Protein AF-A0A4U0V9D1-F1 (afdb_monomer)

Sequence (399 aa):
MPGAVNLKQVTIVQDDYFPTKARSSFVDVIWIPRSADSPKDPFAVSPDAIFQRHSRIAVNGVSLETALYCPGNVAFTAQYFSDMKYIWPPAMLQRVRDYHIATKEVKPHDVRKAIWDDISRLCDIANETEYAKSSRLGKKVTRRQVDFYRQRLMTGVSASFRDEVRETTALDILGTTLAAPAANWKPEGLDRFLEVVRQIEEEFKYTGIVMACSSIDDCPWPFHCAGMPTDWSWWTAWQLFGIRLSRIWVACHGRWIQSDSIETLFLEAIWQCLEGRHRWLRLPLMAGVRDPFRFVIAPAHHGGQLRSRWTKWEPESIEDRDDSLLNMVFETAVENYAKRNYNEQWYDEMRADFEGLHMGVHLWNPAGAGAQPVAAPFDLNADKSDERACNEQLLALGE

Organism: NCBI:txid329885

Nearest PDB structures (foldseek):
  6rsq-assembly1_A  TM=2.332E-01  e=1.328E+00  Mus musculus
  6umr-assembly1_A  TM=1.770E-01  e=4.140E+00  Homo sapiens

Mean predicted aligned error: 12.24 Å

Solvent-accessible surface area (backbone atoms only — not comparable to full-atom values): 23856 Å² total; per-residue (Å²): 135,85,79,82,79,82,77,72,80,78,82,73,84,88,77,78,71,66,53,88,66,56,46,87,72,84,67,72,92,61,89,73,76,88,62,96,77,67,84,61,61,54,39,40,67,32,80,39,46,56,60,62,50,47,51,80,57,76,59,92,87,47,84,56,33,32,69,45,79,42,95,94,29,54,48,69,32,27,38,29,56,58,40,37,35,69,86,44,46,54,67,53,56,50,41,52,39,51,40,38,49,35,45,72,68,64,51,59,66,70,60,47,47,58,40,48,55,52,46,52,50,50,40,53,51,47,62,77,37,60,84,68,100,64,48,86,82,87,80,90,78,55,70,68,61,52,52,52,51,48,47,30,63,28,50,51,58,44,97,79,65,58,99,60,88,75,80,51,39,55,44,49,41,65,71,47,87,73,79,81,73,63,88,88,61,70,66,87,63,47,72,45,49,50,51,29,49,52,52,52,50,61,72,40,55,86,63,61,53,53,77,47,56,25,94,76,66,61,27,76,39,59,48,40,60,94,54,62,31,84,64,40,28,54,61,51,50,52,52,50,38,41,55,49,50,53,48,43,46,71,75,66,32,79,88,49,82,87,65,74,37,51,61,39,52,50,53,47,40,40,49,51,49,68,63,52,74,75,44,96,65,66,63,62,36,30,58,39,57,86,39,60,35,12,53,40,82,42,52,70,49,88,92,55,66,69,26,56,34,51,78,43,64,76,56,76,43,74,81,42,49,38,77,90,51,52,19,53,33,74,34,25,41,33,57,54,34,38,47,63,85,51,64,75,91,46,50,66,59,52,47,56,39,50,70,61,54,66,77,46,64,91,78,43,29,75,70,50,47,47,80,69,82,87,85,78,84,75,66,90,78,64,67,69,65,61,62,47,32,47,48,33,46,53,47,58,61,51,110

Structure (mmCIF, N/CA/C/O backbone):
data_AF-A0A4U0V9D1-F1
#
_entry.id   AF-A0A4U0V9D1-F1
#
loop_
_atom_site.group_PDB
_atom_site.id
_atom_site.type_symbol
_atom_site.label_atom_id
_atom_site.label_alt_id
_atom_site.label_comp_id
_atom_site.label_asym_id
_atom_site.label_entity_id
_atom_site.label_seq_id
_atom_site.pdbx_PDB_ins_code
_atom_site.Cartn_x
_atom_site.Cartn_y
_atom_site.Cartn_z
_atom_site.occupancy
_atom_site.B_iso_or_equiv
_atom_site.auth_seq_id
_atom_site.auth_comp_id
_atom_site.auth_asym_id
_atom_site.auth_atom_id
_atom_site.pdbx_PDB_model_num
ATOM 1 N N . MET A 1 1 ? -7.446 11.237 -55.426 1.00 26.56 1 MET A N 1
ATOM 2 C CA . MET A 1 1 ? -6.673 10.070 -54.955 1.00 26.56 1 MET A CA 1
ATOM 3 C C . MET A 1 1 ? -5.734 10.537 -53.851 1.00 26.56 1 MET A C 1
ATOM 5 O O . MET A 1 1 ? -4.861 11.340 -54.156 1.00 26.56 1 MET A O 1
ATOM 9 N N . PRO A 1 2 ? -5.934 10.146 -52.583 1.00 29.61 2 PRO A N 1
ATOM 10 C CA . PRO A 1 2 ? -4.982 10.439 -51.518 1.00 29.61 2 PRO A CA 1
ATOM 11 C C . PRO A 1 2 ? -3.833 9.425 -51.578 1.00 29.61 2 PRO A C 1
ATOM 13 O O . PRO A 1 2 ? -4.071 8.223 -51.679 1.00 29.61 2 PRO A O 1
ATOM 16 N N . GLY A 1 3 ? -2.598 9.927 -51.577 1.00 28.12 3 GLY A N 1
ATOM 17 C CA . GLY A 1 3 ? -1.381 9.128 -51.691 1.00 28.12 3 GLY A CA 1
ATOM 18 C C . GLY A 1 3 ? -1.179 8.181 -50.509 1.00 28.12 3 GLY A C 1
ATOM 19 O O . GLY A 1 3 ? -1.404 8.545 -49.356 1.00 28.12 3 GLY A O 1
ATOM 20 N N . ALA A 1 4 ? -0.740 6.964 -50.823 1.00 31.56 4 ALA A N 1
ATOM 21 C CA . ALA A 1 4 ? -0.388 5.936 -49.858 1.00 31.56 4 ALA A CA 1
ATOM 22 C C . ALA A 1 4 ? 0.753 6.414 -48.946 1.00 31.56 4 ALA A C 1
ATOM 24 O O . ALA A 1 4 ? 1.849 6.740 -49.408 1.00 31.56 4 ALA A O 1
ATOM 25 N N . VAL A 1 5 ? 0.495 6.436 -47.638 1.00 26.23 5 VAL A N 1
ATOM 26 C CA . VAL A 1 5 ? 1.535 6.603 -46.622 1.00 26.23 5 VAL A CA 1
ATOM 27 C C . VAL A 1 5 ? 2.294 5.285 -46.534 1.00 26.23 5 VAL A C 1
ATOM 29 O O . VAL A 1 5 ? 1.765 4.265 -46.102 1.00 26.23 5 VAL A O 1
ATOM 32 N N . ASN A 1 6 ? 3.540 5.317 -46.990 1.00 27.66 6 ASN A N 1
ATOM 33 C CA . ASN A 1 6 ? 4.460 4.193 -46.969 1.00 27.66 6 ASN A CA 1
ATOM 34 C C . ASN A 1 6 ? 4.939 3.981 -45.518 1.00 27.66 6 ASN A C 1
ATOM 36 O O . ASN A 1 6 ? 5.884 4.630 -45.062 1.00 27.66 6 ASN A O 1
ATOM 40 N N . LEU A 1 7 ? 4.239 3.130 -44.762 1.00 27.00 7 LEU A N 1
ATOM 41 C CA . LEU A 1 7 ? 4.680 2.667 -43.447 1.00 27.00 7 LEU A CA 1
ATOM 42 C C . LEU A 1 7 ? 5.887 1.749 -43.656 1.00 27.00 7 LEU A C 1
ATOM 44 O O . LEU A 1 7 ? 5.744 0.553 -43.896 1.00 27.00 7 LEU A O 1
ATOM 48 N N . LYS A 1 8 ? 7.095 2.321 -43.587 1.00 26.73 8 LYS A N 1
ATOM 49 C CA . LYS A 1 8 ? 8.318 1.530 -43.442 1.00 26.73 8 LYS A CA 1
ATOM 50 C C . LYS A 1 8 ? 8.141 0.618 -42.230 1.00 26.73 8 LYS A C 1
ATOM 52 O O . LYS A 1 8 ? 7.944 1.117 -41.122 1.00 26.73 8 LYS A O 1
ATOM 57 N N . GLN A 1 9 ? 8.208 -0.693 -42.466 1.00 29.83 9 GLN A N 1
ATOM 58 C CA . GLN A 1 9 ? 8.360 -1.714 -41.435 1.00 29.83 9 GLN A CA 1
ATOM 59 C C . GLN A 1 9 ? 9.403 -1.235 -40.425 1.00 29.83 9 GLN A C 1
ATOM 61 O O . GLN A 1 9 ? 10.575 -1.049 -40.754 1.00 29.83 9 GLN A O 1
ATOM 66 N N . VAL A 1 10 ? 8.949 -0.978 -39.202 1.00 26.00 10 VAL A N 1
ATOM 67 C CA . VAL A 1 10 ? 9.840 -0.771 -38.070 1.00 26.00 10 VAL A CA 1
ATOM 68 C C . VAL A 1 10 ? 10.392 -2.153 -37.748 1.00 26.00 10 VAL A C 1
ATOM 70 O O . VAL A 1 10 ? 9.701 -2.973 -37.153 1.00 26.00 10 VAL A O 1
ATOM 73 N N . THR A 1 11 ? 11.613 -2.436 -38.194 1.00 25.45 11 THR A N 1
ATOM 74 C CA . THR A 1 11 ? 12.372 -3.588 -37.709 1.00 25.45 11 THR A CA 1
ATOM 75 C C . THR A 1 11 ? 12.695 -3.317 -36.243 1.00 25.45 11 THR A C 1
ATOM 77 O O . THR A 1 11 ? 13.574 -2.516 -35.927 1.00 25.45 11 THR A O 1
ATOM 80 N N . ILE A 1 12 ? 11.906 -3.903 -35.345 1.00 32.47 12 ILE A N 1
ATOM 81 C CA . ILE A 1 12 ? 12.120 -3.821 -33.902 1.00 32.47 12 ILE A CA 1
ATOM 82 C C . ILE A 1 12 ? 13.151 -4.892 -33.565 1.00 32.47 12 ILE A C 1
ATOM 84 O O . ILE A 1 12 ? 12.900 -6.079 -33.750 1.00 32.47 12 ILE A O 1
ATOM 88 N N . VAL A 1 13 ? 14.328 -4.444 -33.134 1.00 31.03 13 VAL A N 1
ATOM 89 C CA . VAL A 1 13 ? 15.392 -5.305 -32.616 1.00 31.03 13 VAL A CA 1
ATOM 90 C C . VAL A 1 13 ? 14.863 -5.960 -31.343 1.00 31.03 13 VAL A C 1
ATOM 92 O O . VAL A 1 13 ? 14.561 -5.280 -30.362 1.00 31.03 13 VAL A O 1
ATOM 95 N N . GLN A 1 14 ? 14.663 -7.269 -31.421 1.00 36.88 14 GLN A N 1
ATOM 96 C CA . GLN A 1 14 ? 14.221 -8.134 -30.342 1.00 36.88 14 GLN A CA 1
ATOM 97 C C . GLN A 1 14 ? 15.472 -8.625 -29.616 1.00 36.88 14 GLN A C 1
ATOM 99 O O . GLN A 1 14 ? 16.000 -9.658 -29.994 1.00 36.88 14 GLN A O 1
ATOM 104 N N . ASP A 1 15 ? 15.946 -7.882 -28.616 1.00 33.81 15 ASP A N 1
ATOM 105 C CA . ASP A 1 15 ? 17.032 -8.343 -27.745 1.00 33.81 15 ASP A CA 1
ATOM 106 C C . ASP A 1 15 ? 16.603 -8.215 -26.268 1.00 33.81 15 ASP A C 1
ATOM 108 O O . ASP A 1 15 ? 16.467 -7.121 -25.717 1.00 33.81 15 ASP A O 1
ATOM 112 N N . ASP A 1 16 ? 16.336 -9.382 -25.673 1.00 39.19 16 ASP A N 1
ATOM 113 C CA . ASP A 1 16 ? 16.422 -9.757 -24.250 1.00 39.19 16 ASP A CA 1
ATOM 114 C C . ASP A 1 16 ? 15.652 -8.974 -23.179 1.00 39.19 16 ASP A C 1
ATOM 116 O O . ASP A 1 16 ? 16.063 -8.897 -22.018 1.00 39.19 16 ASP A O 1
ATOM 120 N N . TYR A 1 17 ? 14.476 -8.459 -23.507 1.00 46.47 17 TYR A N 1
ATOM 121 C CA . TYR A 1 17 ? 13.556 -7.944 -22.497 1.00 46.47 17 TYR A CA 1
ATOM 122 C C . TYR A 1 17 ? 12.189 -8.572 -22.741 1.00 46.47 17 TYR A C 1
ATOM 124 O O . TYR A 1 17 ? 11.727 -8.413 -23.861 1.00 46.47 17 TYR A O 1
ATOM 132 N N . PHE A 1 18 ? 11.615 -9.332 -21.782 1.00 54.41 18 PHE A N 1
ATOM 133 C CA . PHE A 1 18 ? 10.175 -9.408 -21.418 1.00 54.41 18 PHE A CA 1
ATOM 134 C C . PHE A 1 18 ? 9.736 -10.650 -20.617 1.00 54.41 18 PHE A C 1
ATOM 136 O O . PHE A 1 18 ? 10.445 -11.656 -20.623 1.00 54.41 18 PHE A O 1
ATOM 143 N N . PRO A 1 19 ? 8.571 -10.582 -19.921 1.00 50.72 19 PRO A N 1
ATOM 144 C CA . PRO A 1 19 ? 7.961 -11.730 -19.267 1.00 50.72 19 PRO A CA 1
ATOM 145 C C . PRO A 1 19 ? 7.760 -12.896 -20.230 1.00 50.72 19 PRO A C 1
ATOM 147 O O . PRO A 1 19 ? 7.441 -12.722 -21.409 1.00 50.72 19 PRO A O 1
ATOM 150 N N . THR A 1 20 ? 7.917 -14.101 -19.694 1.00 52.50 20 THR A N 1
ATOM 151 C CA . THR A 1 20 ? 7.982 -15.355 -20.455 1.00 52.50 20 THR A CA 1
ATOM 152 C C . THR A 1 20 ? 6.719 -15.679 -21.260 1.00 52.50 20 THR A C 1
ATOM 154 O O . THR A 1 20 ? 6.776 -16.520 -22.157 1.00 52.50 20 THR A O 1
ATOM 157 N N . LYS A 1 21 ? 5.584 -15.026 -20.965 1.00 54.31 21 LYS A N 1
ATOM 158 C CA . LYS A 1 21 ? 4.262 -15.380 -21.504 1.00 54.31 21 LYS A CA 1
ATOM 159 C C . LYS A 1 21 ? 3.585 -14.342 -22.399 1.00 54.31 21 LYS A C 1
ATOM 161 O O . LYS A 1 21 ? 2.413 -14.531 -22.721 1.00 54.31 21 LYS A O 1
ATOM 166 N N . ALA A 1 22 ? 4.261 -13.276 -22.833 1.00 55.28 22 ALA A N 1
ATOM 167 C CA . ALA A 1 22 ? 3.647 -12.300 -23.742 1.00 55.28 22 ALA A CA 1
ATOM 168 C C . ALA A 1 22 ? 3.086 -12.994 -25.007 1.00 55.28 22 ALA A C 1
ATOM 170 O O . ALA A 1 22 ? 3.837 -13.539 -25.817 1.00 55.28 22 ALA A O 1
ATOM 171 N N . ARG A 1 23 ? 1.754 -13.008 -25.177 1.00 46.59 23 ARG A N 1
ATOM 172 C CA . ARG A 1 23 ? 1.101 -13.684 -26.309 1.00 46.59 23 ARG A CA 1
ATOM 173 C C . ARG A 1 23 ? 0.972 -12.711 -27.470 1.00 46.59 23 ARG A C 1
ATOM 175 O O . ARG A 1 23 ? 0.202 -11.755 -27.413 1.00 46.59 23 ARG A O 1
ATOM 182 N N . SER A 1 24 ? 1.698 -12.962 -28.557 1.00 39.56 24 SER A N 1
ATOM 183 C CA . SER A 1 24 ? 1.565 -12.177 -29.783 1.00 39.56 24 SER A CA 1
ATOM 184 C C . SER A 1 24 ? 0.276 -12.544 -30.523 1.00 39.56 24 SER A C 1
ATOM 186 O O . SER A 1 24 ? 0.289 -13.302 -31.491 1.00 39.56 24 SER A O 1
ATOM 188 N N . SER A 1 25 ? -0.860 -12.000 -30.104 1.00 39.00 25 SER A N 1
ATOM 189 C CA . SER A 1 25 ? -1.981 -11.827 -31.022 1.00 39.00 25 SER A CA 1
ATOM 190 C C . SER A 1 25 ? -1.765 -10.497 -31.739 1.00 39.00 25 SER A C 1
ATOM 192 O O . SER A 1 25 ? -2.065 -9.439 -31.185 1.00 39.00 25 SER A O 1
ATOM 194 N N . PHE A 1 26 ? -1.207 -10.528 -32.954 1.00 34.25 26 PHE A N 1
ATOM 195 C CA . PHE A 1 26 ? -1.322 -9.396 -33.875 1.00 34.25 26 PHE A CA 1
ATOM 196 C C . PHE A 1 26 ? -2.800 -9.268 -34.236 1.00 34.25 26 PHE A C 1
ATOM 198 O O . PHE A 1 26 ? -3.287 -9.879 -35.182 1.00 34.25 26 PHE A O 1
ATOM 205 N N . VAL A 1 27 ? -3.539 -8.532 -33.416 1.00 35.06 27 VAL A N 1
ATOM 206 C CA . VAL A 1 27 ? -4.865 -8.067 -33.784 1.00 35.06 27 VAL A CA 1
ATOM 207 C C . VAL A 1 27 ? -4.600 -6.896 -34.714 1.00 35.06 27 VAL A C 1
ATOM 209 O O . VAL A 1 27 ? -4.011 -5.897 -34.288 1.00 35.06 27 VAL A O 1
ATOM 212 N N . ASP A 1 28 ? -4.963 -7.039 -35.992 1.00 30.19 28 ASP A N 1
ATOM 213 C CA . ASP A 1 28 ? -5.104 -5.894 -36.890 1.00 30.19 28 ASP A CA 1
ATOM 214 C C . ASP A 1 28 ? -5.770 -4.776 -36.093 1.00 30.19 28 ASP A C 1
ATOM 216 O O . ASP A 1 28 ? -6.764 -5.032 -35.411 1.00 30.19 28 ASP A O 1
ATOM 220 N N . VAL A 1 29 ? -5.195 -3.570 -36.108 1.00 32.12 29 VAL A N 1
ATOM 221 C CA . VAL A 1 29 ? -5.698 -2.403 -35.366 1.00 32.12 29 VAL A CA 1
ATOM 222 C C . VAL A 1 29 ? -7.022 -1.957 -35.996 1.00 32.12 29 VAL A C 1
ATOM 224 O O . VAL A 1 29 ? -7.139 -0.916 -36.634 1.00 32.12 29 VAL A O 1
ATOM 227 N N . ILE A 1 30 ? -8.037 -2.793 -35.850 1.00 30.20 30 ILE A N 1
ATOM 228 C CA . ILE A 1 30 ? -9.434 -2.508 -36.050 1.00 30.20 30 ILE A CA 1
ATOM 229 C C . ILE A 1 30 ? -9.857 -1.899 -34.726 1.00 30.20 30 ILE A C 1
ATOM 231 O O . ILE A 1 30 ? -9.574 -2.426 -33.652 1.00 30.20 30 ILE A O 1
ATOM 235 N N . TRP A 1 31 ? -10.478 -0.733 -34.802 1.00 32.25 31 TRP A N 1
ATOM 236 C CA . TRP A 1 31 ? -11.056 -0.043 -33.662 1.00 32.25 31 TRP A CA 1
ATOM 237 C C . TRP A 1 31 ? -12.077 -0.981 -32.998 1.00 32.25 31 TRP A C 1
ATOM 239 O O . TRP A 1 31 ? -13.219 -1.061 -33.443 1.00 32.25 31 TRP A O 1
ATOM 249 N N . ILE A 1 32 ? -11.660 -1.754 -31.990 1.00 34.41 32 ILE A N 1
ATOM 250 C CA . ILE A 1 32 ? -12.563 -2.648 -31.262 1.00 34.41 32 ILE A CA 1
ATOM 251 C C . ILE A 1 32 ? -13.483 -1.738 -30.441 1.00 34.41 32 ILE A C 1
ATOM 253 O O . ILE A 1 32 ? -12.991 -1.003 -29.573 1.00 34.41 32 ILE A O 1
ATOM 257 N N . PRO A 1 33 ? -14.800 -1.724 -30.708 1.00 30.19 33 PRO A N 1
ATOM 258 C CA . PRO A 1 33 ? -15.723 -0.978 -29.875 1.00 30.19 33 PRO A CA 1
ATOM 259 C C . PRO A 1 33 ? -15.626 -1.524 -28.449 1.00 30.19 33 PRO A C 1
ATOM 261 O O . PRO A 1 33 ? -15.612 -2.734 -28.240 1.00 30.19 33 PRO A O 1
ATOM 264 N N . ARG A 1 34 ? -15.525 -0.624 -27.465 1.00 36.53 34 ARG A N 1
ATOM 265 C CA . ARG A 1 34 ? -15.504 -0.964 -26.036 1.00 36.53 34 ARG A CA 1
ATOM 266 C C . ARG A 1 34 ? -16.853 -1.570 -25.628 1.00 36.53 34 ARG A C 1
ATOM 268 O O . ARG A 1 34 ? -17.689 -0.864 -25.074 1.00 36.53 34 ARG A O 1
ATOM 275 N N . SER A 1 35 ? -17.083 -2.849 -25.901 1.00 38.59 35 SER A N 1
ATOM 276 C CA . SER A 1 35 ? -18.061 -3.618 -25.136 1.00 38.59 35 SER A CA 1
ATOM 277 C C . SER A 1 35 ? -17.455 -3.885 -23.755 1.00 38.59 35 SER A C 1
ATOM 279 O O . SER A 1 35 ? -16.270 -4.195 -23.633 1.00 38.59 35 SER A O 1
ATOM 281 N N . ALA A 1 36 ? -18.242 -3.682 -22.699 1.00 47.28 36 ALA A N 1
ATOM 282 C CA . ALA A 1 36 ? -17.795 -3.831 -21.313 1.00 47.28 36 ALA A CA 1
ATOM 283 C C . ALA A 1 36 ? -17.466 -5.292 -20.933 1.00 47.28 36 ALA A C 1
ATOM 285 O O . ALA A 1 36 ? -16.900 -5.520 -19.868 1.00 47.28 36 ALA A O 1
ATOM 286 N N . ASP A 1 37 ? -17.761 -6.245 -21.825 1.00 42.66 37 ASP A N 1
ATOM 287 C CA . ASP A 1 37 ? -17.904 -7.666 -21.495 1.00 42.66 37 ASP A CA 1
ATOM 288 C C . ASP A 1 37 ? -16.883 -8.593 -22.176 1.00 42.66 37 ASP A C 1
ATOM 290 O O . ASP A 1 37 ? -16.934 -9.804 -21.971 1.00 42.66 37 ASP A O 1
ATOM 294 N N . SER A 1 38 ? -15.936 -8.080 -22.976 1.00 48.19 38 SER A N 1
ATOM 295 C CA . SER A 1 38 ? -14.817 -8.927 -23.418 1.00 48.19 38 SER A CA 1
ATOM 296 C C . SER A 1 38 ? -13.832 -9.085 -22.256 1.00 48.19 38 SER A C 1
ATOM 298 O O . SER A 1 38 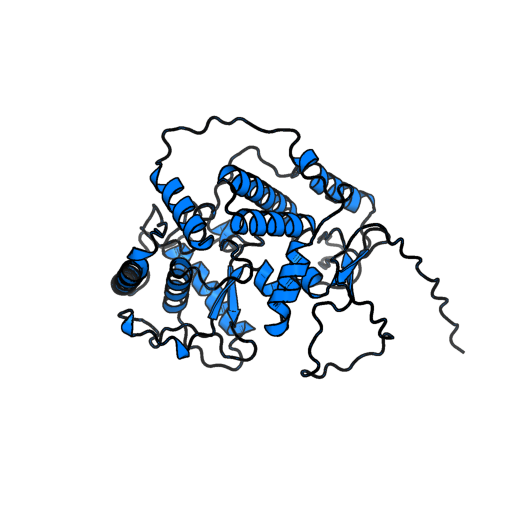? -13.277 -8.068 -21.821 1.00 48.19 38 SER A O 1
ATOM 300 N N . PRO A 1 39 ? -13.558 -10.310 -21.765 1.00 57.75 39 PRO A N 1
ATOM 301 C CA . PRO A 1 39 ? -12.532 -10.514 -20.754 1.00 57.75 39 PRO A CA 1
ATOM 302 C C . PRO A 1 39 ? -11.205 -9.990 -21.305 1.00 57.75 39 PRO A C 1
ATOM 304 O O . PRO A 1 39 ? -10.751 -10.402 -22.373 1.00 57.75 39 PRO A O 1
ATOM 307 N N . LYS A 1 40 ? -10.621 -9.012 -20.610 1.00 76.88 40 LYS A N 1
ATOM 308 C CA . LYS A 1 40 ? -9.306 -8.484 -20.968 1.00 76.88 40 LYS A CA 1
ATOM 309 C C . LYS A 1 40 ? -8.268 -9.549 -20.642 1.00 76.88 40 LYS A C 1
ATOM 311 O O . LYS A 1 40 ? -8.203 -9.999 -19.501 1.00 76.88 40 LYS A O 1
ATOM 316 N N . ASP A 1 41 ? -7.475 -9.936 -21.634 1.00 85.62 41 ASP A N 1
ATOM 317 C CA . ASP A 1 41 ? -6.302 -10.782 -21.424 1.00 85.62 41 ASP A CA 1
ATOM 318 C C . ASP A 1 41 ? -5.182 -9.924 -20.798 1.00 85.62 41 ASP A C 1
ATOM 320 O O . ASP A 1 41 ? -4.728 -8.975 -21.449 1.00 85.62 41 ASP A O 1
ATOM 324 N N . PRO A 1 42 ? -4.737 -10.199 -19.555 1.00 85.62 42 PRO A N 1
ATOM 325 C CA . PRO A 1 42 ? -3.645 -9.448 -18.931 1.00 85.62 42 PRO A CA 1
ATOM 326 C C . PRO A 1 42 ? -2.313 -9.592 -19.681 1.00 85.62 42 PRO A C 1
ATOM 328 O O . PRO A 1 42 ? -1.459 -8.709 -19.573 1.00 85.62 42 PRO A O 1
ATOM 331 N N . PHE A 1 43 ? -2.144 -10.659 -20.470 1.00 88.00 43 PHE A N 1
ATOM 332 C CA . PHE A 1 43 ? -0.952 -10.946 -21.271 1.00 88.00 43 PHE A CA 1
ATOM 333 C C . PHE A 1 43 ? -1.027 -10.388 -22.694 1.00 88.00 43 PHE A C 1
ATOM 335 O O . PHE A 1 43 ? -0.111 -10.620 -23.491 1.00 88.00 43 PHE A O 1
ATOM 342 N N . ALA A 1 44 ? -2.084 -9.630 -23.011 1.00 85.69 44 ALA A N 1
ATOM 343 C CA . ALA A 1 44 ? -2.160 -8.878 -24.251 1.00 85.69 44 ALA A CA 1
ATOM 344 C C . ALA A 1 44 ? -0.933 -7.968 -24.387 1.00 85.69 44 ALA A C 1
ATOM 346 O O . ALA A 1 44 ? -0.533 -7.275 -23.447 1.00 85.69 44 ALA A O 1
ATOM 347 N N . VAL A 1 45 ? -0.338 -7.980 -25.577 1.00 79.88 45 VAL A N 1
ATOM 348 C CA . VAL A 1 45 ? 0.878 -7.222 -25.861 1.00 79.88 45 VAL A CA 1
ATOM 349 C C . VAL A 1 45 ? 0.574 -5.726 -25.916 1.00 79.88 45 VAL A C 1
ATOM 351 O O . VAL A 1 45 ? -0.274 -5.269 -26.682 1.00 79.88 45 VAL A O 1
ATOM 354 N N . SER A 1 46 ? 1.329 -4.957 -25.137 1.00 72.69 46 SER A N 1
ATOM 355 C CA . SER A 1 46 ? 1.267 -3.503 -25.067 1.00 72.69 46 SER A CA 1
ATOM 356 C C . SER A 1 46 ? 2.653 -2.911 -25.331 1.00 72.69 46 SER A C 1
ATOM 358 O O . SER A 1 46 ? 3.606 -3.246 -24.622 1.00 72.69 46 SER A O 1
ATOM 360 N N . PRO A 1 47 ? 2.828 -2.053 -26.354 1.00 74.44 47 PRO A N 1
ATOM 361 C CA . PRO A 1 47 ? 4.069 -1.311 -26.505 1.00 74.44 47 PRO A CA 1
ATOM 362 C C . PRO A 1 47 ? 4.188 -0.317 -25.351 1.00 74.44 47 PRO A C 1
ATOM 364 O O . PRO A 1 47 ? 3.285 0.488 -25.114 1.00 74.44 47 PRO A O 1
ATOM 367 N N . ASP A 1 48 ? 5.324 -0.329 -24.663 1.00 70.56 48 ASP A N 1
ATOM 368 C CA . ASP A 1 48 ? 5.550 0.540 -23.517 1.00 70.56 48 ASP A CA 1
ATOM 369 C C . ASP A 1 48 ? 6.971 1.105 -23.484 1.00 70.56 48 ASP A C 1
ATOM 371 O O . ASP A 1 48 ? 7.913 0.512 -24.009 1.00 70.56 48 ASP A O 1
ATOM 375 N N . ALA A 1 49 ? 7.120 2.282 -22.880 1.00 69.00 49 ALA A N 1
ATOM 376 C CA . ALA A 1 49 ? 8.411 2.907 -22.682 1.00 69.00 49 ALA A CA 1
ATOM 377 C C . ALA A 1 49 ? 9.209 2.152 -21.607 1.00 69.00 49 ALA A C 1
ATOM 379 O O . ALA A 1 49 ? 8.712 1.957 -20.491 1.00 69.00 49 ALA A O 1
ATOM 380 N N . ILE A 1 50 ? 10.454 1.776 -21.922 1.00 67.12 50 ILE A N 1
ATOM 381 C CA . ILE A 1 50 ? 11.379 1.163 -20.956 1.00 67.12 50 ILE A CA 1
ATOM 382 C C . ILE A 1 50 ? 11.702 2.197 -19.877 1.00 67.12 50 ILE A C 1
ATOM 384 O O . ILE A 1 50 ? 11.483 1.957 -18.704 1.00 67.12 50 ILE A O 1
ATOM 388 N N . PHE A 1 51 ? 12.135 3.399 -20.242 1.00 63.75 51 PHE A N 1
ATOM 389 C CA . PHE A 1 51 ? 12.384 4.468 -19.279 1.00 63.75 51 PHE A CA 1
ATOM 390 C C . PHE A 1 51 ? 11.258 5.500 -19.335 1.00 63.75 51 PHE A C 1
ATOM 392 O O . PHE A 1 51 ? 11.097 6.213 -20.332 1.00 63.75 51 PHE A O 1
ATOM 399 N N . GLN A 1 52 ? 10.473 5.580 -18.258 1.00 57.44 52 GLN A N 1
ATOM 400 C CA . GLN A 1 52 ? 9.470 6.623 -18.086 1.00 57.44 52 GLN A CA 1
ATOM 401 C C . GLN A 1 52 ? 10.155 7.892 -17.575 1.00 57.44 52 GLN A C 1
ATOM 403 O O . GLN A 1 52 ? 10.722 7.910 -16.489 1.00 57.44 52 GLN A O 1
ATOM 408 N N . ARG A 1 53 ? 10.097 8.975 -18.351 1.00 47.47 53 ARG A N 1
ATOM 409 C CA . ARG A 1 53 ? 10.365 10.317 -17.834 1.00 47.47 53 ARG A CA 1
ATOM 410 C C . ARG A 1 53 ? 9.130 11.166 -18.068 1.00 47.47 53 ARG A C 1
ATOM 412 O O . ARG A 1 53 ? 8.808 11.454 -19.216 1.00 47.47 53 ARG A O 1
ATOM 419 N N . HIS A 1 54 ? 8.492 11.603 -16.991 1.00 48.88 54 HIS A N 1
ATOM 420 C CA . HIS A 1 54 ? 7.559 12.722 -17.0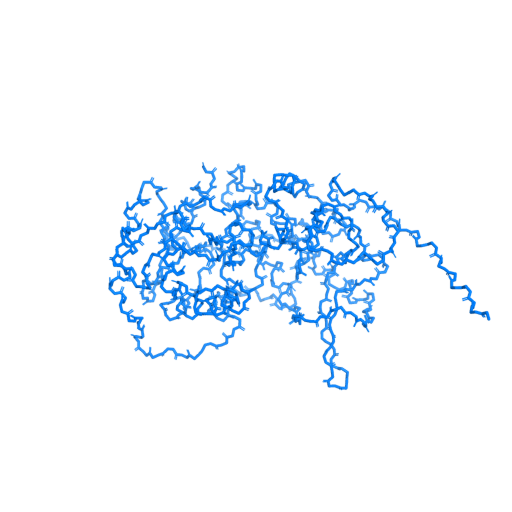28 1.00 48.88 54 HIS A CA 1
ATOM 421 C C . HIS A 1 54 ? 8.401 14.004 -16.993 1.00 48.88 54 HIS A C 1
ATOM 423 O O . HIS A 1 54 ? 9.232 14.199 -16.114 1.00 48.88 54 HIS A O 1
ATOM 429 N N . SER A 1 55 ? 8.322 14.848 -18.016 1.00 37.84 55 SER A N 1
ATOM 430 C CA . SER A 1 55 ? 9.035 16.129 -17.995 1.00 37.84 55 SER A CA 1
ATOM 431 C C . SER A 1 55 ? 8.060 17.261 -18.220 1.00 37.84 55 SER A C 1
ATOM 433 O O . SER A 1 55 ? 7.503 17.374 -19.315 1.00 37.84 55 SER A O 1
ATOM 435 N N . ARG A 1 56 ? 7.932 18.133 -17.221 1.00 38.50 56 ARG A N 1
ATOM 436 C CA . ARG A 1 56 ? 7.287 19.430 -17.359 1.00 38.50 56 ARG A CA 1
ATOM 437 C C . ARG A 1 56 ? 8.257 20.395 -18.028 1.00 38.50 56 ARG A C 1
ATOM 439 O O . ARG A 1 56 ? 9.321 20.699 -17.502 1.00 38.50 56 ARG A O 1
ATOM 446 N N . ILE A 1 57 ? 7.902 20.878 -19.213 1.00 40.19 57 ILE A N 1
ATOM 447 C CA . ILE A 1 57 ? 8.501 22.098 -19.764 1.00 40.19 57 ILE A CA 1
ATOM 448 C C . ILE A 1 57 ? 7.340 23.017 -20.107 1.00 40.19 57 ILE A C 1
ATOM 450 O O . ILE A 1 57 ? 6.611 22.756 -21.073 1.00 40.19 57 ILE A O 1
ATOM 454 N N . ALA A 1 58 ? 7.177 24.074 -19.312 1.00 37.66 58 ALA A N 1
ATOM 455 C CA . ALA A 1 58 ? 6.273 25.166 -19.627 1.00 37.66 58 ALA A CA 1
ATOM 456 C C . ALA A 1 58 ? 6.775 25.849 -20.905 1.00 37.66 58 ALA A C 1
ATOM 458 O O . ALA A 1 58 ? 7.846 26.448 -20.931 1.00 37.66 58 ALA A O 1
ATOM 459 N N . VAL A 1 59 ? 6.009 25.728 -21.985 1.00 41.41 59 VAL A N 1
ATOM 460 C CA . VAL A 1 59 ? 6.177 26.557 -23.181 1.00 41.41 59 VAL A CA 1
ATOM 461 C C . VAL A 1 59 ? 4.848 27.274 -23.346 1.00 41.41 59 VAL A C 1
ATOM 463 O O . VAL A 1 59 ? 3.822 26.617 -23.498 1.00 41.41 59 VAL A O 1
ATOM 466 N N . ASN A 1 60 ? 4.860 28.603 -23.248 1.00 43.34 60 ASN A N 1
ATOM 467 C CA . ASN A 1 60 ? 3.678 29.463 -23.387 1.00 43.34 60 ASN A CA 1
ATOM 468 C C . ASN A 1 60 ? 2.538 29.167 -22.389 1.00 43.34 60 ASN A C 1
ATOM 470 O O . ASN A 1 60 ? 1.368 29.215 -22.752 1.00 43.34 60 ASN A O 1
ATOM 474 N N . GLY A 1 61 ? 2.861 28.840 -21.132 1.00 43.91 61 GLY A N 1
ATOM 475 C CA . GLY A 1 61 ? 1.857 28.691 -20.066 1.00 43.91 61 GLY A CA 1
ATOM 476 C C . GLY A 1 61 ? 1.019 27.406 -20.108 1.00 43.91 61 GLY A C 1
ATOM 477 O O . GLY A 1 61 ? 0.164 27.222 -19.247 1.00 43.91 61 GLY A O 1
ATOM 478 N N . VAL A 1 62 ? 1.278 26.489 -21.049 1.00 39.25 62 VAL A N 1
ATOM 479 C CA . VAL A 1 62 ? 0.577 25.197 -21.135 1.00 39.25 62 VAL A CA 1
ATOM 480 C C . VAL A 1 62 ? 1.501 24.061 -20.682 1.00 39.25 62 VAL A C 1
ATOM 482 O O . VAL A 1 62 ? 2.584 23.852 -21.236 1.00 39.25 62 VAL A O 1
ATOM 485 N N . SER A 1 63 ? 1.068 23.329 -19.652 1.00 39.53 63 SER A N 1
ATOM 486 C CA . SER A 1 63 ? 1.764 22.162 -19.093 1.00 39.53 63 SER A CA 1
ATOM 487 C C . SER A 1 63 ? 1.377 20.899 -19.866 1.00 39.53 63 SER A C 1
ATOM 489 O O . SER A 1 63 ? 0.198 20.564 -19.922 1.00 39.53 63 SER A O 1
ATOM 491 N N . LEU A 1 64 ? 2.347 20.196 -20.462 1.00 42.97 64 LEU A N 1
ATOM 492 C CA . LEU A 1 64 ? 2.137 18.937 -21.197 1.00 42.97 64 LEU A CA 1
ATOM 493 C C . LEU A 1 64 ? 3.272 17.952 -20.856 1.00 42.97 64 LEU A C 1
ATOM 495 O O . LEU A 1 64 ? 4.438 18.323 -21.003 1.00 42.97 64 LEU A O 1
ATOM 499 N N . GLU A 1 65 ? 2.949 16.724 -20.423 1.00 45.34 65 GLU A N 1
ATOM 500 C CA . GLU A 1 65 ? 3.921 15.722 -19.929 1.00 45.34 65 GLU A CA 1
ATOM 501 C C . GLU A 1 65 ? 3.601 14.293 -20.397 1.00 45.34 65 GLU A C 1
ATOM 503 O O . GLU A 1 65 ? 2.512 13.801 -20.141 1.00 45.34 65 GLU A O 1
ATOM 508 N N . THR A 1 66 ? 4.532 13.565 -21.018 1.00 44.25 66 THR A N 1
ATOM 509 C CA . THR A 1 66 ? 4.282 12.217 -21.587 1.00 44.25 66 THR A CA 1
ATOM 510 C C . THR A 1 66 ? 5.312 11.176 -21.171 1.00 44.25 66 THR A C 1
ATOM 512 O O . THR A 1 66 ? 6.493 11.502 -21.124 1.00 44.25 66 THR A O 1
ATOM 515 N N . ALA A 1 67 ? 4.896 9.907 -21.055 1.00 50.12 67 ALA A N 1
ATOM 516 C CA . ALA A 1 67 ? 5.781 8.749 -21.216 1.00 50.12 67 ALA A CA 1
ATOM 517 C C . ALA A 1 67 ? 6.370 8.737 -22.645 1.00 50.12 67 ALA A C 1
ATOM 519 O O . ALA A 1 67 ? 5.651 8.947 -23.626 1.00 50.12 67 ALA A O 1
ATOM 520 N N . LEU A 1 68 ? 7.685 8.564 -22.779 1.00 52.00 68 LEU A N 1
ATOM 521 C CA . LEU A 1 68 ? 8.399 8.835 -24.030 1.00 52.00 68 LEU A CA 1
ATOM 522 C C . LEU A 1 68 ? 8.604 7.571 -24.851 1.00 52.00 68 LEU A C 1
ATOM 524 O O . LEU A 1 68 ? 9.551 6.814 -24.639 1.00 52.00 68 LEU A O 1
ATOM 528 N N . TYR A 1 69 ? 7.754 7.404 -25.854 1.00 56.44 69 TYR A N 1
ATOM 529 C CA . TYR A 1 69 ? 7.936 6.403 -26.892 1.00 56.44 69 TYR A CA 1
ATOM 530 C C . TYR A 1 69 ? 8.950 6.917 -27.925 1.00 56.44 69 TYR A C 1
ATOM 532 O O . TYR A 1 69 ? 8.605 7.710 -28.801 1.00 56.44 69 TYR A O 1
ATOM 540 N N . CYS A 1 70 ? 10.216 6.508 -27.816 1.00 51.34 70 CYS A N 1
ATOM 541 C CA . CYS A 1 70 ? 11.247 6.792 -28.820 1.00 51.34 70 CYS A CA 1
ATOM 542 C C . CYS A 1 70 ? 11.999 5.513 -29.236 1.00 51.34 70 CYS A C 1
ATOM 544 O O . CYS A 1 70 ? 12.034 4.555 -28.460 1.00 51.34 70 CYS A O 1
ATOM 546 N N . PRO A 1 71 ? 12.586 5.459 -30.451 1.00 58.84 71 PRO A N 1
ATOM 547 C CA . PRO A 1 71 ? 13.349 4.292 -30.896 1.00 58.84 71 PRO A CA 1
ATOM 548 C C . PRO A 1 71 ? 14.435 3.896 -29.883 1.00 58.84 71 PRO A C 1
ATOM 550 O O . PRO A 1 71 ? 15.203 4.745 -29.427 1.00 58.84 71 PRO A O 1
ATOM 553 N N . GLY A 1 72 ? 14.478 2.612 -29.517 1.00 64.06 72 GLY A N 1
ATOM 554 C CA . GLY A 1 72 ? 15.387 2.084 -28.492 1.00 64.06 72 GLY A CA 1
ATOM 555 C C . GLY A 1 72 ? 14.971 2.356 -27.037 1.00 64.06 72 GLY A C 1
ATOM 556 O O . GLY A 1 72 ? 15.741 2.051 -26.134 1.00 64.06 72 GLY A O 1
ATOM 557 N N . ASN A 1 73 ? 13.787 2.931 -26.800 1.00 65.50 73 ASN A N 1
ATOM 558 C CA . ASN A 1 73 ? 13.174 3.095 -25.475 1.00 65.50 73 ASN A CA 1
ATOM 559 C C . ASN A 1 73 ? 11.748 2.525 -25.428 1.00 65.50 73 ASN A C 1
ATOM 561 O O . ASN A 1 73 ? 10.984 2.883 -24.541 1.00 65.50 73 ASN A O 1
ATOM 565 N N . VAL A 1 74 ? 11.352 1.702 -26.399 1.00 70.69 74 VAL A N 1
ATOM 566 C CA . VAL A 1 74 ? 10.026 1.074 -26.456 1.00 70.69 74 VAL A CA 1
ATOM 567 C C . VAL A 1 74 ? 10.210 -0.415 -26.586 1.00 70.69 74 VAL A C 1
ATOM 569 O O . VAL A 1 74 ? 11.061 -0.861 -27.352 1.00 70.69 74 VAL A O 1
ATOM 572 N N . ALA A 1 75 ? 9.402 -1.158 -25.851 1.00 72.06 75 ALA A N 1
ATOM 573 C CA . ALA A 1 75 ? 9.464 -2.596 -25.831 1.00 72.06 75 ALA A CA 1
ATOM 574 C C . ALA A 1 75 ? 8.030 -3.140 -25.562 1.00 72.06 75 ALA A C 1
ATOM 576 O O . ALA A 1 75 ? 7.220 -2.481 -24.908 1.00 72.06 75 ALA A O 1
ATOM 577 N N . PHE A 1 76 ? 7.684 -4.299 -26.126 1.00 76.62 76 PHE A N 1
ATOM 578 C CA . PHE A 1 76 ? 6.382 -4.969 -25.988 1.00 76.62 76 PHE A CA 1
ATOM 579 C C . PHE A 1 76 ? 6.204 -5.776 -24.698 1.00 76.62 76 PHE A C 1
ATOM 581 O O . PHE A 1 76 ? 6.660 -6.906 -24.612 1.00 76.62 76 PHE A O 1
ATOM 588 N N . THR A 1 77 ? 5.450 -5.260 -23.735 1.00 76.19 77 THR A N 1
ATOM 589 C CA . THR A 1 77 ? 5.195 -5.961 -22.470 1.00 76.19 77 THR A CA 1
ATOM 590 C C . THR A 1 77 ? 3.782 -6.529 -22.380 1.00 76.19 77 THR A C 1
ATOM 592 O O . THR A 1 77 ? 2.903 -6.145 -23.151 1.00 76.19 77 THR A O 1
ATOM 595 N N . ALA A 1 78 ? 3.543 -7.415 -21.415 1.00 84.69 78 ALA A N 1
ATOM 596 C CA . ALA A 1 78 ? 2.191 -7.770 -21.005 1.00 84.69 78 ALA A CA 1
ATOM 597 C C . ALA A 1 78 ? 1.474 -6.531 -20.438 1.00 84.69 78 ALA A C 1
ATOM 599 O O . ALA A 1 78 ? 2.063 -5.749 -19.685 1.00 84.69 78 ALA A O 1
ATOM 600 N N . GLN A 1 79 ? 0.201 -6.335 -20.782 1.00 84.62 79 GLN A N 1
ATOM 601 C CA . GLN A 1 79 ? -0.561 -5.158 -20.360 1.00 84.62 79 GLN A CA 1
ATOM 602 C C . GLN A 1 79 ? -0.573 -4.985 -18.832 1.00 84.62 79 GLN A C 1
ATOM 604 O O . GLN A 1 79 ? -0.365 -3.866 -18.362 1.00 84.62 79 GLN A O 1
ATOM 609 N N . TYR A 1 80 ? -0.717 -6.066 -18.056 1.00 87.31 80 TYR A N 1
ATOM 610 C CA . TYR A 1 80 ? -0.691 -5.976 -16.589 1.00 87.31 80 TYR A CA 1
ATOM 611 C C . TYR A 1 80 ? 0.635 -5.398 -16.061 1.00 87.31 80 TYR A C 1
ATOM 613 O O . TYR A 1 80 ? 0.648 -4.630 -15.102 1.00 87.31 80 TYR A O 1
ATOM 621 N N . PHE A 1 81 ? 1.757 -5.715 -16.711 1.00 85.69 81 PHE A N 1
ATOM 622 C CA . PHE A 1 81 ? 3.075 -5.214 -16.331 1.00 85.69 81 PHE A CA 1
ATOM 623 C C . PHE A 1 81 ? 3.226 -3.725 -16.658 1.00 85.69 81 PHE A C 1
ATOM 625 O O . PHE A 1 81 ? 3.784 -2.963 -15.867 1.00 85.69 81 PHE A O 1
ATOM 632 N N . SER A 1 82 ? 2.700 -3.302 -17.815 1.00 81.81 82 SER A N 1
ATOM 633 C CA . SER A 1 82 ? 2.590 -1.883 -18.179 1.00 81.81 82 SER A CA 1
ATOM 634 C C . SER A 1 82 ? 1.815 -1.104 -17.113 1.00 81.81 82 SER A C 1
ATOM 636 O O . SER A 1 82 ? 2.250 -0.034 -16.680 1.00 81.81 82 SER A O 1
ATOM 638 N N . ASP A 1 83 ? 0.718 -1.689 -16.627 1.00 84.38 83 ASP A N 1
ATOM 639 C CA . ASP A 1 83 ? -0.093 -1.109 -15.563 1.00 84.38 83 ASP A CA 1
ATOM 640 C C . ASP A 1 83 ? 0.677 -1.072 -14.226 1.00 84.38 83 ASP A C 1
ATOM 642 O O . ASP A 1 83 ? 0.700 -0.028 -13.576 1.00 84.38 83 ASP A O 1
ATOM 646 N N . MET A 1 84 ? 1.388 -2.143 -13.841 1.00 86.00 84 MET A N 1
ATOM 647 C CA . MET A 1 84 ? 2.199 -2.202 -12.610 1.00 86.00 84 MET A CA 1
ATOM 648 C C . MET A 1 84 ? 3.245 -1.097 -12.529 1.00 86.00 84 MET A C 1
ATOM 650 O O . MET A 1 84 ? 3.374 -0.447 -11.494 1.00 86.00 84 MET A O 1
ATOM 654 N N . LYS A 1 85 ? 3.990 -0.851 -13.613 1.00 79.19 85 LYS A N 1
ATOM 655 C CA . LYS A 1 85 ? 5.046 0.173 -13.626 1.00 79.19 85 LYS A CA 1
ATOM 656 C C . LYS A 1 85 ? 4.515 1.592 -13.794 1.00 79.19 85 LYS A C 1
ATOM 658 O O . LYS A 1 85 ? 5.319 2.479 -14.054 1.00 79.19 85 LYS A O 1
ATOM 663 N N . TYR A 1 86 ? 3.201 1.804 -13.697 1.00 74.62 86 TYR A N 1
ATOM 664 C CA . TYR A 1 86 ? 2.454 3.039 -13.959 1.00 74.62 86 TYR A CA 1
ATOM 665 C C . TYR A 1 86 ? 3.292 4.327 -14.057 1.00 74.62 86 TYR A C 1
ATOM 667 O O . TYR A 1 86 ? 3.339 4.922 -15.131 1.00 74.62 86 TYR A O 1
ATOM 675 N N . ILE A 1 87 ? 3.953 4.717 -12.957 1.00 70.12 87 ILE A N 1
ATOM 676 C CA . ILE A 1 87 ? 4.806 5.919 -12.828 1.00 70.12 87 ILE A CA 1
ATOM 677 C C . ILE A 1 87 ? 6.259 5.606 -12.438 1.00 70.12 87 ILE A C 1
ATOM 679 O O . ILE A 1 87 ? 7.038 6.519 -12.163 1.00 70.12 87 ILE A O 1
ATOM 683 N N . TRP A 1 88 ? 6.612 4.326 -12.335 1.00 78.69 88 TRP A N 1
ATOM 684 C CA . TRP A 1 88 ? 7.912 3.873 -11.856 1.00 78.69 88 TRP A CA 1
ATOM 685 C C . TRP A 1 88 ? 8.798 3.408 -13.015 1.00 78.69 88 TRP A C 1
ATOM 687 O O . TRP A 1 88 ? 8.302 2.883 -14.019 1.00 78.69 88 TRP A O 1
ATOM 697 N N . PRO A 1 89 ? 10.130 3.541 -12.890 1.00 75.75 89 PRO A N 1
ATOM 698 C CA . PRO A 1 89 ? 11.034 2.861 -13.806 1.00 75.75 89 PRO A CA 1
ATOM 699 C C . PRO A 1 89 ? 10.854 1.338 -13.675 1.00 75.75 89 PRO A C 1
ATOM 701 O O . PRO A 1 89 ? 10.624 0.854 -12.569 1.00 75.75 89 PRO A O 1
ATOM 704 N N . PRO A 1 90 ? 11.030 0.540 -14.742 1.00 77.88 90 PRO A N 1
ATOM 705 C CA . PRO A 1 90 ? 10.925 -0.916 -14.658 1.00 77.88 90 PRO A CA 1
ATOM 706 C C . PRO A 1 90 ? 11.890 -1.560 -13.658 1.00 77.88 90 PRO A C 1
ATOM 708 O O . PRO A 1 90 ? 11.567 -2.602 -13.098 1.00 77.88 90 PRO A O 1
ATOM 711 N N . ALA A 1 91 ? 13.026 -0.909 -13.372 1.00 80.94 91 ALA A N 1
ATOM 712 C CA . ALA A 1 91 ? 13.937 -1.304 -12.294 1.00 80.94 91 ALA A CA 1
ATOM 713 C C . ALA A 1 91 ? 13.229 -1.437 -10.941 1.00 80.94 91 ALA A C 1
ATOM 715 O O . ALA A 1 91 ? 13.550 -2.337 -10.170 1.00 80.94 91 ALA A O 1
ATOM 716 N N . MET A 1 92 ? 12.215 -0.602 -10.693 1.00 86.56 92 MET A N 1
ATOM 717 C CA . MET A 1 92 ? 11.372 -0.707 -9.509 1.00 86.56 92 MET A CA 1
ATOM 718 C C . MET A 1 92 ? 10.679 -2.066 -9.437 1.00 86.56 92 MET A C 1
ATOM 720 O O . MET A 1 92 ? 10.698 -2.709 -8.395 1.00 86.56 92 MET A O 1
ATOM 724 N N . LEU A 1 93 ? 10.108 -2.542 -10.548 1.00 88.38 93 LEU A N 1
ATOM 725 C CA . LEU A 1 93 ? 9.402 -3.823 -10.566 1.00 88.38 93 LEU A CA 1
ATOM 726 C C . LEU A 1 93 ? 10.344 -5.006 -10.346 1.00 88.38 93 LEU A C 1
ATOM 728 O O . LEU A 1 93 ? 9.953 -5.953 -9.669 1.00 88.38 93 LEU A O 1
ATOM 732 N N . GLN A 1 94 ? 11.587 -4.941 -10.837 1.00 88.44 94 GLN A N 1
ATOM 733 C CA . GLN A 1 94 ? 12.578 -5.971 -10.521 1.00 88.44 94 GLN A CA 1
ATOM 734 C C . GLN A 1 94 ? 12.914 -6.000 -9.026 1.00 88.44 94 GLN A C 1
ATOM 736 O O . GLN A 1 94 ? 12.940 -7.080 -8.443 1.00 88.44 94 GLN A O 1
ATOM 741 N N . ARG A 1 95 ? 13.097 -4.845 -8.373 1.00 90.31 95 ARG A N 1
ATOM 742 C CA . ARG A 1 95 ? 13.340 -4.813 -6.920 1.00 90.31 95 ARG A CA 1
ATOM 743 C C . ARG A 1 95 ? 12.136 -5.245 -6.098 1.00 90.31 95 ARG A C 1
ATOM 745 O O . ARG A 1 95 ? 12.305 -5.982 -5.133 1.00 90.31 95 ARG A O 1
ATOM 752 N N . VAL A 1 96 ? 10.926 -4.857 -6.497 1.00 92.44 96 VAL A N 1
ATOM 753 C CA . VAL A 1 96 ? 9.683 -5.340 -5.875 1.00 92.44 96 VAL A CA 1
ATOM 754 C C . VAL A 1 96 ? 9.581 -6.864 -5.992 1.00 92.44 96 VAL A C 1
ATOM 756 O O . VAL A 1 96 ? 9.245 -7.529 -5.015 1.00 92.44 96 VAL A O 1
ATOM 759 N N . ARG A 1 97 ? 9.928 -7.431 -7.155 1.00 92.56 97 ARG A N 1
ATOM 760 C CA . ARG A 1 97 ? 10.007 -8.883 -7.371 1.00 92.56 97 ARG A CA 1
ATOM 761 C C . ARG A 1 97 ? 11.054 -9.537 -6.474 1.00 92.56 97 ARG A C 1
ATOM 763 O O . ARG A 1 97 ? 10.768 -10.556 -5.851 1.00 92.56 97 ARG A O 1
ATOM 770 N N . ASP A 1 98 ? 12.248 -8.957 -6.382 1.00 91.56 98 ASP A N 1
ATOM 771 C CA . ASP A 1 98 ? 13.315 -9.481 -5.527 1.00 91.56 98 ASP A CA 1
ATOM 772 C C . ASP A 1 98 ? 12.902 -9.458 -4.051 1.00 91.56 98 ASP A C 1
ATOM 774 O O . ASP A 1 98 ? 13.154 -10.424 -3.335 1.00 91.56 98 ASP A O 1
ATOM 778 N N . TYR A 1 99 ? 12.217 -8.398 -3.609 1.00 91.12 99 TYR A N 1
ATOM 779 C CA . TYR A 1 99 ? 11.681 -8.294 -2.253 1.00 91.12 99 TYR A CA 1
ATOM 780 C C . TYR A 1 99 ? 10.614 -9.362 -2.005 1.00 91.12 99 TYR A C 1
ATOM 782 O O . TYR A 1 99 ? 10.686 -10.083 -1.014 1.00 91.12 99 TYR A O 1
ATOM 790 N N . HIS A 1 100 ? 9.659 -9.509 -2.929 1.00 91.62 100 HIS A N 1
ATOM 791 C CA . HIS A 1 100 ? 8.622 -10.540 -2.866 1.00 91.62 100 HIS A CA 1
ATOM 792 C C . HIS A 1 100 ? 9.224 -11.941 -2.686 1.00 91.62 100 HIS A C 1
ATOM 794 O O . HIS A 1 100 ? 8.824 -12.680 -1.786 1.00 91.62 100 HIS A O 1
ATOM 800 N N . ILE A 1 101 ? 10.231 -12.289 -3.490 1.00 91.19 101 ILE A N 1
ATOM 801 C CA . ILE A 1 101 ? 10.907 -13.588 -3.404 1.00 91.19 101 ILE A CA 1
ATOM 802 C C . ILE A 1 101 ? 11.721 -13.711 -2.122 1.00 91.19 101 ILE A C 1
ATOM 804 O O . ILE A 1 101 ? 11.680 -14.755 -1.482 1.00 91.19 101 ILE A O 1
ATOM 808 N N . ALA A 1 102 ? 12.420 -12.657 -1.699 1.00 89.19 102 ALA A N 1
ATOM 809 C CA . ALA A 1 102 ? 13.172 -12.675 -0.451 1.00 89.19 102 ALA A CA 1
ATOM 810 C C . ALA A 1 102 ? 12.265 -12.882 0.775 1.00 89.19 102 ALA A C 1
ATOM 812 O O . ALA A 1 102 ? 12.665 -13.561 1.720 1.00 89.19 102 ALA A O 1
ATOM 813 N N . THR A 1 103 ? 11.046 -12.341 0.755 1.00 86.19 103 THR A N 1
ATOM 814 C CA . THR A 1 103 ? 10.022 -12.587 1.779 1.00 86.19 103 THR A CA 1
ATOM 815 C C . THR A 1 103 ? 9.486 -14.015 1.693 1.00 86.19 103 THR A C 1
ATOM 817 O O . THR A 1 103 ? 9.493 -14.716 2.699 1.00 86.19 103 THR A O 1
ATOM 820 N N . LYS A 1 104 ? 9.111 -14.483 0.495 1.00 86.81 104 LYS A N 1
ATOM 821 C CA . LYS A 1 104 ? 8.617 -15.852 0.247 1.00 86.81 104 LYS A CA 1
ATOM 822 C C . LYS A 1 104 ? 9.628 -16.935 0.642 1.00 86.81 104 LYS A C 1
ATOM 824 O O . LYS A 1 104 ? 9.246 -17.977 1.155 1.00 86.81 104 LYS A O 1
ATOM 829 N N . GLU A 1 105 ? 10.915 -16.697 0.405 1.00 89.44 105 GLU A N 1
ATOM 830 C CA . GLU A 1 105 ? 12.014 -17.605 0.759 1.00 89.44 105 GLU A CA 1
ATOM 831 C C . GLU A 1 105 ? 12.560 -17.372 2.177 1.00 89.44 105 GLU A C 1
ATOM 833 O O . GLU A 1 105 ? 13.577 -17.965 2.540 1.00 89.44 105 GLU A O 1
ATOM 838 N N . VAL A 1 106 ? 11.934 -16.484 2.958 1.00 85.62 106 VAL A N 1
ATOM 839 C CA . VAL A 1 106 ? 12.310 -16.159 4.344 1.00 85.62 106 VAL A CA 1
ATOM 840 C C . VAL A 1 106 ? 13.808 -15.829 4.469 1.00 85.62 106 VAL A C 1
ATOM 842 O O . VAL A 1 106 ? 14.520 -16.296 5.357 1.00 85.62 106 VAL A O 1
ATOM 845 N N . LYS A 1 107 ? 14.328 -15.015 3.542 1.00 85.25 107 LYS A N 1
ATOM 846 C CA . LYS A 1 107 ? 15.733 -14.577 3.565 1.00 85.25 107 LYS A CA 1
ATOM 847 C C . LYS A 1 107 ? 16.053 -13.786 4.840 1.00 85.25 107 LYS A C 1
ATOM 849 O O . LYS A 1 107 ? 15.151 -13.196 5.425 1.00 85.25 107 LYS A O 1
ATOM 854 N N . PRO A 1 108 ? 17.328 -13.705 5.264 1.00 86.88 108 PRO A N 1
ATOM 855 C CA . PRO A 1 108 ? 17.710 -12.887 6.413 1.00 86.88 108 PRO A CA 1
ATOM 856 C C . PRO A 1 108 ? 17.246 -11.430 6.283 1.00 86.88 108 PRO A C 1
ATOM 858 O O . PRO A 1 108 ? 17.190 -10.887 5.175 1.00 86.88 108 PRO A O 1
ATOM 861 N N . HIS A 1 109 ? 16.960 -10.792 7.421 1.00 81.62 109 HIS A N 1
ATOM 862 C CA . HIS A 1 109 ? 16.502 -9.401 7.484 1.00 81.62 109 HIS A CA 1
ATOM 863 C C . HIS A 1 109 ? 17.416 -8.449 6.699 1.00 81.62 109 HIS A C 1
ATOM 865 O O . HIS A 1 109 ? 16.919 -7.685 5.877 1.00 81.62 109 HIS A O 1
ATOM 871 N N . ASP A 1 110 ? 18.737 -8.570 6.846 1.00 84.62 110 ASP A N 1
ATOM 872 C CA . ASP A 1 110 ? 19.708 -7.705 6.160 1.00 84.62 110 ASP A CA 1
ATOM 873 C C . ASP A 1 110 ? 19.600 -7.767 4.631 1.00 84.62 110 ASP A C 1
ATOM 875 O O . ASP A 1 110 ? 19.779 -6.762 3.947 1.00 84.62 110 ASP A O 1
ATOM 879 N N . VAL A 1 111 ? 19.244 -8.933 4.081 1.00 86.25 111 VAL A N 1
ATOM 880 C CA . VAL A 1 111 ? 19.029 -9.100 2.637 1.00 86.25 111 VAL A CA 1
ATOM 881 C C . VAL A 1 111 ? 17.762 -8.369 2.204 1.00 86.25 111 VAL A C 1
ATOM 883 O O . VAL A 1 111 ? 17.786 -7.625 1.225 1.00 86.25 111 VAL A O 1
ATOM 886 N N . ARG A 1 112 ? 16.656 -8.546 2.940 1.00 84.19 112 ARG A N 1
ATOM 887 C CA . ARG A 1 112 ? 15.394 -7.840 2.657 1.00 84.19 112 ARG A CA 1
ATOM 888 C C . ARG A 1 112 ? 15.554 -6.329 2.808 1.00 84.19 112 ARG A C 1
ATOM 890 O O . ARG A 1 112 ? 15.061 -5.588 1.962 1.00 84.19 112 ARG A O 1
ATOM 897 N N . LYS A 1 113 ? 16.287 -5.884 3.829 1.00 83.88 113 LYS A N 1
ATOM 898 C CA . LYS A 1 113 ? 16.605 -4.477 4.076 1.00 83.88 113 LYS A CA 1
ATOM 899 C C . LYS A 1 113 ? 17.450 -3.883 2.951 1.00 83.88 113 LYS A C 1
ATOM 901 O O . LYS A 1 113 ? 17.085 -2.851 2.415 1.00 83.88 113 LYS A O 1
ATOM 906 N N . ALA A 1 114 ? 18.496 -4.568 2.490 1.00 84.38 114 ALA A N 1
ATOM 907 C CA . ALA A 1 114 ? 19.274 -4.097 1.342 1.00 84.38 114 ALA A CA 1
ATOM 908 C C . ALA A 1 114 ? 18.427 -3.981 0.058 1.00 84.38 114 ALA A C 1
ATOM 910 O O . ALA A 1 114 ? 18.665 -3.113 -0.783 1.00 84.38 114 ALA A O 1
ATOM 911 N N . ILE A 1 115 ? 17.421 -4.850 -0.115 1.00 87.94 115 ILE A N 1
ATOM 912 C CA . ILE A 1 115 ? 16.454 -4.719 -1.213 1.00 87.94 115 ILE A CA 1
ATOM 913 C C . ILE A 1 115 ? 15.561 -3.500 -1.029 1.00 87.94 115 ILE A C 1
ATOM 915 O O . ILE A 1 115 ? 15.372 -2.742 -1.980 1.00 87.94 115 ILE A O 1
ATOM 919 N N . TRP A 1 116 ? 15.058 -3.307 0.183 1.00 85.75 116 TRP A N 1
ATOM 920 C CA . TRP A 1 116 ? 14.245 -2.165 0.566 1.00 85.75 116 TRP A CA 1
ATOM 921 C C . TRP A 1 116 ? 14.955 -0.826 0.363 1.00 85.75 116 TRP A C 1
ATOM 923 O O . TRP A 1 116 ? 14.404 0.066 -0.271 1.00 85.75 116 TRP A O 1
ATOM 933 N N . ASP A 1 117 ? 16.189 -0.698 0.841 1.00 83.50 117 ASP A N 1
ATOM 934 C CA . ASP A 1 117 ? 16.984 0.525 0.722 1.00 83.50 117 ASP A CA 1
ATOM 935 C C . ASP A 1 117 ? 17.174 0.909 -0.755 1.00 83.50 117 ASP A C 1
ATOM 937 O O . ASP A 1 117 ? 17.094 2.080 -1.128 1.00 83.50 117 ASP A O 1
ATOM 941 N N . ASP A 1 118 ? 17.324 -0.089 -1.630 1.00 84.12 118 ASP A N 1
ATOM 942 C CA . ASP A 1 118 ? 17.403 0.125 -3.072 1.00 84.12 118 ASP A CA 1
ATOM 943 C C . ASP A 1 118 ? 16.060 0.562 -3.692 1.00 84.12 118 ASP A C 1
ATOM 945 O O . ASP A 1 118 ? 16.038 1.402 -4.594 1.00 84.12 118 ASP A O 1
ATOM 949 N N . ILE A 1 119 ? 14.931 0.044 -3.189 1.00 87.00 119 ILE A N 1
ATOM 950 C CA . ILE A 1 119 ? 13.581 0.507 -3.559 1.00 87.00 119 ILE A CA 1
ATOM 951 C C . ILE A 1 119 ? 13.395 1.969 -3.151 1.00 87.00 119 ILE A C 1
ATOM 953 O O . ILE A 1 119 ? 13.004 2.780 -3.990 1.00 87.00 119 ILE A O 1
ATOM 957 N N . SER A 1 120 ? 13.739 2.328 -1.913 1.00 82.62 120 SER A N 1
ATOM 958 C CA . SER A 1 120 ? 13.677 3.705 -1.407 1.00 82.62 120 SER A CA 1
ATOM 959 C C . SER A 1 120 ? 14.518 4.653 -2.266 1.00 82.62 120 SER A C 1
ATOM 961 O O . SER A 1 120 ? 14.029 5.679 -2.737 1.00 82.62 120 SER A O 1
ATOM 963 N N . ARG A 1 121 ? 15.747 4.251 -2.607 1.00 79.44 121 ARG A N 1
ATOM 964 C CA . ARG A 1 121 ? 16.627 5.005 -3.511 1.00 79.44 121 ARG A CA 1
ATOM 965 C C . ARG A 1 121 ? 16.012 5.193 -4.906 1.00 79.44 121 ARG A C 1
ATOM 967 O O . ARG A 1 121 ? 16.145 6.256 -5.517 1.00 79.44 121 ARG A O 1
ATOM 974 N N . LEU A 1 122 ? 15.332 4.177 -5.445 1.00 81.00 122 LEU A N 1
ATOM 975 C CA . LEU A 1 122 ? 14.597 4.287 -6.711 1.00 81.00 122 LEU A CA 1
ATOM 976 C C . LEU A 1 122 ? 13.359 5.192 -6.589 1.00 81.00 122 LEU A C 1
ATOM 978 O O . LEU A 1 122 ? 13.040 5.896 -7.552 1.00 81.00 122 LEU A O 1
ATOM 982 N N . CYS A 1 123 ? 12.687 5.211 -5.434 1.00 80.62 123 CYS A N 1
ATOM 983 C CA . CYS A 1 123 ? 11.601 6.146 -5.135 1.00 80.62 123 CYS A CA 1
ATOM 984 C C . CYS A 1 123 ? 12.102 7.593 -5.146 1.00 80.62 123 CYS A C 1
ATOM 986 O O . CYS A 1 123 ? 11.454 8.435 -5.762 1.00 80.62 123 CYS A O 1
ATOM 988 N N . ASP A 1 124 ? 13.274 7.883 -4.578 1.00 76.69 124 ASP A N 1
ATOM 989 C CA . ASP A 1 124 ? 13.869 9.226 -4.621 1.00 76.69 124 ASP A CA 1
ATOM 990 C C . ASP A 1 124 ? 14.140 9.686 -6.056 1.00 76.69 124 ASP A C 1
ATOM 992 O O . ASP A 1 124 ? 13.737 10.780 -6.461 1.00 76.69 124 ASP A O 1
ATOM 996 N N . ILE A 1 125 ? 14.726 8.807 -6.876 1.00 73.56 125 ILE A N 1
ATOM 997 C CA . ILE A 1 125 ? 14.942 9.078 -8.304 1.00 73.56 125 ILE A CA 1
ATOM 998 C C . ILE A 1 125 ? 13.604 9.320 -9.025 1.00 73.56 125 ILE A C 1
ATOM 1000 O O . ILE A 1 125 ? 13.510 10.202 -9.886 1.00 73.56 125 ILE A O 1
ATOM 1004 N N . ALA A 1 126 ? 12.562 8.550 -8.697 1.00 73.00 126 ALA A N 1
ATOM 1005 C CA . ALA A 1 126 ? 11.227 8.734 -9.262 1.00 73.00 126 ALA A CA 1
ATOM 1006 C C . ALA A 1 126 ? 10.568 10.045 -8.788 1.00 73.00 126 ALA A C 1
ATOM 1008 O O . ALA A 1 126 ? 9.885 10.705 -9.572 1.00 73.00 126 ALA A O 1
ATOM 1009 N N . ASN A 1 127 ? 10.803 10.463 -7.544 1.00 69.88 127 ASN A N 1
ATOM 1010 C CA . ASN A 1 127 ? 10.232 11.667 -6.940 1.00 69.88 127 ASN A CA 1
ATOM 1011 C C . ASN A 1 127 ? 10.831 12.965 -7.484 1.00 69.88 127 ASN A C 1
ATOM 1013 O O . ASN A 1 127 ? 10.117 13.960 -7.597 1.00 69.88 127 ASN A O 1
ATOM 1017 N N . GLU A 1 128 ? 12.091 12.947 -7.917 1.00 66.62 128 GLU A N 1
ATOM 1018 C CA . GLU A 1 128 ? 12.706 14.064 -8.652 1.00 66.62 128 GLU A CA 1
ATOM 1019 C C . GLU A 1 128 ? 12.061 14.335 -10.015 1.00 66.62 128 GLU A C 1
ATOM 1021 O O . GLU A 1 128 ? 12.299 15.367 -10.649 1.00 66.62 128 GLU A O 1
ATOM 1026 N N . THR A 1 129 ? 11.243 13.400 -10.485 1.00 57.38 129 THR A N 1
ATOM 1027 C CA . THR A 1 129 ? 10.444 13.572 -11.685 1.00 57.38 129 THR A CA 1
ATOM 1028 C C . THR A 1 129 ? 9.083 14.153 -11.273 1.00 57.38 129 THR A C 1
ATOM 1030 O O . THR A 1 129 ? 8.309 13.520 -10.549 1.00 57.38 129 THR A O 1
ATOM 1033 N N . GLU A 1 130 ? 8.769 15.386 -11.694 1.00 50.16 130 GLU A N 1
ATOM 1034 C CA . GLU A 1 130 ? 7.425 15.953 -11.489 1.00 50.16 130 GLU A CA 1
ATOM 1035 C C . GLU A 1 130 ? 6.369 15.045 -12.148 1.00 50.16 130 GLU A C 1
ATOM 1037 O O . GLU A 1 130 ? 6.553 14.576 -13.269 1.00 50.16 130 GLU A O 1
ATOM 1042 N N . TYR A 1 131 ? 5.273 14.776 -11.432 1.00 43.44 131 TYR A N 1
ATOM 1043 C CA . TYR A 1 131 ? 4.170 13.935 -11.902 1.00 43.44 131 TYR A CA 1
ATOM 1044 C C . TYR A 1 131 ? 2.991 14.805 -12.343 1.00 43.44 131 TYR A C 1
ATOM 1046 O O . TYR A 1 131 ? 2.339 15.423 -11.497 1.00 43.44 131 TYR A O 1
ATOM 1054 N N . ALA A 1 132 ? 2.625 14.763 -13.625 1.00 43.03 132 ALA A N 1
ATOM 1055 C CA . ALA A 1 132 ? 1.289 15.132 -14.079 1.00 43.03 132 ALA A CA 1
ATOM 1056 C C . ALA A 1 132 ? 0.413 13.893 -14.304 1.00 43.03 132 ALA A C 1
ATOM 1058 O O . ALA A 1 132 ? 0.700 13.014 -15.115 1.00 43.03 132 ALA A O 1
ATOM 1059 N N . LYS A 1 133 ? -0.750 13.895 -13.646 1.00 35.66 133 LYS A N 1
ATOM 1060 C CA . LYS A 1 133 ? -1.818 12.882 -13.753 1.00 35.66 133 LYS A CA 1
ATOM 1061 C C . LYS A 1 133 ? -2.435 12.778 -15.162 1.00 35.66 133 LYS A C 1
ATOM 1063 O O . LYS A 1 133 ? -3.240 11.887 -15.419 1.00 35.66 133 LYS A O 1
ATOM 1068 N N . SER A 1 134 ? -2.079 13.682 -16.073 1.00 35.16 134 SER A N 1
ATOM 1069 C CA . SER A 1 134 ? -2.614 13.764 -17.430 1.00 35.16 134 SER A CA 1
ATOM 1070 C C . SER A 1 134 ? -1.498 13.998 -18.445 1.00 35.16 134 SER A C 1
ATOM 1072 O O . SER A 1 134 ? -1.044 15.132 -18.560 1.00 35.16 134 SER A O 1
ATOM 1074 N N . SER A 1 135 ? -1.112 12.975 -19.219 1.00 36.00 135 SER A N 1
ATOM 1075 C CA . SER A 1 135 ? -1.018 13.098 -20.683 1.00 36.00 135 SER A CA 1
ATOM 1076 C C . SER A 1 135 ? -0.570 11.793 -21.376 1.00 36.00 135 SER A C 1
ATOM 1078 O O . SER A 1 135 ? 0.464 11.194 -21.078 1.00 36.00 135 SER A O 1
ATOM 1080 N N . ARG A 1 136 ? -1.355 11.398 -22.384 1.00 39.97 136 ARG A N 1
ATOM 1081 C CA . ARG A 1 136 ? -0.832 10.912 -23.665 1.00 39.97 136 ARG A CA 1
ATOM 1082 C C . ARG A 1 136 ? -0.756 12.142 -24.584 1.00 39.97 136 ARG A C 1
ATOM 1084 O O . ARG A 1 136 ? -1.695 12.933 -24.554 1.00 39.97 136 ARG A O 1
ATOM 1091 N N . LEU A 1 137 ? 0.278 12.207 -25.435 1.00 46.06 137 LEU A N 1
ATOM 1092 C CA . LEU A 1 137 ? 0.504 13.110 -26.592 1.00 46.06 137 LEU A CA 1
ATOM 1093 C C . LEU A 1 137 ? 1.539 14.257 -26.414 1.00 46.06 137 LEU A C 1
ATOM 1095 O O . LEU A 1 137 ? 1.229 15.334 -25.919 1.00 46.06 137 LEU A O 1
ATOM 1099 N N . GLY A 1 138 ? 2.729 14.085 -27.020 1.00 44.59 138 GLY A N 1
ATOM 1100 C CA . GLY A 1 138 ? 3.195 15.085 -27.995 1.00 44.59 138 GLY A CA 1
ATOM 1101 C C . GLY A 1 138 ? 4.418 15.985 -27.736 1.00 44.59 138 GLY A C 1
ATOM 1102 O O . GLY A 1 138 ? 4.448 17.057 -28.336 1.00 44.59 138 GLY A O 1
ATOM 1103 N N . LYS A 1 139 ? 5.457 15.614 -26.964 1.00 42.84 139 LYS A N 1
ATOM 1104 C CA . LYS A 1 139 ? 6.770 16.321 -27.018 1.00 42.84 139 LYS A CA 1
ATOM 1105 C C . LYS A 1 139 ? 7.962 15.387 -27.269 1.00 42.84 139 LYS A C 1
ATOM 1107 O O . LYS A 1 139 ? 7.981 14.244 -26.827 1.00 42.84 139 LYS A O 1
ATOM 1112 N N . LYS A 1 140 ? 8.975 15.904 -27.983 1.00 40.03 140 LYS A N 1
ATOM 1113 C CA . LYS A 1 140 ? 10.261 15.230 -28.238 1.00 40.03 140 LYS A CA 1
ATOM 1114 C C . LYS A 1 140 ? 11.184 15.421 -27.036 1.00 40.03 140 LYS A C 1
ATOM 1116 O O . LYS A 1 140 ? 11.524 16.554 -26.708 1.00 40.03 140 LYS A O 1
ATOM 1121 N N . VAL A 1 141 ? 11.627 14.330 -26.426 1.00 44.59 141 VAL A N 1
ATOM 1122 C CA . VAL A 1 141 ? 12.727 14.350 -25.454 1.00 44.59 141 VAL A CA 1
ATOM 1123 C C . VAL A 1 141 ? 14.034 14.033 -26.155 1.00 44.59 141 VAL A C 1
ATOM 1125 O O . VAL A 1 141 ? 14.082 13.232 -27.088 1.00 44.59 141 VAL A O 1
ATOM 1128 N N . THR A 1 142 ? 15.093 14.722 -25.742 1.00 48.38 142 THR A N 1
ATOM 1129 C CA . THR A 1 142 ? 16.416 14.554 -26.343 1.00 48.38 142 THR A CA 1
ATOM 1130 C C . THR A 1 142 ? 17.052 13.245 -25.883 1.00 48.38 142 THR A C 1
ATOM 1132 O O . THR A 1 142 ? 16.851 12.804 -24.752 1.00 48.38 142 THR A O 1
ATOM 1135 N N . ARG A 1 143 ? 17.880 12.634 -26.735 1.00 52.41 143 ARG A N 1
ATOM 1136 C CA . ARG A 1 143 ? 18.620 11.416 -26.377 1.00 52.41 143 ARG A CA 1
ATOM 1137 C C . ARG A 1 143 ? 19.453 11.604 -25.098 1.00 52.41 143 ARG A C 1
ATOM 1139 O O . ARG A 1 143 ? 19.373 10.779 -24.201 1.00 52.41 143 ARG A O 1
ATOM 1146 N N . ARG A 1 144 ? 20.091 12.772 -24.943 1.00 56.91 144 ARG A N 1
ATOM 1147 C CA . ARG A 1 144 ? 20.837 13.184 -23.739 1.00 56.91 144 ARG A CA 1
ATOM 1148 C C . ARG A 1 144 ? 20.015 13.115 -22.446 1.00 56.91 144 ARG A C 1
ATOM 1150 O O . ARG A 1 144 ? 20.543 12.759 -21.402 1.00 56.91 144 ARG A O 1
ATOM 1157 N N . GLN A 1 145 ? 18.735 13.476 -22.492 1.00 57.56 145 GLN A N 1
ATOM 1158 C CA . GLN A 1 145 ? 17.845 13.451 -21.327 1.00 57.56 145 GLN A CA 1
ATOM 1159 C C . GLN A 1 145 ? 17.445 12.030 -20.916 1.00 57.56 145 GLN A C 1
ATOM 1161 O O . GLN A 1 145 ? 17.255 11.790 -19.724 1.00 57.56 145 GLN A O 1
ATOM 1166 N N . VAL A 1 146 ? 17.315 11.122 -21.888 1.00 58.38 146 VAL A N 1
ATOM 1167 C CA . VAL A 1 146 ? 17.114 9.686 -21.648 1.00 58.38 146 VAL A CA 1
ATOM 1168 C C . VAL A 1 146 ? 18.401 9.069 -21.112 1.00 58.38 146 VAL A C 1
ATOM 1170 O O . VAL A 1 146 ? 18.359 8.385 -20.098 1.00 58.38 146 VAL A O 1
ATOM 1173 N N . ASP A 1 147 ? 19.544 9.373 -21.730 1.00 63.91 147 ASP A N 1
ATOM 1174 C CA . ASP A 1 147 ? 20.849 8.861 -21.305 1.00 63.91 147 ASP A CA 1
ATOM 1175 C C . ASP A 1 147 ? 21.213 9.335 -19.890 1.00 63.91 147 ASP A C 1
ATOM 1177 O O . ASP A 1 147 ? 21.710 8.543 -19.100 1.00 63.91 147 ASP A O 1
ATOM 1181 N N . PHE A 1 148 ? 20.893 10.582 -19.523 1.00 66.31 148 PHE A N 1
ATOM 1182 C CA . PHE A 1 148 ? 21.076 11.094 -18.160 1.00 66.31 148 PHE A CA 1
ATOM 1183 C C . PHE A 1 148 ? 20.227 10.334 -17.132 1.00 66.31 148 PHE A C 1
ATOM 1185 O O . PHE A 1 148 ? 20.724 9.941 -16.082 1.00 66.31 148 PHE A O 1
ATOM 1192 N N . TYR A 1 149 ? 18.947 10.093 -17.431 1.00 66.25 149 TYR A N 1
ATOM 1193 C CA . TYR A 1 149 ? 18.075 9.323 -16.541 1.00 66.25 149 TYR A CA 1
ATOM 1194 C C . TYR A 1 149 ? 18.529 7.862 -16.432 1.00 66.25 149 TYR A C 1
ATOM 1196 O O . TYR A 1 149 ? 18.619 7.315 -15.336 1.00 66.25 149 TYR A O 1
ATOM 1204 N N . ARG A 1 150 ? 18.909 7.255 -17.562 1.00 67.88 150 ARG A N 1
ATOM 1205 C CA . ARG A 1 150 ? 19.495 5.914 -17.611 1.00 67.88 150 ARG A CA 1
ATOM 1206 C C . ARG A 1 150 ? 20.766 5.838 -16.7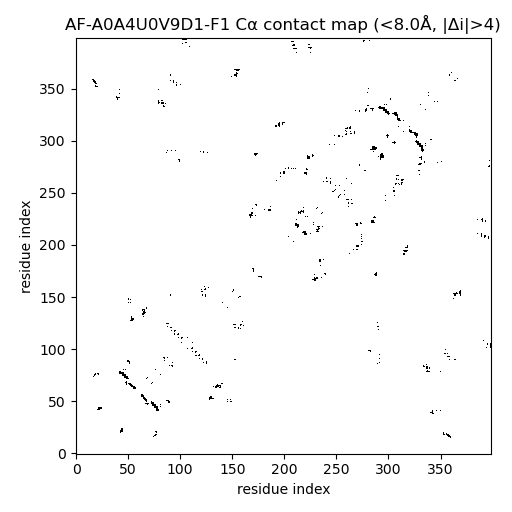75 1.00 67.88 150 ARG A C 1
ATOM 1208 O O . ARG A 1 150 ? 20.902 4.920 -15.981 1.00 67.88 150 ARG A O 1
ATOM 1215 N N . GLN A 1 151 ? 21.667 6.810 -16.907 1.00 71.25 151 GLN A N 1
ATOM 1216 C CA . GLN A 1 151 ? 22.883 6.883 -16.103 1.00 71.25 151 GLN A CA 1
ATOM 1217 C C . GLN A 1 151 ? 22.547 6.888 -14.613 1.00 71.25 151 GLN A C 1
ATOM 1219 O O . GLN A 1 151 ? 23.152 6.131 -13.871 1.00 71.25 151 GLN A O 1
ATOM 1224 N N . ARG A 1 152 ? 21.539 7.650 -14.182 1.00 70.50 152 ARG A N 1
ATOM 1225 C CA . ARG A 1 152 ? 21.119 7.683 -12.775 1.00 70.50 152 ARG A CA 1
ATOM 1226 C C . ARG A 1 152 ? 20.503 6.382 -12.279 1.00 70.50 152 ARG A C 1
ATOM 1228 O O . ARG A 1 152 ? 20.759 5.991 -11.149 1.00 70.50 152 ARG A O 1
ATOM 1235 N N . LEU A 1 153 ? 19.739 5.683 -13.115 1.00 68.94 153 LEU A N 1
ATOM 1236 C CA . LEU A 1 153 ? 19.266 4.338 -12.779 1.00 68.94 153 LEU A CA 1
ATOM 1237 C C . LEU A 1 153 ? 20.419 3.328 -12.678 1.00 68.94 153 LEU A C 1
ATOM 1239 O O . LEU A 1 153 ? 20.352 2.425 -11.850 1.00 68.94 153 LEU A O 1
ATOM 1243 N N . MET A 1 154 ? 21.465 3.486 -13.496 1.00 69.06 154 MET A N 1
ATOM 1244 C CA . MET A 1 154 ? 22.638 2.603 -13.518 1.00 69.06 154 MET A CA 1
ATOM 1245 C C . MET A 1 154 ? 23.622 2.870 -12.374 1.00 69.06 154 MET A C 1
ATOM 1247 O O . MET A 1 154 ? 24.199 1.926 -11.846 1.00 69.06 154 MET A O 1
ATOM 1251 N N . THR A 1 155 ? 23.849 4.137 -12.019 1.00 67.19 155 THR A N 1
ATOM 1252 C CA . THR A 1 155 ? 24.775 4.536 -10.943 1.00 67.19 155 THR A CA 1
ATOM 1253 C C . THR A 1 155 ? 24.099 4.601 -9.585 1.00 67.19 155 THR A C 1
ATOM 1255 O O . THR A 1 155 ? 24.761 4.620 -8.558 1.00 67.19 155 THR A O 1
ATOM 1258 N N . GLY A 1 156 ? 22.778 4.718 -9.586 1.00 62.25 156 GLY A N 1
ATOM 1259 C CA . GLY A 1 156 ? 21.960 4.917 -8.409 1.00 62.25 156 GLY A CA 1
ATOM 1260 C C . GLY A 1 156 ? 22.044 6.294 -7.753 1.00 62.25 156 GLY A C 1
ATOM 1261 O O . GLY A 1 156 ? 21.348 6.531 -6.770 1.00 62.25 156 GLY A O 1
ATOM 1262 N N . VAL A 1 157 ? 22.825 7.213 -8.323 1.00 64.88 157 VAL A N 1
ATOM 1263 C CA . VAL A 1 157 ? 23.045 8.553 -7.772 1.00 64.88 157 VAL A CA 1
ATOM 1264 C C . VAL A 1 157 ? 21.835 9.444 -8.061 1.00 64.88 157 VAL A C 1
ATOM 1266 O O . VAL A 1 157 ? 21.519 9.768 -9.217 1.00 64.88 157 VAL A O 1
ATOM 1269 N N . SER A 1 158 ? 21.142 9.849 -6.998 1.00 58.25 158 SER A N 1
ATOM 1270 C CA . SER A 1 158 ? 20.110 10.881 -7.070 1.00 58.25 158 SER A CA 1
ATOM 1271 C C . SER A 1 158 ? 20.756 12.274 -7.145 1.00 58.25 158 SER A C 1
ATOM 1273 O O . SER A 1 158 ? 21.774 12.525 -6.509 1.00 58.25 158 SER A O 1
ATOM 1275 N N . ALA A 1 159 ? 20.206 13.189 -7.958 1.00 55.88 159 ALA A N 1
ATOM 1276 C CA . ALA A 1 159 ? 20.745 14.556 -8.051 1.00 55.88 159 ALA A CA 1
ATOM 1277 C C . ALA A 1 159 ? 20.427 15.377 -6.790 1.00 55.88 159 ALA A C 1
ATOM 1279 O O . ALA A 1 159 ? 21.065 16.393 -6.527 1.00 55.88 159 ALA A O 1
ATOM 1280 N N . SER A 1 160 ? 19.437 14.916 -6.027 1.00 49.50 160 SER A N 1
ATOM 1281 C CA . SER A 1 160 ? 19.048 15.419 -4.719 1.00 49.50 160 SER A CA 1
ATOM 1282 C C . SER A 1 160 ? 19.436 14.469 -3.588 1.0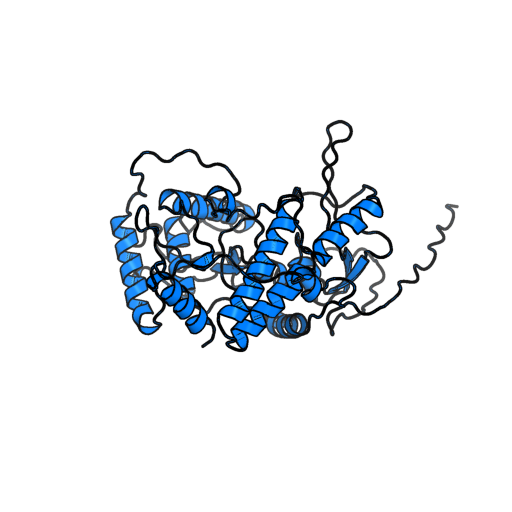0 49.50 160 SER A C 1
ATOM 1284 O O . SER A 1 160 ? 18.917 14.659 -2.491 1.00 49.50 160 SER A O 1
ATOM 1286 N N . PHE A 1 161 ? 20.284 13.456 -3.832 1.00 45.31 161 PHE A N 1
ATOM 1287 C CA . PHE A 1 161 ? 20.708 12.537 -2.780 1.00 45.31 161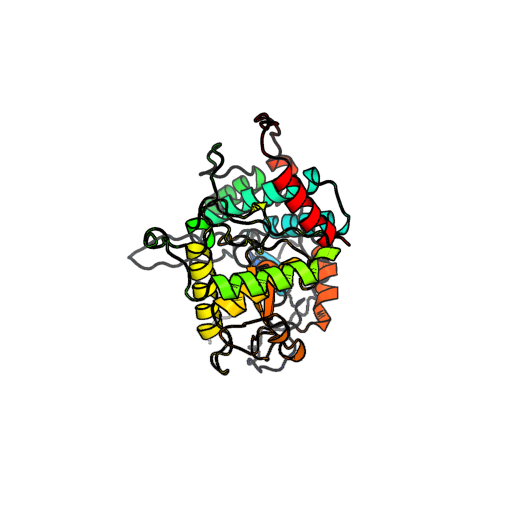 PHE A CA 1
ATOM 1288 C C . PHE A 1 161 ? 21.499 13.360 -1.776 1.00 45.31 161 PHE A C 1
ATOM 1290 O O . PHE A 1 161 ? 22.615 13.805 -2.048 1.00 45.31 161 PHE A O 1
ATOM 1297 N N . ARG A 1 162 ? 20.855 13.666 -0.658 1.00 47.19 162 ARG A N 1
ATOM 1298 C CA . ARG A 1 162 ? 21.526 14.203 0.508 1.00 47.19 162 ARG A CA 1
ATOM 1299 C C . ARG A 1 162 ? 21.994 12.969 1.258 1.00 47.19 162 ARG A C 1
ATOM 1301 O O . ARG A 1 162 ? 21.175 12.102 1.531 1.00 47.19 162 ARG A O 1
ATOM 1308 N N . ASP A 1 163 ? 23.271 12.909 1.612 1.00 43.03 163 ASP A N 1
ATOM 1309 C CA . ASP A 1 163 ? 23.798 11.884 2.529 1.00 43.03 163 ASP A CA 1
ATOM 1310 C C . ASP A 1 163 ? 23.172 11.981 3.943 1.00 43.03 163 ASP A C 1
ATOM 1312 O O . ASP A 1 163 ? 23.512 11.221 4.846 1.00 43.03 163 ASP A O 1
ATOM 1316 N N . GLU A 1 164 ? 22.254 12.927 4.153 1.00 46.62 164 GLU A N 1
ATOM 1317 C CA . GLU A 1 164 ? 21.477 13.094 5.370 1.00 46.62 164 GLU A CA 1
ATOM 1318 C C . GLU A 1 164 ? 20.302 12.113 5.382 1.00 46.62 164 GLU A C 1
ATOM 1320 O O . GLU A 1 164 ? 19.509 12.056 4.439 1.00 46.62 164 GLU A O 1
ATOM 1325 N N . VAL A 1 165 ? 20.163 11.378 6.488 1.00 51.53 165 VAL A N 1
ATOM 1326 C CA . VAL A 1 165 ? 18.970 10.583 6.794 1.00 51.53 165 VAL A CA 1
ATOM 1327 C C . VAL A 1 165 ? 17.771 11.527 6.784 1.00 51.53 165 VAL A C 1
ATOM 1329 O O . VAL A 1 165 ? 17.564 12.304 7.715 1.00 51.53 165 VAL A O 1
ATOM 1332 N N . ARG A 1 166 ? 17.000 11.512 5.698 1.00 52.97 166 ARG A N 1
ATOM 1333 C CA . ARG A 1 166 ? 15.764 12.278 5.620 1.00 52.97 166 ARG A CA 1
ATOM 1334 C C . ARG A 1 166 ? 14.700 11.530 6.410 1.00 52.97 166 ARG A C 1
ATOM 1336 O O . ARG A 1 166 ? 14.305 10.433 6.027 1.00 52.97 166 ARG A O 1
ATOM 1343 N N . GLU A 1 167 ? 14.231 12.135 7.492 1.00 57.69 167 GLU A N 1
ATOM 1344 C CA . GLU A 1 167 ? 13.072 11.627 8.219 1.00 57.69 167 GLU A CA 1
ATOM 1345 C C . GLU A 1 167 ? 11.827 11.665 7.321 1.00 57.69 167 GLU A C 1
ATOM 1347 O O . GLU A 1 167 ? 11.571 12.659 6.631 1.00 57.69 167 GLU A O 1
ATOM 1352 N N . THR A 1 168 ? 11.062 10.571 7.314 1.00 64.81 168 THR A N 1
ATOM 1353 C CA . THR A 1 168 ? 9.756 10.522 6.646 1.00 64.81 168 THR A CA 1
ATOM 1354 C C . THR A 1 168 ? 8.776 11.370 7.447 1.00 64.81 168 THR A C 1
ATOM 1356 O O . THR A 1 168 ? 8.631 11.174 8.650 1.00 64.81 168 THR A O 1
ATOM 1359 N N . THR A 1 169 ? 8.082 12.288 6.779 1.00 73.12 169 THR A N 1
ATOM 1360 C CA . THR A 1 169 ? 7.117 13.202 7.411 1.00 73.12 169 THR A CA 1
ATOM 1361 C C . THR A 1 169 ? 5.691 12.945 6.928 1.00 73.12 169 THR A C 1
ATOM 1363 O O . THR A 1 169 ? 5.464 12.304 5.896 1.00 73.12 169 THR A O 1
ATOM 1366 N N . ALA A 1 170 ? 4.697 13.525 7.600 1.00 67.50 170 ALA A N 1
ATOM 1367 C CA . ALA A 1 170 ? 3.304 13.509 7.169 1.00 67.50 170 ALA A CA 1
ATOM 1368 C C . ALA A 1 170 ? 3.135 14.059 5.742 1.00 67.50 170 ALA A C 1
ATOM 1370 O O . ALA A 1 170 ? 2.291 13.577 4.981 1.00 67.50 170 ALA A O 1
ATOM 1371 N N . LEU A 1 171 ? 3.969 15.024 5.334 1.00 66.94 171 LEU A N 1
ATOM 1372 C CA . LEU A 1 171 ? 3.990 15.546 3.966 1.00 66.94 171 LEU A CA 1
ATOM 1373 C C . LEU A 1 171 ? 4.323 14.450 2.946 1.00 66.94 171 LEU A C 1
ATOM 1375 O O . LEU A 1 171 ? 3.701 14.400 1.882 1.00 66.94 171 LEU A O 1
ATOM 1379 N N . ASP A 1 172 ? 5.257 13.559 3.273 1.00 63.53 172 ASP A N 1
ATOM 1380 C CA . ASP A 1 172 ? 5.669 12.463 2.394 1.00 63.53 172 ASP A CA 1
ATOM 1381 C C . ASP A 1 172 ? 4.551 11.428 2.209 1.00 63.53 172 ASP A C 1
ATOM 1383 O O . ASP A 1 172 ? 4.488 10.763 1.178 1.00 63.53 172 ASP A O 1
ATOM 1387 N N . ILE A 1 173 ? 3.614 11.334 3.155 1.00 71.38 173 ILE A N 1
ATOM 1388 C CA . ILE A 1 173 ? 2.488 10.386 3.139 1.00 71.38 173 ILE A CA 1
ATOM 1389 C C . ILE A 1 173 ? 1.213 10.990 2.541 1.00 71.38 173 ILE A C 1
ATOM 1391 O O . ILE A 1 173 ? 0.446 10.317 1.843 1.00 71.38 173 ILE A O 1
ATOM 1395 N N . LEU A 1 174 ? 0.977 12.277 2.777 1.00 73.69 174 LEU A N 1
ATOM 1396 C CA . LEU A 1 174 ? -0.237 12.964 2.339 1.00 73.69 174 LEU A CA 1
ATOM 1397 C C . LEU A 1 174 ? -0.049 13.645 0.980 1.00 73.69 174 LEU A C 1
ATOM 1399 O O . LEU A 1 174 ? -1.016 13.832 0.236 1.00 73.69 174 LEU A O 1
ATOM 1403 N N . GLY A 1 175 ? 1.194 13.983 0.627 1.00 65.25 175 GLY A N 1
ATOM 1404 C CA . GLY A 1 175 ? 1.546 14.706 -0.595 1.00 65.25 175 GLY A CA 1
ATOM 1405 C C . GLY A 1 175 ? 1.080 16.161 -0.590 1.00 65.25 175 GLY A C 1
ATOM 1406 O O . GLY A 1 175 ? 1.007 16.784 -1.648 1.00 65.25 175 GLY A O 1
ATOM 1407 N N . THR A 1 176 ? 0.716 16.682 0.581 1.00 68.25 176 THR A N 1
ATOM 1408 C CA . THR A 1 176 ? 0.280 18.060 0.807 1.00 68.25 176 THR A CA 1
ATOM 1409 C C . THR A 1 176 ? 0.673 18.496 2.211 1.00 68.25 176 THR A C 1
ATOM 1411 O O . THR A 1 176 ? 0.736 17.677 3.126 1.00 68.25 176 THR A O 1
ATOM 1414 N N . THR A 1 177 ? 0.911 19.794 2.387 1.00 66.94 177 THR A N 1
ATOM 1415 C CA . THR A 1 177 ? 1.068 20.387 3.714 1.00 66.94 177 THR A CA 1
ATOM 1416 C C . THR A 1 177 ? -0.274 20.324 4.433 1.00 66.94 177 THR A C 1
ATOM 1418 O O . THR A 1 177 ? -1.297 20.726 3.871 1.00 66.94 177 THR A O 1
ATOM 1421 N N . LEU A 1 178 ? -0.275 19.809 5.660 1.00 66.56 178 LEU A N 1
ATOM 1422 C CA . LEU A 1 178 ? -1.424 19.904 6.548 1.00 66.56 178 LEU A CA 1
ATOM 1423 C C . LEU A 1 178 ? -1.404 21.236 7.288 1.00 66.56 178 LEU A C 1
ATOM 1425 O O . LEU A 1 178 ? -0.341 21.759 7.624 1.00 66.56 178 LEU A O 1
ATOM 1429 N N . ALA A 1 179 ? -2.589 21.763 7.590 1.00 70.62 179 ALA A N 1
ATOM 1430 C CA . ALA A 1 179 ? -2.687 22.747 8.655 1.00 70.62 179 ALA A CA 1
ATOM 1431 C C . ALA A 1 179 ? -2.204 22.095 9.959 1.00 70.62 179 ALA A C 1
ATOM 1433 O O . ALA A 1 179 ? -2.513 20.926 10.219 1.00 70.62 179 ALA A O 1
ATOM 1434 N N . ALA A 1 180 ? -1.447 22.850 10.756 1.00 69.31 180 ALA A N 1
ATOM 1435 C CA . ALA A 1 180 ? -1.070 22.403 12.088 1.00 69.31 180 ALA A CA 1
ATOM 1436 C C . ALA A 1 180 ? -2.350 22.052 12.869 1.00 69.31 180 ALA A C 1
ATOM 1438 O O . ALA A 1 180 ? -3.315 22.828 12.811 1.00 69.31 180 ALA A O 1
ATOM 1439 N N . PRO A 1 181 ? -2.397 20.899 13.557 1.00 72.75 181 PRO A N 1
ATOM 1440 C CA . PRO A 1 181 ? -3.540 20.582 14.394 1.00 72.75 181 PRO A CA 1
ATOM 1441 C C . PRO A 1 181 ? -3.678 21.625 15.504 1.00 72.75 181 PRO A C 1
ATOM 1443 O O . PRO A 1 181 ? -2.719 22.305 15.880 1.00 72.75 181 PRO A O 1
ATOM 1446 N N . ALA A 1 182 ? -4.875 21.717 16.080 1.00 68.31 182 ALA A N 1
ATOM 1447 C CA . ALA A 1 182 ? -4.997 22.322 17.399 1.00 68.31 182 ALA A CA 1
ATOM 1448 C C . ALA A 1 182 ? -4.103 21.548 18.387 1.00 68.31 182 ALA A C 1
ATOM 1450 O O . ALA A 1 182 ? -3.960 20.328 18.273 1.00 68.31 182 ALA A O 1
ATOM 1451 N N . ALA A 1 183 ? -3.508 22.241 19.361 1.00 72.06 183 ALA A N 1
ATOM 1452 C CA . ALA A 1 183 ? -2.760 21.567 20.419 1.00 72.06 183 ALA A CA 1
ATOM 1453 C C . ALA A 1 183 ? -3.659 20.515 21.095 1.00 72.06 183 ALA A C 1
ATOM 1455 O O . ALA A 1 183 ? -4.792 20.826 21.466 1.00 72.06 183 ALA A O 1
ATOM 1456 N N . ASN A 1 184 ? -3.153 19.286 21.245 1.00 77.69 184 ASN A N 1
ATOM 1457 C CA . ASN A 1 184 ? -3.867 18.142 21.828 1.00 77.69 184 ASN A CA 1
ATOM 1458 C C . ASN A 1 184 ? -5.134 17.706 21.070 1.00 77.69 184 ASN A C 1
ATOM 1460 O O . ASN A 1 184 ? -6.068 17.186 21.685 1.00 77.69 184 ASN A O 1
ATOM 1464 N N . TRP A 1 185 ? -5.200 17.926 19.753 1.00 89.06 185 TRP A N 1
ATOM 1465 C CA . TRP A 1 185 ? -6.317 17.427 18.954 1.00 89.06 185 TRP A CA 1
ATOM 1466 C C . TRP A 1 185 ? -6.438 15.900 19.064 1.00 89.06 185 TRP A C 1
ATOM 1468 O O . TRP A 1 185 ? -5.452 15.179 18.920 1.00 89.06 185 TRP A O 1
ATOM 1478 N N . LYS A 1 186 ? -7.664 15.422 19.279 1.00 87.00 186 LYS A N 1
ATOM 1479 C CA . LYS A 1 186 ? -8.039 14.007 19.281 1.00 87.00 186 LYS A CA 1
ATOM 1480 C C . LYS A 1 186 ? -9.363 13.849 18.530 1.00 87.00 186 LYS A C 1
ATOM 1482 O O . LYS A 1 186 ? -10.183 14.772 18.586 1.00 87.00 186 LYS A O 1
ATOM 1487 N N . PRO A 1 187 ? -9.589 12.721 17.836 1.00 90.31 187 PRO A N 1
ATOM 1488 C CA . PRO A 1 187 ? -10.881 12.453 17.231 1.00 90.31 187 PRO A CA 1
ATOM 1489 C C . PRO A 1 187 ? -11.950 12.294 18.318 1.00 90.31 187 PRO A C 1
ATOM 1491 O O . PRO A 1 187 ? -11.676 11.831 19.428 1.00 90.31 187 PRO A O 1
ATOM 1494 N N . GLU A 1 188 ? -13.177 12.693 17.998 1.00 92.44 188 GLU A N 1
ATOM 1495 C CA . GLU A 1 188 ? -14.330 12.403 18.847 1.00 92.44 188 GLU A CA 1
ATOM 1496 C C . GLU A 1 188 ? -14.511 10.882 18.962 1.00 92.44 188 GLU A C 1
ATOM 1498 O O . GLU A 1 188 ? -14.307 10.156 17.991 1.00 92.44 188 GLU A O 1
ATOM 1503 N N . GLY A 1 189 ? -14.843 10.392 20.159 1.00 93.69 189 GLY A N 1
ATOM 1504 C CA . GLY A 1 189 ? -14.988 8.954 20.399 1.00 93.69 189 GLY A CA 1
ATOM 1505 C C . GLY A 1 189 ? -13.670 8.172 20.464 1.00 93.69 189 GLY A C 1
ATOM 1506 O O . GLY A 1 189 ? -13.712 6.947 20.405 1.00 93.69 189 GLY A O 1
ATOM 1507 N N . LEU A 1 190 ? -12.512 8.833 20.622 1.00 95.25 190 LEU A N 1
ATOM 1508 C CA . LEU A 1 190 ? -11.211 8.149 20.677 1.00 95.25 190 LEU A CA 1
ATOM 1509 C C . LEU A 1 190 ? -11.165 7.002 21.703 1.00 95.25 190 LEU A C 1
ATOM 1511 O O . LEU A 1 190 ? -10.631 5.943 21.395 1.00 95.25 190 LEU A O 1
ATOM 1515 N N . ASP A 1 191 ? -11.735 7.182 22.896 1.00 96.25 191 ASP A N 1
ATOM 1516 C CA . ASP A 1 191 ? -11.715 6.141 23.934 1.00 96.25 191 ASP A CA 1
ATOM 1517 C C . ASP A 1 191 ? -12.484 4.881 23.496 1.00 96.25 191 ASP A C 1
ATOM 1519 O O . ASP A 1 191 ? -12.032 3.763 23.732 1.00 96.25 191 ASP A O 1
ATOM 1523 N N . ARG A 1 192 ? -13.613 5.058 22.793 1.00 96.94 192 ARG A N 1
ATOM 1524 C CA . ARG A 1 192 ? -14.368 3.958 22.174 1.00 96.94 192 ARG A CA 1
ATOM 1525 C C . ARG A 1 192 ? -13.532 3.284 21.088 1.00 96.94 192 ARG A C 1
ATOM 1527 O O . ARG A 1 192 ? -13.409 2.066 21.097 1.00 96.94 192 ARG A O 1
ATOM 1534 N N . PHE A 1 193 ? -12.935 4.067 20.187 1.00 97.00 193 PHE A N 1
ATOM 1535 C CA . PHE A 1 193 ? -12.072 3.545 19.125 1.00 97.00 193 PHE A CA 1
ATOM 1536 C C . PHE A 1 193 ? -10.941 2.682 19.696 1.00 97.00 193 PHE A C 1
ATOM 1538 O O . PHE A 1 193 ? -10.714 1.567 19.234 1.00 97.00 193 PHE A O 1
ATOM 1545 N N . LEU A 1 194 ? -10.245 3.190 20.717 1.00 96.69 194 LEU A N 1
ATOM 1546 C CA . LEU A 1 194 ? -9.140 2.498 21.377 1.00 96.69 194 LEU A CA 1
ATOM 1547 C C . LEU A 1 194 ? -9.590 1.201 22.049 1.00 96.69 194 LEU A C 1
ATOM 1549 O O . LEU A 1 194 ? -8.857 0.216 22.010 1.00 96.69 194 LEU A O 1
ATOM 1553 N N . GLU A 1 195 ? -10.795 1.168 22.616 1.00 97.81 195 GLU A N 1
ATOM 1554 C CA . GLU A 1 195 ? -11.359 -0.067 23.157 1.00 97.81 195 GLU A CA 1
ATOM 1555 C C . GLU A 1 195 ? -11.607 -1.110 22.056 1.00 97.81 195 GLU A C 1
ATOM 1557 O O . GLU A 1 195 ? -11.268 -2.280 22.239 1.00 97.81 195 GLU A O 1
ATOM 1562 N N . VAL A 1 196 ? -12.099 -0.702 20.880 1.00 98.06 196 VAL A N 1
ATOM 1563 C CA . VAL A 1 196 ? -12.222 -1.612 19.728 1.00 98.06 196 VAL A CA 1
ATOM 1564 C C . VAL A 1 196 ? -10.844 -2.087 19.260 1.00 98.06 196 VAL A C 1
ATOM 1566 O O . VAL A 1 196 ? -10.665 -3.280 19.038 1.00 98.06 196 VAL A O 1
ATOM 1569 N N . VAL A 1 197 ? -9.845 -1.202 19.162 1.00 97.00 197 VAL A N 1
ATOM 1570 C CA . VAL A 1 197 ? -8.465 -1.592 18.806 1.00 97.00 197 VAL A CA 1
ATOM 1571 C C . VAL A 1 197 ? -7.916 -2.630 19.777 1.00 97.00 197 VAL A C 1
ATOM 1573 O O . VAL A 1 197 ? -7.416 -3.659 19.333 1.00 97.00 197 VAL A O 1
ATOM 1576 N N . ARG A 1 198 ? -8.081 -2.416 21.084 1.00 96.81 198 ARG A N 1
ATOM 1577 C CA . ARG A 1 198 ? -7.652 -3.361 22.121 1.00 96.81 198 ARG A CA 1
ATOM 1578 C C . ARG A 1 198 ? -8.305 -4.735 21.945 1.00 96.81 198 ARG A C 1
ATOM 1580 O O . ARG A 1 198 ? -7.657 -5.758 22.147 1.00 96.81 198 ARG A O 1
ATOM 1587 N N . GLN A 1 199 ? -9.586 -4.778 21.578 1.00 97.75 199 GLN A N 1
ATOM 1588 C CA . GLN A 1 199 ? -10.286 -6.034 21.288 1.00 97.75 199 GLN A CA 1
ATOM 1589 C C . GLN A 1 199 ? -9.742 -6.721 20.025 1.00 97.75 199 GLN A C 1
ATOM 1591 O O . GLN A 1 199 ? -9.604 -7.942 20.021 1.00 97.75 199 GLN A O 1
ATOM 1596 N N . ILE A 1 200 ? -9.385 -5.962 18.982 1.00 96.44 200 ILE A N 1
ATOM 1597 C CA . ILE A 1 200 ? -8.729 -6.510 17.781 1.00 96.44 200 ILE A CA 1
ATOM 1598 C C . ILE A 1 200 ? -7.350 -7.085 18.140 1.00 96.44 200 ILE A C 1
ATOM 1600 O O . ILE A 1 200 ? -7.018 -8.193 17.729 1.00 96.44 200 ILE A O 1
ATOM 1604 N N . GLU A 1 201 ? -6.543 -6.368 18.920 1.00 94.25 201 GLU A N 1
ATOM 1605 C CA . GLU A 1 201 ? -5.234 -6.854 19.373 1.00 94.25 201 GLU A CA 1
ATOM 1606 C C . GLU A 1 201 ? -5.359 -8.133 20.211 1.00 94.25 201 GLU A C 1
ATOM 1608 O O . GLU A 1 201 ? -4.584 -9.071 20.028 1.00 94.25 201 GLU A O 1
ATOM 1613 N N . GLU A 1 202 ? -6.367 -8.209 21.084 1.00 95.19 202 GLU A N 1
ATOM 1614 C CA . GLU A 1 202 ? -6.662 -9.405 21.877 1.00 95.19 202 GLU A CA 1
ATOM 1615 C C . GLU A 1 202 ? -7.069 -10.597 20.994 1.00 95.19 202 GLU A C 1
ATOM 1617 O O . GLU A 1 202 ? -6.611 -11.716 21.240 1.00 95.19 202 GLU A O 1
ATOM 1622 N N . GLU A 1 203 ? -7.871 -10.363 19.949 1.00 94.62 203 GLU A N 1
ATOM 1623 C CA . GLU A 1 203 ? -8.245 -11.382 18.959 1.00 94.62 203 GLU A CA 1
ATOM 1624 C C . GLU A 1 203 ? -7.001 -11.944 18.263 1.00 94.62 203 GLU A C 1
ATOM 1626 O O . GLU A 1 203 ? -6.857 -13.156 18.139 1.00 94.62 203 GLU A O 1
ATOM 1631 N N . PHE A 1 204 ? -6.049 -11.090 17.875 1.00 92.81 204 PHE A N 1
ATOM 1632 C CA . PHE A 1 204 ? -4.841 -11.500 17.152 1.00 92.81 204 PHE A CA 1
ATOM 1633 C C . PHE A 1 204 ? -3.614 -11.747 18.034 1.00 92.81 204 PHE A C 1
ATOM 1635 O O . PHE A 1 204 ? -2.531 -12.003 17.502 1.00 92.81 204 PHE A O 1
ATOM 1642 N N . LYS A 1 205 ? -3.743 -11.768 19.365 1.00 91.25 205 LYS A N 1
ATOM 1643 C CA . LYS A 1 205 ? -2.603 -11.935 20.291 1.00 91.25 205 LYS A CA 1
ATOM 1644 C C . LYS A 1 205 ? -1.753 -13.181 20.021 1.00 91.25 205 LYS A C 1
ATOM 1646 O O . LYS A 1 205 ? -0.564 -13.209 20.325 1.00 91.25 205 LYS A O 1
ATOM 1651 N N . TYR A 1 206 ? -2.358 -14.228 19.455 1.00 86.38 206 TYR A N 1
ATOM 1652 C CA . TYR A 1 206 ? -1.685 -15.488 19.136 1.00 86.38 206 TYR A CA 1
ATOM 1653 C C . TYR A 1 206 ? -0.761 -15.394 17.915 1.00 86.38 206 TYR A C 1
ATOM 1655 O O . TYR A 1 206 ? 0.081 -16.269 17.733 1.00 86.38 206 TYR A O 1
ATOM 1663 N N . THR A 1 207 ? -0.914 -14.362 17.080 1.00 82.25 207 THR A N 1
ATOM 1664 C CA . THR A 1 207 ? -0.072 -14.147 15.893 1.00 82.25 207 THR A CA 1
ATOM 1665 C C . THR A 1 207 ? 1.333 -13.670 16.257 1.00 82.25 207 THR A C 1
ATOM 1667 O O . THR A 1 207 ? 2.242 -13.767 15.440 1.00 82.25 207 THR A O 1
ATOM 1670 N N . GLY A 1 208 ? 1.517 -13.134 17.471 1.00 81.69 208 GLY A N 1
ATOM 1671 C CA . GLY A 1 208 ? 2.761 -12.485 17.883 1.00 81.69 208 GLY A CA 1
ATOM 1672 C C . GLY A 1 208 ? 3.038 -11.164 17.159 1.00 81.69 208 GLY A C 1
ATOM 1673 O O . GLY A 1 208 ? 4.088 -10.571 17.378 1.00 81.69 208 GLY A O 1
ATOM 1674 N N . ILE A 1 209 ? 2.120 -10.689 16.311 1.00 79.44 209 ILE A N 1
ATOM 1675 C CA . ILE A 1 209 ? 2.260 -9.409 15.627 1.00 79.44 209 ILE A CA 1
ATOM 1676 C C . ILE A 1 209 ? 1.993 -8.288 16.630 1.00 79.44 209 ILE A C 1
ATOM 1678 O O . ILE A 1 209 ? 0.892 -8.169 17.164 1.00 79.44 209 ILE A O 1
ATOM 1682 N N . VAL A 1 210 ? 2.993 -7.434 16.840 1.00 82.50 210 VAL A N 1
ATOM 1683 C CA . VAL A 1 210 ? 2.848 -6.197 17.611 1.00 82.50 210 VAL A CA 1
ATOM 1684 C C . VAL A 1 210 ? 2.678 -5.034 16.642 1.00 82.50 210 VAL A C 1
ATOM 1686 O O . VAL A 1 210 ? 3.468 -4.856 15.709 1.00 82.50 210 VAL A O 1
ATOM 1689 N N . MET A 1 211 ? 1.621 -4.249 16.832 1.00 87.56 211 MET A N 1
ATOM 1690 C CA . MET A 1 211 ? 1.399 -3.033 16.059 1.00 87.56 211 MET A CA 1
ATOM 1691 C C . MET A 1 211 ? 2.283 -1.910 16.607 1.00 87.56 211 MET A C 1
ATOM 1693 O O . MET A 1 211 ? 2.366 -1.708 17.815 1.00 87.56 211 MET A O 1
ATOM 1697 N N . ALA A 1 212 ? 2.962 -1.188 15.716 1.00 90.12 212 ALA A N 1
ATOM 1698 C CA . ALA A 1 212 ? 3.717 -0.004 16.109 1.00 90.12 212 ALA A CA 1
ATOM 1699 C C . ALA A 1 212 ? 2.751 1.138 16.461 1.00 90.12 212 ALA A C 1
ATOM 1701 O O . ALA A 1 212 ? 1.670 1.239 15.877 1.00 90.12 212 ALA A O 1
ATOM 1702 N N . CYS A 1 213 ? 3.162 2.019 17.369 1.00 92.19 213 CYS A N 1
ATOM 1703 C CA . CYS A 1 213 ? 2.393 3.194 17.767 1.00 92.19 213 CYS A CA 1
ATOM 1704 C C . CYS A 1 213 ? 3.256 4.453 17.686 1.00 92.19 213 CYS A C 1
ATOM 1706 O O . CYS A 1 213 ? 4.480 4.397 17.813 1.00 92.19 213 CYS A O 1
ATOM 1708 N N . SER A 1 214 ? 2.606 5.597 17.477 1.00 91.06 214 SER A N 1
ATOM 1709 C CA . SER A 1 214 ? 3.266 6.899 17.540 1.00 91.06 214 SER A CA 1
ATOM 1710 C C . SER A 1 214 ? 3.874 7.144 18.920 1.00 91.06 214 SER A C 1
ATOM 1712 O O . SER A 1 214 ? 3.205 6.963 19.931 1.00 91.06 214 SER A O 1
ATOM 1714 N N . SER A 1 215 ? 5.093 7.681 18.959 1.00 88.69 215 SER A N 1
ATOM 1715 C CA . SER A 1 215 ? 5.707 8.197 20.187 1.00 88.69 215 SER A CA 1
ATOM 1716 C C . SER A 1 215 ? 5.129 9.544 20.653 1.00 88.69 215 SER A C 1
ATOM 1718 O O . SER A 1 215 ? 5.480 10.017 21.733 1.00 88.69 215 SER A O 1
ATOM 1720 N N . ILE A 1 216 ? 4.269 10.183 19.848 1.00 89.56 216 ILE A N 1
ATOM 1721 C CA . ILE A 1 216 ? 3.662 11.491 20.139 1.00 89.56 216 ILE A CA 1
ATOM 1722 C C . ILE A 1 216 ? 2.379 11.333 20.958 1.00 89.56 216 ILE A C 1
ATOM 1724 O O . ILE A 1 216 ? 2.173 12.060 21.930 1.00 89.56 216 ILE A O 1
ATOM 1728 N N . ASP A 1 217 ? 1.490 10.438 20.530 1.00 91.25 217 ASP A N 1
ATOM 1729 C CA . ASP A 1 217 ? 0.130 10.323 21.070 1.00 91.25 217 ASP A CA 1
ATOM 1730 C C . ASP A 1 217 ? -0.442 8.896 21.029 1.00 91.25 217 ASP A C 1
ATOM 1732 O O . ASP A 1 217 ? -1.665 8.718 21.052 1.00 91.25 217 ASP A O 1
ATOM 1736 N N . ASP A 1 218 ? 0.439 7.894 20.946 1.00 92.31 218 ASP A N 1
ATOM 1737 C CA . ASP A 1 218 ? 0.112 6.465 20.912 1.00 92.31 218 ASP A CA 1
ATOM 1738 C C . ASP A 1 218 ? -0.820 6.060 19.754 1.00 92.31 218 ASP A C 1
ATOM 1740 O O . ASP A 1 218 ? -1.456 5.007 19.794 1.00 92.31 218 ASP A O 1
ATOM 1744 N N . CYS A 1 219 ? -0.922 6.873 18.693 1.00 94.06 219 CYS A N 1
ATOM 1745 C CA . CYS A 1 219 ? -1.732 6.524 17.530 1.00 94.06 219 CYS A CA 1
ATOM 1746 C C . CYS A 1 219 ? -1.199 5.254 16.835 1.00 94.06 219 CYS A C 1
ATOM 1748 O O . CYS A 1 219 ? -0.029 5.240 16.430 1.00 94.06 219 CYS A O 1
ATOM 1750 N N . PRO A 1 220 ? -2.036 4.220 16.624 1.00 95.00 220 PRO A N 1
ATOM 1751 C CA . PRO A 1 220 ? -1.636 2.997 15.940 1.00 95.00 220 PRO A CA 1
ATOM 1752 C C . PRO A 1 220 ? -1.108 3.217 14.521 1.00 95.00 220 PRO A C 1
ATOM 1754 O O . PRO A 1 220 ? -1.602 4.064 13.771 1.00 95.00 220 PRO A O 1
ATOM 1757 N N . TRP A 1 221 ? -0.139 2.400 14.116 1.00 93.25 221 TRP A N 1
ATOM 1758 C CA . TRP A 1 221 ? 0.433 2.368 12.774 1.00 93.25 221 TRP A CA 1
ATOM 1759 C C . TRP A 1 221 ? 0.176 0.997 12.117 1.00 93.25 221 TRP A C 1
ATOM 1761 O O . TRP A 1 221 ? 0.945 0.056 12.318 1.00 93.25 221 TRP A O 1
ATOM 1771 N N . PRO A 1 222 ? -0.885 0.861 11.295 1.00 92.06 222 PRO A N 1
ATOM 1772 C CA . PRO A 1 222 ? -1.308 -0.412 10.699 1.00 92.06 222 PRO A CA 1
ATOM 1773 C C . PRO A 1 222 ? -0.535 -0.747 9.411 1.00 92.06 222 PRO A C 1
ATOM 1775 O O . PRO A 1 222 ? -1.051 -1.386 8.492 1.00 92.06 222 PRO A O 1
ATOM 1778 N N . PHE A 1 223 ? 0.690 -0.243 9.285 1.00 90.00 223 PHE A N 1
ATOM 1779 C CA . PHE A 1 223 ? 1.527 -0.403 8.102 1.00 90.00 223 PHE A CA 1
ATOM 1780 C C . PHE A 1 223 ? 2.918 -0.881 8.519 1.00 90.00 223 PHE A C 1
ATOM 1782 O O . PHE A 1 223 ? 3.213 -1.053 9.698 1.00 90.00 223 PHE A O 1
ATOM 1789 N N . HIS A 1 224 ? 3.799 -1.093 7.545 1.00 84.88 224 HIS A N 1
ATOM 1790 C CA . HIS A 1 224 ? 5.159 -1.519 7.834 1.00 84.88 224 HIS A CA 1
ATOM 1791 C C . HIS A 1 224 ? 5.889 -0.456 8.668 1.00 84.88 224 HIS A C 1
ATOM 1793 O O . HIS A 1 224 ? 5.953 0.713 8.278 1.00 84.88 224 HIS A O 1
ATOM 1799 N N . CYS A 1 225 ? 6.446 -0.863 9.807 1.00 81.25 225 CYS A N 1
ATOM 1800 C CA . CYS A 1 225 ? 7.136 -0.010 10.783 1.00 81.25 225 CYS A CA 1
ATOM 1801 C C . CYS A 1 225 ? 8.181 0.939 10.161 1.00 81.25 225 CYS A C 1
ATOM 1803 O O . CYS A 1 225 ? 8.214 2.119 10.491 1.00 81.25 225 CYS A O 1
ATOM 1805 N N . ALA A 1 226 ? 8.974 0.468 9.187 1.00 78.19 226 ALA A N 1
ATOM 1806 C CA . ALA A 1 226 ? 10.006 1.280 8.527 1.00 78.19 226 ALA A CA 1
ATOM 1807 C C . ALA A 1 226 ? 9.447 2.482 7.739 1.00 78.19 226 ALA A C 1
ATOM 1809 O O . ALA A 1 226 ? 10.209 3.331 7.288 1.00 78.19 226 ALA A O 1
ATOM 1810 N N . GLY A 1 227 ? 8.129 2.531 7.527 1.00 78.38 227 GLY A N 1
ATOM 1811 C CA . GLY A 1 227 ? 7.439 3.636 6.875 1.00 78.38 227 GLY A CA 1
ATOM 1812 C C . GLY A 1 227 ? 6.730 4.603 7.808 1.00 78.38 227 GLY A C 1
ATOM 1813 O O . GLY A 1 227 ? 6.064 5.504 7.293 1.00 78.38 227 GLY A O 1
ATOM 1814 N N . MET A 1 228 ? 6.797 4.398 9.127 1.00 87.12 228 MET A N 1
ATOM 1815 C CA . MET A 1 228 ? 6.133 5.283 10.079 1.00 87.12 228 MET A CA 1
ATOM 1816 C C . MET A 1 228 ? 6.805 6.662 10.047 1.00 87.12 228 MET A C 1
ATOM 1818 O O . MET A 1 228 ? 8.026 6.745 10.187 1.00 87.12 228 MET A O 1
ATOM 1822 N N . PRO A 1 229 ? 6.048 7.748 9.826 1.00 85.44 229 PRO A N 1
ATOM 1823 C CA . PRO A 1 229 ? 6.622 9.082 9.827 1.00 85.44 229 PRO A CA 1
ATOM 1824 C C . PRO A 1 229 ? 6.950 9.519 11.259 1.00 85.44 229 PRO A C 1
ATOM 1826 O O . PRO A 1 229 ? 6.262 9.126 12.204 1.00 85.44 229 PRO A O 1
ATOM 1829 N N . THR A 1 230 ? 7.964 10.369 11.428 1.00 86.00 230 THR A N 1
ATOM 1830 C CA . THR A 1 230 ? 8.386 10.841 12.761 1.00 86.00 230 THR A CA 1
ATOM 1831 C C . THR A 1 230 ? 7.342 11.735 13.434 1.00 86.00 230 THR A C 1
ATOM 1833 O O . THR A 1 230 ? 7.311 11.842 14.656 1.00 86.00 230 THR A O 1
ATOM 1836 N N . ASP A 1 231 ? 6.441 12.321 12.646 1.00 86.12 231 ASP A N 1
ATOM 1837 C CA . ASP A 1 231 ? 5.291 13.122 13.070 1.00 86.12 231 ASP A CA 1
ATOM 1838 C C . ASP A 1 231 ? 3.947 12.366 12.942 1.00 86.12 231 ASP A C 1
ATOM 1840 O O . ASP A 1 231 ? 2.879 12.982 12.787 1.00 86.12 231 ASP A O 1
ATOM 1844 N N . TRP A 1 232 ? 3.967 11.023 12.992 1.00 91.00 232 TRP A N 1
ATOM 1845 C CA . TRP A 1 232 ? 2.735 10.227 13.049 1.00 91.00 232 TRP A CA 1
ATOM 1846 C C . TRP A 1 232 ? 1.915 10.616 14.277 1.00 91.00 232 TRP A C 1
ATOM 1848 O O . TRP A 1 232 ? 2.444 10.758 15.372 1.00 91.00 232 TRP A O 1
ATOM 1858 N N . SER A 1 233 ? 0.614 10.803 14.103 1.00 92.06 233 SER A N 1
ATOM 1859 C CA . SER A 1 233 ? -0.297 11.189 15.180 1.00 92.06 233 SER A CA 1
ATOM 1860 C C . SER A 1 233 ? -1.728 10.852 14.792 1.00 92.06 233 SER A C 1
ATOM 1862 O O . SER A 1 233 ? -2.014 10.615 13.610 1.00 92.06 233 SER A O 1
ATOM 1864 N N . TRP A 1 234 ? -2.656 10.934 15.744 1.00 93.62 234 TRP A N 1
ATOM 1865 C CA . TRP A 1 234 ? -4.088 10.820 15.473 1.00 93.62 234 TRP A CA 1
ATOM 1866 C C . TRP A 1 234 ? -4.549 11.802 14.403 1.00 93.62 234 TRP A C 1
ATOM 1868 O O . TRP A 1 234 ? -5.372 11.453 13.556 1.00 93.62 234 TRP A O 1
ATOM 1878 N N . TRP A 1 235 ? -4.005 13.023 14.403 1.00 91.69 235 TRP A N 1
ATOM 1879 C CA . TRP A 1 235 ? -4.320 14.018 13.381 1.00 91.69 235 TRP A CA 1
ATOM 1880 C C . TRP A 1 235 ? -3.891 13.551 11.993 1.00 91.69 235 TRP A C 1
ATOM 1882 O O . TRP A 1 235 ? -4.695 13.553 11.057 1.00 91.69 235 TRP A O 1
ATOM 1892 N N . THR A 1 236 ? -2.640 13.109 11.858 1.00 90.00 236 THR A N 1
ATOM 1893 C CA . THR A 1 236 ? -2.100 12.616 10.587 1.00 90.00 236 THR A CA 1
ATOM 1894 C C . THR A 1 236 ? -2.881 11.393 10.098 1.00 90.00 236 THR A C 1
ATOM 1896 O O . THR A 1 236 ? -3.224 11.324 8.914 1.00 90.00 236 THR A O 1
ATOM 1899 N N . ALA A 1 237 ? -3.242 10.477 11.000 1.00 93.12 237 ALA A N 1
ATOM 1900 C CA . ALA A 1 237 ? -4.070 9.317 10.69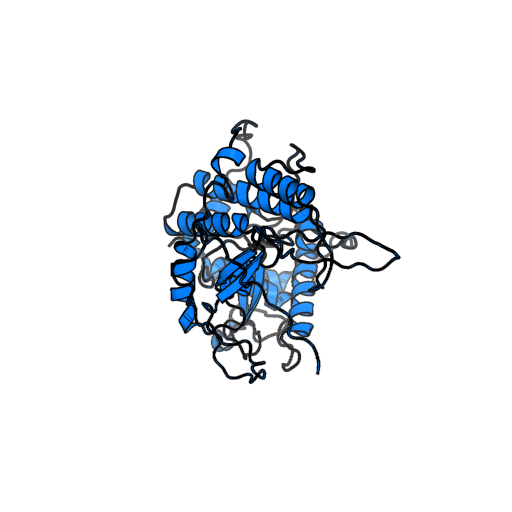1 1.00 93.12 237 ALA A CA 1
ATOM 1901 C C . ALA A 1 237 ? -5.458 9.722 10.180 1.00 93.12 237 ALA A C 1
ATOM 1903 O O . ALA A 1 237 ? -5.877 9.290 9.103 1.00 93.12 237 ALA A O 1
ATOM 1904 N N . TRP A 1 238 ? -6.143 10.620 10.890 1.00 93.50 238 TRP A N 1
ATOM 1905 C CA . TRP A 1 238 ? -7.474 11.092 10.510 1.00 93.50 238 TRP A CA 1
ATOM 1906 C C . TRP A 1 238 ? -7.479 11.765 9.134 1.00 93.50 238 TRP A C 1
ATOM 1908 O O . TRP A 1 238 ? -8.359 11.511 8.311 1.00 93.50 238 TRP A O 1
ATOM 1918 N N . GLN A 1 239 ? -6.459 12.576 8.841 1.00 91.56 239 GLN A N 1
ATOM 1919 C CA . GLN A 1 239 ? -6.293 13.205 7.529 1.00 91.56 239 GLN A CA 1
ATOM 1920 C C . GLN A 1 239 ? -6.007 12.174 6.435 1.00 91.56 239 GLN A C 1
ATOM 1922 O O . GLN A 1 239 ? -6.618 12.218 5.363 1.00 91.56 239 GLN A O 1
ATOM 1927 N N . LEU A 1 240 ? -5.114 11.215 6.700 1.00 92.19 240 LEU A N 1
ATOM 1928 C CA . LEU A 1 240 ? -4.793 10.143 5.764 1.00 92.19 240 LEU A CA 1
ATOM 1929 C C . LEU A 1 240 ? -6.051 9.353 5.393 1.00 92.19 240 LEU A C 1
ATOM 1931 O O . LEU A 1 240 ? -6.387 9.266 4.209 1.00 92.19 240 LEU A O 1
ATOM 1935 N N . PHE A 1 241 ? -6.771 8.819 6.379 1.00 94.88 241 PHE A N 1
ATOM 1936 C CA . PHE A 1 241 ? -7.975 8.025 6.144 1.00 94.88 241 PHE A CA 1
ATOM 1937 C C . PHE A 1 241 ? -9.138 8.871 5.604 1.00 94.88 241 PHE A C 1
ATOM 1939 O O . PHE A 1 241 ? -9.857 8.401 4.725 1.00 94.88 241 PHE A O 1
ATOM 1946 N N . GLY A 1 242 ? -9.260 10.147 5.984 1.00 93.50 242 GLY A N 1
ATOM 1947 C CA . GLY A 1 242 ? -10.228 11.087 5.403 1.00 93.50 242 GLY A CA 1
ATOM 1948 C C . GLY A 1 242 ? -10.014 11.346 3.907 1.00 93.50 242 GLY A C 1
ATOM 1949 O O . GLY A 1 242 ? -10.962 11.311 3.112 1.00 93.50 242 GLY A O 1
ATOM 1950 N N . ILE A 1 243 ? -8.759 11.519 3.476 1.00 90.75 243 ILE A N 1
ATOM 1951 C CA . ILE A 1 243 ? -8.408 11.625 2.051 1.00 90.75 243 ILE A CA 1
ATOM 1952 C C . ILE A 1 243 ? -8.743 10.321 1.317 1.00 90.75 243 ILE A C 1
ATOM 1954 O O . ILE A 1 243 ? -9.212 10.355 0.174 1.00 90.75 243 ILE A O 1
ATOM 1958 N N . ARG A 1 244 ? -8.507 9.162 1.943 1.00 92.25 244 ARG A N 1
ATOM 1959 C CA . ARG A 1 244 ? -8.824 7.857 1.343 1.00 92.25 244 ARG A CA 1
ATOM 1960 C C . ARG A 1 244 ? -10.326 7.637 1.220 1.00 92.25 244 ARG A C 1
ATOM 1962 O O . ARG A 1 244 ? -10.765 7.271 0.132 1.00 92.25 244 ARG A O 1
ATOM 1969 N N . LEU A 1 245 ? -11.098 7.964 2.253 1.00 92.50 245 LEU A N 1
ATOM 1970 C CA . LEU A 1 245 ? -12.557 7.907 2.237 1.00 92.50 245 LEU A CA 1
ATOM 1971 C C . LEU A 1 245 ? -13.133 8.789 1.128 1.00 92.50 245 LEU A C 1
ATOM 1973 O O . LEU A 1 245 ? -13.922 8.329 0.307 1.00 92.50 245 LEU A O 1
ATOM 1977 N N . SER A 1 246 ? -12.643 10.025 1.020 1.00 89.94 246 SER A N 1
ATOM 1978 C CA . SER A 1 246 ? -13.053 10.953 -0.041 1.00 89.94 246 SER A CA 1
ATOM 1979 C C . SER A 1 246 ? -12.756 10.399 -1.441 1.00 89.94 246 SER A C 1
ATOM 1981 O O . SER A 1 246 ? -13.552 10.553 -2.366 1.00 89.94 246 SER A O 1
ATOM 1983 N N . ARG A 1 247 ? -11.615 9.720 -1.622 1.00 87.50 247 ARG A N 1
ATOM 1984 C CA . ARG A 1 247 ? -11.266 9.073 -2.898 1.00 87.50 247 ARG A CA 1
ATOM 1985 C C . ARG A 1 247 ? -12.157 7.872 -3.201 1.00 87.50 247 ARG A C 1
ATOM 1987 O O . ARG A 1 247 ? -12.550 7.729 -4.356 1.00 87.50 247 ARG A O 1
ATOM 1994 N N . ILE A 1 248 ? -12.477 7.043 -2.207 1.00 88.38 248 ILE A N 1
ATOM 1995 C CA . ILE A 1 248 ? -13.431 5.933 -2.350 1.00 88.38 248 ILE A CA 1
ATOM 1996 C C . ILE A 1 248 ? -14.788 6.476 -2.788 1.00 88.38 248 ILE A C 1
ATOM 1998 O O . ILE A 1 248 ? -15.344 5.993 -3.775 1.00 88.38 248 ILE A O 1
ATOM 2002 N N . TRP A 1 249 ? -15.270 7.522 -2.115 1.00 84.75 249 TRP A N 1
ATOM 2003 C CA . TRP A 1 249 ? -16.540 8.163 -2.429 1.00 84.75 249 TRP A CA 1
ATOM 2004 C C . TRP A 1 249 ? -16.605 8.611 -3.894 1.00 84.75 249 TRP A C 1
ATOM 2006 O O . TRP A 1 249 ? -17.497 8.213 -4.642 1.00 84.75 249 TRP A O 1
ATOM 2016 N N . VAL A 1 250 ? -15.596 9.367 -4.339 1.00 83.94 250 VAL A N 1
ATOM 2017 C CA . VAL A 1 250 ? -15.552 9.935 -5.695 1.00 83.94 250 VAL A CA 1
ATOM 2018 C C . VAL A 1 250 ? -15.308 8.880 -6.781 1.00 83.94 250 VAL A C 1
ATOM 2020 O O . VAL A 1 250 ? -15.872 8.986 -7.868 1.00 83.94 250 VAL A O 1
ATOM 2023 N N . ALA A 1 251 ? -14.441 7.893 -6.539 1.00 81.38 251 ALA A N 1
ATOM 2024 C CA . ALA A 1 251 ? -13.978 6.976 -7.586 1.00 81.38 251 ALA A CA 1
ATOM 2025 C C . ALA A 1 251 ? -14.721 5.633 -7.621 1.00 81.38 251 ALA A C 1
ATOM 2027 O O . ALA A 1 251 ? -14.852 5.048 -8.696 1.00 81.38 251 ALA A O 1
ATOM 2028 N N . CYS A 1 252 ? -15.183 5.140 -6.470 1.00 78.19 252 CYS A N 1
ATOM 2029 C CA . CYS A 1 252 ? -15.659 3.765 -6.307 1.00 78.19 252 CYS A CA 1
ATOM 2030 C C . CYS A 1 252 ? -17.129 3.688 -5.867 1.00 78.19 252 CYS A C 1
ATOM 2032 O O . CYS A 1 252 ? -17.835 2.770 -6.277 1.00 78.19 252 CYS A O 1
ATOM 2034 N N . HIS A 1 253 ? -17.619 4.646 -5.071 1.00 78.31 253 HIS A N 1
ATOM 2035 C CA . HIS A 1 253 ? -18.995 4.653 -4.544 1.00 78.31 253 HIS A CA 1
ATOM 2036 C C . HIS A 1 253 ? -19.973 5.534 -5.311 1.00 78.31 253 HIS A C 1
ATOM 2038 O O . HIS A 1 253 ? -21.107 5.677 -4.880 1.00 78.31 253 HIS A O 1
ATOM 2044 N N . GLY A 1 254 ? -19.628 6.046 -6.494 1.00 75.38 254 GLY A N 1
ATOM 2045 C CA . GLY A 1 254 ? -20.559 6.873 -7.279 1.00 75.38 254 GLY A CA 1
ATOM 2046 C C . GLY A 1 254 ? -21.917 6.216 -7.606 1.00 75.38 254 GLY A C 1
ATOM 2047 O O . GLY A 1 254 ? -22.819 6.897 -8.083 1.00 75.38 254 GLY A O 1
ATOM 2048 N N . ARG A 1 255 ? -22.071 4.902 -7.372 1.00 82.06 255 ARG A N 1
ATOM 2049 C CA . ARG A 1 255 ? -23.319 4.131 -7.526 1.00 82.06 255 ARG A CA 1
ATOM 2050 C C . ARG A 1 255 ? -23.789 3.431 -6.240 1.00 82.06 255 ARG A C 1
ATOM 2052 O O . ARG A 1 255 ? -24.759 2.685 -6.296 1.00 82.06 255 ARG A O 1
ATOM 2059 N N . TRP A 1 256 ? -23.105 3.633 -5.117 1.00 86.38 256 TRP A N 1
ATOM 2060 C CA . TRP A 1 256 ? -23.333 2.918 -3.860 1.00 86.38 256 TRP A CA 1
ATOM 2061 C C . TRP A 1 256 ? -23.571 3.903 -2.710 1.00 86.38 256 TRP A C 1
ATOM 2063 O O . TRP A 1 256 ? -23.153 5.055 -2.772 1.00 86.38 256 TRP A O 1
ATOM 2073 N N . ILE A 1 257 ? -24.238 3.453 -1.648 1.00 86.62 257 ILE A N 1
ATOM 2074 C CA . ILE A 1 257 ? -24.408 4.253 -0.427 1.00 86.62 257 ILE A CA 1
ATOM 2075 C C . ILE A 1 257 ? -23.086 4.244 0.349 1.00 86.62 257 ILE A C 1
ATOM 2077 O O . ILE A 1 257 ? -22.445 3.202 0.454 1.00 86.62 257 ILE A O 1
ATOM 2081 N N . GLN A 1 258 ? -22.669 5.380 0.909 1.00 87.06 258 GLN A N 1
ATOM 2082 C CA . GLN A 1 258 ? -21.511 5.391 1.802 1.00 87.06 258 GLN A CA 1
ATOM 2083 C C . GLN A 1 258 ? -21.885 4.717 3.118 1.00 87.06 258 GLN A C 1
ATOM 2085 O O . GLN A 1 258 ? -22.726 5.222 3.860 1.00 87.06 258 GLN A O 1
ATOM 2090 N N . SER A 1 259 ? -21.266 3.578 3.399 1.00 90.75 259 SER A N 1
ATOM 2091 C CA . SER A 1 259 ? -21.463 2.850 4.657 1.00 90.75 259 SER A CA 1
ATOM 2092 C C . SER A 1 259 ? -20.251 2.940 5.583 1.00 90.75 259 SER A C 1
ATOM 2094 O O . SER A 1 259 ? -20.373 2.599 6.750 1.00 90.75 259 SER A O 1
ATOM 2096 N N . ASP A 1 260 ? -19.118 3.426 5.072 1.00 95.00 260 ASP A N 1
ATOM 2097 C CA . ASP A 1 260 ? -17.857 3.529 5.800 1.00 95.00 260 ASP A CA 1
ATOM 2098 C C . ASP A 1 260 ? -17.568 4.964 6.266 1.00 95.00 260 ASP A C 1
ATOM 2100 O O . ASP A 1 260 ? -17.852 5.945 5.561 1.00 95.00 260 ASP A O 1
ATOM 2104 N N . SER A 1 261 ? -16.944 5.065 7.438 1.00 95.38 261 SER A N 1
ATOM 2105 C CA . SER A 1 261 ? -16.443 6.290 8.056 1.00 95.38 261 SER A CA 1
ATOM 2106 C C . SER A 1 261 ? -14.906 6.294 8.076 1.00 95.38 261 SER A C 1
ATOM 2108 O O . SER A 1 261 ? -14.253 5.339 7.656 1.00 95.38 261 SER A O 1
ATOM 2110 N N . ILE A 1 262 ? -14.295 7.388 8.541 1.00 96.50 262 ILE A N 1
ATOM 2111 C CA . ILE A 1 262 ? -12.833 7.448 8.726 1.00 96.50 262 ILE A CA 1
ATOM 2112 C C . ILE A 1 262 ? -12.391 6.385 9.742 1.00 96.50 262 ILE A C 1
ATOM 2114 O O . ILE A 1 262 ? -11.395 5.698 9.523 1.00 96.50 262 ILE A O 1
ATOM 2118 N N . GLU A 1 263 ? -13.175 6.226 10.808 1.00 96.62 263 GLU A N 1
ATOM 2119 C CA . GLU A 1 263 ? -12.967 5.248 11.873 1.00 96.62 263 GLU A CA 1
ATOM 2120 C C . GLU A 1 263 ? -13.073 3.811 11.354 1.00 96.62 263 GLU A C 1
ATOM 2122 O O . GLU A 1 263 ? -12.137 3.038 11.555 1.00 96.62 263 GLU A O 1
ATOM 2127 N N . THR A 1 264 ? -14.123 3.457 10.600 1.00 97.25 264 THR A N 1
ATOM 2128 C CA . THR A 1 264 ? -14.257 2.081 10.082 1.00 97.25 264 THR A CA 1
ATOM 2129 C C . THR A 1 264 ? -13.148 1.721 9.093 1.00 97.25 264 THR A C 1
ATOM 2131 O O . THR A 1 264 ? -12.668 0.588 9.106 1.00 97.25 264 THR A O 1
ATOM 2134 N N . LEU A 1 265 ? -12.677 2.675 8.276 1.00 96.81 265 LEU A N 1
ATOM 2135 C CA . LEU A 1 265 ? -11.515 2.456 7.408 1.00 96.81 265 LEU A CA 1
ATOM 2136 C C . LEU A 1 265 ? -10.233 2.210 8.203 1.00 96.81 265 LEU A C 1
ATOM 2138 O O . LEU A 1 265 ? -9.430 1.363 7.813 1.00 96.81 265 LEU A O 1
ATOM 2142 N N . PHE A 1 266 ? -10.017 2.960 9.282 1.00 97.31 266 PHE A N 1
ATOM 2143 C CA . PHE A 1 266 ? -8.820 2.808 10.098 1.00 97.31 266 PHE A CA 1
ATOM 2144 C C . PHE A 1 266 ? -8.846 1.472 10.855 1.00 97.31 266 PHE A C 1
ATOM 2146 O O . PHE A 1 266 ? -7.886 0.706 10.782 1.00 97.31 266 PHE A O 1
ATOM 2153 N N . LEU A 1 267 ? -9.974 1.123 11.475 1.00 97.56 267 LEU A N 1
ATOM 2154 C CA . LEU A 1 267 ? -10.154 -0.175 12.126 1.00 97.56 267 LEU A CA 1
ATOM 2155 C C . LEU A 1 267 ? -9.977 -1.344 11.148 1.00 97.56 267 LEU A C 1
ATOM 2157 O O . LEU A 1 267 ? -9.361 -2.350 11.491 1.00 97.56 267 LEU A O 1
ATOM 2161 N N . GLU A 1 268 ? -10.474 -1.220 9.914 1.00 96.88 268 GLU A N 1
ATOM 2162 C CA . GLU A 1 268 ? -10.274 -2.247 8.887 1.00 96.88 268 GLU A CA 1
ATOM 2163 C C . GLU A 1 268 ? -8.802 -2.365 8.458 1.00 96.88 268 GLU A C 1
ATOM 2165 O O . GLU A 1 268 ? -8.323 -3.475 8.236 1.00 96.88 268 GLU A O 1
ATOM 2170 N N . ALA A 1 269 ? -8.053 -1.258 8.400 1.00 95.31 269 ALA A N 1
ATOM 2171 C CA . ALA A 1 269 ? -6.612 -1.300 8.147 1.00 95.31 269 ALA A CA 1
ATOM 2172 C C . ALA A 1 269 ? -5.855 -2.031 9.268 1.00 95.31 269 ALA A C 1
ATOM 2174 O O . ALA A 1 269 ? -5.005 -2.870 8.975 1.00 95.31 269 ALA A O 1
ATOM 2175 N N . ILE A 1 270 ? -6.185 -1.741 10.533 1.00 95.12 270 ILE A N 1
ATOM 2176 C CA . ILE A 1 270 ? -5.612 -2.412 11.713 1.00 95.12 270 ILE A CA 1
ATOM 2177 C C . ILE A 1 270 ? -5.917 -3.909 11.663 1.00 95.12 270 ILE A C 1
ATOM 2179 O O . ILE A 1 270 ? -5.007 -4.730 11.765 1.00 95.12 270 ILE A O 1
ATOM 2183 N N . TRP A 1 271 ? -7.180 -4.269 11.418 1.00 95.00 271 TRP A N 1
ATOM 2184 C CA . TRP A 1 271 ? -7.587 -5.664 11.305 1.00 95.00 271 TRP A CA 1
ATOM 2185 C C . TRP A 1 271 ? -6.812 -6.400 10.213 1.00 95.00 271 TRP A C 1
ATOM 2187 O O . TRP A 1 271 ? -6.220 -7.439 10.475 1.00 95.00 271 TRP A O 1
ATOM 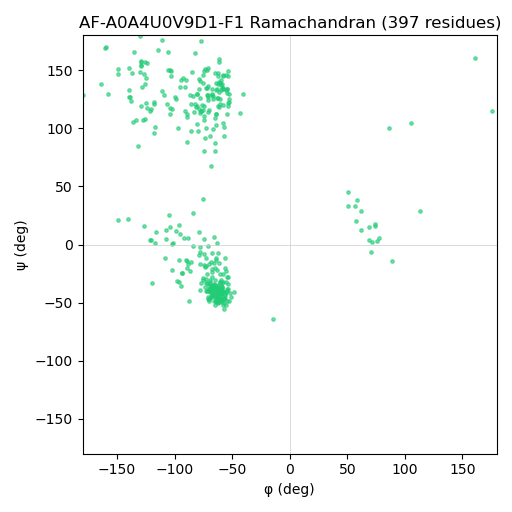2197 N N . GLN A 1 272 ? -6.773 -5.869 8.986 1.00 92.06 272 GLN A N 1
ATOM 2198 C CA . GLN A 1 272 ? -6.085 -6.540 7.878 1.00 92.06 272 GLN A CA 1
ATOM 2199 C C . GLN A 1 272 ? -4.563 -6.591 8.069 1.00 92.06 272 GLN A C 1
ATOM 2201 O O . GLN A 1 272 ? -3.920 -7.517 7.567 1.00 92.06 272 GLN A O 1
ATOM 2206 N N . CYS A 1 273 ? -3.987 -5.623 8.790 1.00 88.69 273 CYS A N 1
ATOM 2207 C CA . CYS A 1 273 ? -2.582 -5.641 9.187 1.00 88.69 273 CYS A CA 1
ATOM 2208 C C . CYS A 1 273 ? -2.282 -6.834 10.104 1.00 88.69 273 CYS A C 1
ATOM 2210 O O . CYS A 1 273 ? -1.359 -7.593 9.807 1.00 88.69 273 CYS A O 1
ATOM 2212 N N . LEU A 1 274 ? -3.091 -7.027 11.150 1.00 88.56 274 LEU A N 1
ATOM 2213 C CA . LEU A 1 274 ? -2.932 -8.113 12.124 1.00 88.56 274 LEU A CA 1
ATOM 2214 C C . LEU A 1 274 ? -3.375 -9.478 11.573 1.00 88.56 274 LEU A C 1
ATOM 2216 O O . LEU A 1 274 ? -2.818 -10.506 11.939 1.00 88.56 274 LEU A O 1
ATOM 2220 N N . GLU A 1 275 ? -4.329 -9.502 10.642 1.00 87.69 275 GLU A N 1
ATOM 2221 C CA . GLU A 1 275 ? -4.776 -10.731 9.986 1.00 87.69 275 GLU A CA 1
ATOM 2222 C C . GLU A 1 275 ? -3.722 -11.283 9.009 1.00 87.69 275 GLU A C 1
ATOM 2224 O O . GLU A 1 275 ? -3.634 -12.492 8.813 1.00 87.69 275 GLU A O 1
ATOM 2229 N N . GLY A 1 276 ? -2.937 -10.421 8.352 1.00 72.38 276 GLY A N 1
ATOM 2230 C CA . GLY A 1 276 ? -1.828 -10.817 7.471 1.00 72.38 276 GLY A CA 1
ATOM 2231 C C . GLY A 1 276 ? -2.213 -11.483 6.133 1.00 72.38 276 GLY A C 1
ATOM 2232 O O . GLY A 1 276 ? -1.345 -11.690 5.283 1.00 72.38 276 GLY A O 1
ATOM 2233 N N . ARG A 1 277 ? -3.499 -11.781 5.885 1.00 62.94 277 ARG A N 1
ATOM 2234 C CA . ARG A 1 277 ? -3.953 -12.674 4.790 1.00 62.94 277 ARG A CA 1
ATOM 2235 C C . ARG A 1 277 ? -4.212 -12.034 3.419 1.00 62.94 277 ARG A C 1
ATOM 2237 O O . ARG A 1 277 ? -4.291 -12.756 2.428 1.00 62.94 277 ARG A O 1
ATOM 2244 N N . HIS A 1 278 ? -4.354 -10.713 3.303 1.00 58.12 278 HIS A N 1
ATOM 2245 C CA . HIS A 1 278 ? -5.068 -10.122 2.152 1.00 58.12 278 HIS A CA 1
ATOM 2246 C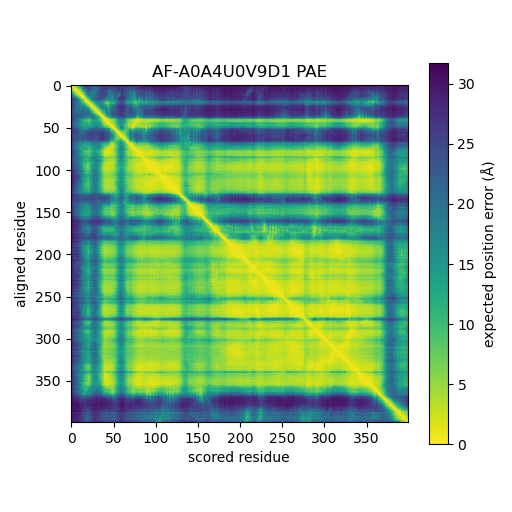 C . HIS A 1 278 ? -4.223 -9.633 0.956 1.00 58.12 278 HIS A C 1
ATOM 2248 O O . HIS A 1 278 ? -4.729 -8.893 0.113 1.00 58.12 278 HIS A O 1
ATOM 2254 N N . ARG A 1 279 ? -2.951 -10.035 0.819 1.00 72.19 279 ARG A N 1
ATOM 2255 C CA . ARG A 1 279 ? -2.046 -9.449 -0.197 1.00 72.19 279 ARG A CA 1
ATOM 2256 C C . ARG A 1 279 ? -1.554 -10.462 -1.231 1.00 72.19 279 ARG A C 1
ATOM 2258 O O . ARG A 1 279 ? -0.910 -11.451 -0.888 1.00 72.19 279 ARG A O 1
ATOM 2265 N N . TRP A 1 280 ? -1.822 -10.184 -2.510 1.00 82.06 280 TRP A N 1
ATOM 2266 C CA . TRP A 1 280 ? -1.520 -11.052 -3.660 1.00 82.06 280 TRP A CA 1
ATOM 2267 C C . TRP A 1 280 ? -0.029 -11.404 -3.779 1.00 82.06 280 TRP A C 1
ATOM 2269 O O . TRP A 1 280 ? 0.307 -12.558 -4.059 1.00 82.06 280 TRP A O 1
ATOM 2279 N N . LEU A 1 281 ? 0.847 -10.431 -3.531 1.00 84.06 281 LEU A N 1
ATOM 2280 C CA . LEU A 1 281 ? 2.305 -10.542 -3.506 1.00 84.06 281 LEU A CA 1
ATOM 2281 C C . LEU A 1 281 ? 2.870 -10.463 -2.077 1.00 84.06 281 LEU A C 1
ATOM 2283 O O . LEU A 1 281 ? 4.088 -10.441 -1.911 1.00 84.06 281 LEU A O 1
ATOM 2287 N N . ARG A 1 282 ? 2.023 -10.409 -1.038 1.00 82.94 282 ARG A N 1
ATOM 2288 C CA . ARG A 1 282 ? 2.447 -10.282 0.373 1.00 82.94 282 ARG A CA 1
ATOM 2289 C C . ARG A 1 282 ? 3.448 -9.138 0.611 1.00 82.94 282 ARG A C 1
ATOM 2291 O O . ARG A 1 282 ? 4.345 -9.238 1.443 1.00 82.94 282 ARG A O 1
ATOM 2298 N N . LEU A 1 283 ? 3.315 -8.051 -0.146 1.00 88.12 283 LEU A N 1
ATOM 2299 C CA . LEU A 1 283 ? 4.214 -6.905 -0.047 1.00 88.12 283 LEU A CA 1
ATOM 2300 C C . LEU A 1 283 ? 3.846 -6.046 1.167 1.00 88.12 283 LEU A C 1
ATOM 2302 O O . LEU A 1 283 ? 2.657 -5.870 1.435 1.00 88.12 283 LEU A O 1
ATOM 2306 N N . PRO A 1 284 ? 4.816 -5.476 1.895 1.00 87.06 284 PRO A N 1
ATOM 2307 C CA . PRO A 1 284 ? 4.551 -4.556 2.997 1.00 87.06 284 PRO A CA 1
ATOM 2308 C C . PRO A 1 284 ? 3.689 -3.385 2.522 1.00 87.06 284 PRO A C 1
ATOM 2310 O O . PRO A 1 284 ? 3.790 -2.952 1.380 1.00 87.06 284 PRO A O 1
ATOM 2313 N N . LEU A 1 285 ? 2.811 -2.892 3.394 1.00 89.25 285 LEU A N 1
ATOM 2314 C CA . LEU A 1 285 ? 2.031 -1.691 3.118 1.00 89.25 285 LEU A CA 1
ATOM 2315 C C . LEU A 1 285 ? 2.805 -0.490 3.644 1.00 89.25 285 LEU A C 1
ATOM 2317 O O . LEU A 1 285 ? 3.310 -0.526 4.761 1.00 89.25 285 LEU A O 1
ATOM 2321 N N . MET A 1 286 ? 2.864 0.567 2.848 1.00 88.38 286 MET A N 1
ATOM 2322 C CA . MET A 1 286 ? 3.481 1.848 3.190 1.00 88.38 286 MET A CA 1
ATOM 2323 C C . MET A 1 286 ? 2.464 2.963 3.013 1.00 88.38 286 MET A C 1
ATOM 2325 O O . MET A 1 286 ? 1.550 2.836 2.205 1.00 88.38 286 MET A O 1
ATOM 2329 N N . ALA A 1 287 ? 2.618 4.096 3.690 1.00 86.50 287 ALA A N 1
ATOM 2330 C CA . ALA A 1 287 ? 1.744 5.246 3.447 1.00 86.50 287 ALA A CA 1
ATOM 2331 C C . ALA A 1 287 ? 2.349 6.273 2.463 1.00 86.50 287 ALA A C 1
ATOM 2333 O O . ALA A 1 287 ? 1.615 7.105 1.925 1.00 86.50 287 ALA A O 1
ATOM 2334 N N . GLY A 1 288 ? 3.652 6.166 2.169 1.00 83.00 288 GLY A N 1
ATOM 2335 C CA . GLY A 1 288 ? 4.420 7.108 1.349 1.00 83.00 288 GLY A CA 1
ATOM 2336 C C . GLY A 1 288 ? 3.836 7.362 -0.044 1.00 83.00 288 GLY A C 1
ATOM 2337 O O . GLY A 1 288 ? 3.444 6.454 -0.780 1.00 83.00 288 GLY A O 1
ATOM 2338 N N . VAL A 1 289 ? 3.761 8.625 -0.448 1.00 76.62 289 VAL A N 1
ATOM 2339 C CA . VAL A 1 289 ? 3.285 9.018 -1.774 1.00 76.62 289 VAL A CA 1
ATOM 2340 C C . VAL A 1 289 ? 4.278 8.552 -2.835 1.00 76.62 289 VAL A C 1
ATOM 2342 O O . VAL A 1 289 ? 5.475 8.763 -2.713 1.00 76.62 289 VAL A O 1
ATOM 2345 N N . ARG A 1 290 ? 3.754 7.945 -3.910 1.00 77.31 290 ARG A N 1
ATOM 2346 C CA . ARG A 1 290 ? 4.535 7.377 -5.030 1.00 77.31 290 ARG A CA 1
ATOM 2347 C C . ARG A 1 290 ? 5.476 6.232 -4.638 1.00 77.31 290 ARG A C 1
ATOM 2349 O O . ARG A 1 290 ? 6.246 5.800 -5.484 1.00 77.31 290 ARG A O 1
ATOM 2356 N N . ASP A 1 291 ? 5.354 5.680 -3.440 1.00 85.81 291 ASP A N 1
ATOM 2357 C CA . ASP A 1 291 ? 5.972 4.402 -3.096 1.00 85.81 291 ASP A CA 1
ATOM 2358 C C . ASP A 1 291 ? 5.223 3.249 -3.815 1.00 85.81 291 ASP A C 1
ATOM 2360 O O . ASP A 1 291 ? 3.983 3.275 -3.846 1.00 85.81 291 ASP A O 1
ATOM 2364 N N . PRO A 1 292 ? 5.895 2.258 -4.439 1.00 89.50 292 PRO A N 1
ATOM 2365 C CA . PRO A 1 292 ? 5.221 1.081 -5.007 1.00 89.50 292 PRO A CA 1
ATOM 2366 C C . PRO A 1 292 ? 4.407 0.300 -3.968 1.00 89.50 292 PRO A C 1
ATOM 2368 O O . PRO A 1 292 ? 3.340 -0.228 -4.292 1.00 89.50 292 PRO A O 1
ATOM 2371 N N . PHE A 1 293 ? 4.866 0.294 -2.719 1.00 91.69 293 PHE A N 1
ATOM 2372 C CA . PHE A 1 293 ? 4.230 -0.313 -1.559 1.00 91.69 293 PHE A CA 1
ATOM 2373 C C . PHE A 1 293 ? 3.175 0.577 -0.914 1.00 91.69 293 PHE A C 1
ATOM 2375 O O . PHE A 1 293 ? 2.513 0.161 0.038 1.00 91.69 293 PHE A O 1
ATOM 2382 N N . ARG A 1 294 ? 2.959 1.789 -1.443 1.00 91.44 294 ARG A N 1
ATOM 2383 C CA . ARG A 1 294 ? 1.913 2.681 -0.952 1.00 91.44 294 ARG A CA 1
ATOM 2384 C C . ARG A 1 294 ? 0.582 1.952 -0.931 1.00 91.44 294 ARG A C 1
ATOM 2386 O O . ARG A 1 294 ? 0.088 1.573 -1.993 1.00 91.44 294 ARG A O 1
ATOM 2393 N N . PHE A 1 295 ? -0.059 1.873 0.225 1.00 92.38 295 PHE A N 1
ATOM 2394 C CA . PHE A 1 295 ? -1.365 1.266 0.319 1.00 92.38 295 PHE A CA 1
ATOM 2395 C C . PHE A 1 295 ? -2.384 2.037 -0.529 1.00 92.38 295 PHE A C 1
ATOM 2397 O O . PHE A 1 295 ? -2.388 3.277 -0.684 1.00 92.38 295 PHE A O 1
ATOM 2404 N N . VAL A 1 296 ? -3.289 1.265 -1.089 1.00 91.94 296 VAL A N 1
ATOM 2405 C CA . VAL A 1 296 ? -4.522 1.719 -1.695 1.00 91.94 296 VAL A CA 1
ATOM 2406 C C . VAL A 1 296 ? -5.656 0.898 -1.110 1.00 91.94 296 VAL A C 1
ATOM 2408 O O . VAL A 1 296 ? -5.446 -0.194 -0.592 1.00 91.94 296 VAL A O 1
ATOM 2411 N N . ILE A 1 297 ? -6.853 1.465 -1.178 1.00 93.44 297 ILE A N 1
ATOM 2412 C CA . ILE A 1 297 ? -8.067 0.772 -0.781 1.00 93.44 297 ILE A CA 1
ATOM 2413 C C . ILE A 1 297 ? -8.766 0.376 -2.073 1.00 93.44 297 ILE A C 1
ATOM 2415 O O . ILE A 1 297 ? -9.096 1.245 -2.889 1.00 93.44 297 ILE A O 1
ATOM 2419 N N . ALA A 1 298 ? -8.918 -0.924 -2.277 1.00 90.19 298 ALA A N 1
ATOM 2420 C CA . ALA A 1 298 ? -9.410 -1.518 -3.509 1.00 90.19 298 ALA A CA 1
ATOM 2421 C C . ALA A 1 298 ? -10.548 -2.503 -3.214 1.00 90.19 298 ALA A C 1
ATOM 2423 O O . ALA A 1 298 ? -10.670 -2.977 -2.081 1.00 90.19 298 ALA A O 1
ATOM 2424 N N . PRO A 1 299 ? -11.416 -2.794 -4.198 1.00 88.69 299 PRO A N 1
ATOM 2425 C CA . PRO A 1 299 ? -12.398 -3.848 -4.034 1.00 88.69 299 PRO A CA 1
ATOM 2426 C C . PRO A 1 299 ? -11.713 -5.222 -4.055 1.00 88.69 299 PRO A C 1
ATOM 2428 O O . PRO A 1 299 ? -10.879 -5.457 -4.930 1.00 88.69 299 PRO A O 1
ATOM 2431 N N . ALA A 1 300 ? -12.094 -6.130 -3.151 1.00 87.69 300 ALA A N 1
ATOM 2432 C CA . ALA A 1 300 ? -11.662 -7.532 -3.220 1.00 87.69 300 ALA A CA 1
ATOM 2433 C C . ALA A 1 300 ? -12.143 -8.162 -4.538 1.00 87.69 300 ALA A C 1
ATOM 2435 O O . ALA A 1 300 ? -11.358 -8.709 -5.307 1.00 87.69 300 ALA A O 1
ATOM 2436 N N . HIS A 1 301 ? -13.427 -7.950 -4.831 1.00 84.88 301 HIS A N 1
ATOM 2437 C CA . HIS A 1 301 ? -14.133 -8.391 -6.019 1.00 84.88 301 HIS A CA 1
ATOM 2438 C C . HIS A 1 301 ? -14.633 -7.181 -6.817 1.00 84.88 301 HIS A C 1
ATOM 2440 O O . HIS A 1 301 ? -15.411 -6.340 -6.341 1.00 84.88 301 HIS A O 1
ATOM 2446 N N . HIS A 1 302 ? -14.193 -7.085 -8.073 1.00 79.00 302 HIS A N 1
ATOM 2447 C CA . HIS A 1 302 ? -14.623 -6.026 -8.981 1.00 79.00 302 HIS A CA 1
ATOM 2448 C C . HIS A 1 302 ? -16.145 -6.037 -9.198 1.00 79.00 302 HIS A C 1
ATOM 2450 O O . HIS A 1 302 ? -16.769 -7.083 -9.332 1.00 79.00 302 HIS A O 1
ATOM 2456 N N . GLY A 1 303 ? -16.742 -4.844 -9.272 1.00 79.12 303 GLY A N 1
ATOM 2457 C CA . GLY A 1 303 ? -18.182 -4.670 -9.488 1.00 79.12 303 GLY A CA 1
ATOM 2458 C C . GLY A 1 303 ? -19.026 -4.648 -8.210 1.00 79.12 303 GLY A C 1
ATOM 2459 O O . GLY A 1 303 ? -20.160 -4.183 -8.273 1.00 79.12 303 GLY A O 1
ATOM 2460 N N . GLY A 1 304 ? -18.481 -5.064 -7.062 1.00 84.56 304 GLY A N 1
ATOM 2461 C CA . GLY A 1 304 ? -19.129 -4.910 -5.758 1.00 84.56 304 GLY A CA 1
ATOM 2462 C C . GLY A 1 304 ? -18.940 -3.519 -5.139 1.00 84.56 304 GLY A C 1
ATOM 2463 O O . GLY A 1 304 ? -18.073 -2.741 -5.549 1.00 84.56 304 GLY A O 1
ATOM 2464 N N . GLN A 1 305 ? -19.744 -3.212 -4.119 1.00 90.00 305 GLN A N 1
ATOM 2465 C CA . GLN A 1 305 ? -19.521 -2.055 -3.249 1.00 90.00 305 GLN A CA 1
ATOM 2466 C C . GLN A 1 305 ? -18.202 -2.245 -2.499 1.00 90.00 305 GLN A C 1
ATOM 2468 O O . GLN A 1 305 ? -17.963 -3.314 -1.954 1.00 90.00 305 GLN A O 1
ATOM 2473 N N . LEU A 1 306 ? -17.345 -1.228 -2.452 1.00 91.50 306 LEU A N 1
ATOM 2474 C CA . LEU A 1 306 ? -16.142 -1.271 -1.621 1.00 91.50 306 LEU A CA 1
ATOM 2475 C C . LEU A 1 306 ? -16.571 -1.083 -0.158 1.00 91.50 306 LEU A C 1
ATOM 2477 O O . LEU A 1 306 ? -17.009 0.005 0.188 1.00 91.50 306 LEU A O 1
ATOM 2481 N N . ARG A 1 307 ? -16.537 -2.131 0.662 1.00 93.56 307 ARG A N 1
ATOM 2482 C CA . ARG A 1 307 ? -17.171 -2.118 1.989 1.00 93.56 307 ARG A CA 1
ATOM 2483 C C . ARG A 1 307 ? -16.298 -2.814 3.029 1.00 93.56 307 ARG A C 1
ATOM 2485 O O . ARG A 1 307 ? -15.772 -3.892 2.742 1.00 93.56 307 ARG A O 1
ATOM 2492 N N . SER A 1 308 ? -16.113 -2.179 4.189 1.00 95.38 308 SER A N 1
ATOM 2493 C CA . SER A 1 308 ? -15.472 -2.820 5.347 1.00 95.38 308 SER A CA 1
ATOM 2494 C C . SER A 1 308 ? -16.437 -3.778 6.052 1.00 95.38 308 SER A C 1
ATOM 2496 O O . SER A 1 308 ? -17.618 -3.859 5.713 1.00 95.38 308 SER A O 1
ATOM 2498 N N . ARG A 1 309 ? -15.948 -4.501 7.058 1.00 95.62 309 ARG A N 1
ATOM 2499 C CA . ARG A 1 309 ? -16.779 -5.429 7.840 1.00 95.62 309 ARG A CA 1
ATOM 2500 C C . ARG A 1 309 ? -17.647 -4.731 8.881 1.00 95.62 309 ARG A C 1
ATOM 2502 O O . ARG A 1 309 ? -18.493 -5.371 9.487 1.00 95.62 309 ARG A O 1
ATOM 2509 N N . TRP A 1 310 ? -17.456 -3.437 9.111 1.00 97.38 310 TRP A N 1
ATOM 2510 C CA . TRP A 1 310 ? -18.137 -2.721 10.182 1.00 97.38 310 TRP A CA 1
ATOM 2511 C C . TRP A 1 310 ? -19.580 -2.383 9.798 1.00 97.38 310 TRP A C 1
ATOM 2513 O O . TRP A 1 310 ? -19.855 -1.785 8.756 1.00 97.38 310 TRP A O 1
ATOM 2523 N N . THR A 1 311 ? -20.523 -2.786 10.648 1.00 96.50 311 THR A N 1
ATOM 2524 C CA . THR A 1 311 ? -21.963 -2.578 10.423 1.00 96.50 311 THR A CA 1
ATOM 2525 C C . THR A 1 311 ? -22.456 -1.222 10.932 1.00 96.50 311 THR A C 1
ATOM 2527 O O . THR A 1 311 ? -23.461 -0.709 10.430 1.00 96.50 311 THR A O 1
ATOM 2530 N N . LYS A 1 312 ? -21.733 -0.618 11.883 1.00 96.25 312 LYS A N 1
ATOM 2531 C CA . LYS A 1 312 ? -21.989 0.717 12.437 1.00 96.25 312 LYS A CA 1
ATOM 2532 C C . LYS A 1 312 ? -20.972 1.735 11.918 1.00 96.25 312 LYS A C 1
ATOM 2534 O O . LYS A 1 312 ? -19.818 1.405 11.667 1.00 96.25 312 LYS A O 1
ATOM 2539 N N . TRP A 1 313 ? -21.403 2.994 11.821 1.00 94.31 313 TRP A N 1
ATOM 2540 C CA . TRP A 1 313 ? -20.527 4.134 11.500 1.00 94.31 313 TRP A CA 1
ATOM 2541 C C . TRP A 1 313 ? -19.472 4.405 12.579 1.00 94.31 313 TRP A C 1
ATOM 2543 O O . TRP A 1 313 ? -18.380 4.882 12.269 1.00 94.31 313 TRP A O 1
ATOM 2553 N N . GLU A 1 314 ? -19.831 4.085 13.818 1.00 96.06 314 GLU A N 1
ATOM 2554 C CA . GLU A 1 314 ? -19.043 4.236 15.035 1.00 96.06 314 GLU A CA 1
ATOM 2555 C C . GLU A 1 314 ? -19.121 2.907 15.800 1.00 96.06 314 GLU A C 1
ATOM 2557 O O . GLU A 1 314 ? -20.041 2.718 16.601 1.00 96.06 314 GLU A O 1
ATOM 2562 N N . PRO A 1 315 ? -18.259 1.928 15.473 1.00 97.44 315 PRO A N 1
ATOM 2563 C CA . PRO A 1 315 ? -18.254 0.633 16.143 1.00 97.44 315 PRO A CA 1
ATOM 2564 C C . PRO A 1 315 ? -17.970 0.777 17.637 1.00 97.44 315 PRO A C 1
ATOM 2566 O O . PRO A 1 315 ? -17.111 1.555 18.045 1.00 97.44 315 PRO A O 1
ATOM 2569 N N . GLU A 1 316 ? -18.686 0.014 18.452 1.00 97.44 316 GLU A N 1
ATOM 2570 C CA . GLU A 1 316 ? -18.506 -0.004 19.908 1.00 97.44 316 GLU A CA 1
ATOM 2571 C C . GLU A 1 316 ? -17.711 -1.232 20.361 1.00 97.44 316 GLU A C 1
ATOM 2573 O O . GLU A 1 316 ? -17.117 -1.220 21.439 1.00 97.44 316 GLU A O 1
ATOM 2578 N N . SER A 1 317 ? -17.690 -2.284 19.539 1.00 97.75 317 SER A N 1
ATOM 2579 C CA . SER A 1 317 ? -16.963 -3.521 19.808 1.00 97.75 317 SER A CA 1
ATOM 2580 C C . SER A 1 317 ? -16.701 -4.327 18.531 1.00 97.75 317 SER A C 1
ATOM 2582 O O . SER A 1 317 ? -17.247 -4.028 17.464 1.00 97.75 317 SER A O 1
ATOM 2584 N N . ILE A 1 318 ? -15.868 -5.369 18.617 1.00 96.94 318 ILE A N 1
ATOM 2585 C CA . ILE A 1 318 ? -15.588 -6.266 17.481 1.00 96.94 318 ILE A CA 1
ATOM 2586 C C . ILE A 1 318 ? -16.819 -7.062 17.021 1.00 96.94 318 ILE A C 1
ATOM 2588 O O . ILE A 1 318 ? -16.856 -7.503 15.876 1.00 96.94 318 ILE A O 1
ATOM 2592 N N . GLU A 1 319 ? -17.848 -7.208 17.859 1.00 97.44 319 GLU A N 1
ATOM 2593 C CA . GLU A 1 319 ? -19.124 -7.843 17.503 1.00 97.44 319 GLU A CA 1
ATOM 2594 C C . GLU A 1 319 ? -19.943 -7.022 16.496 1.00 97.44 319 GLU A C 1
ATOM 2596 O O . GLU A 1 319 ? -20.840 -7.564 15.854 1.00 97.44 319 GLU A O 1
ATOM 2601 N N . ASP A 1 320 ? -19.616 -5.741 16.292 1.00 97.44 320 ASP A N 1
ATOM 2602 C CA . ASP A 1 320 ? -20.214 -4.920 15.233 1.00 97.44 320 ASP A CA 1
ATOM 2603 C C . ASP A 1 320 ? -19.683 -5.278 13.827 1.00 97.44 320 ASP A C 1
ATOM 2605 O O . ASP A 1 320 ? -20.023 -4.604 12.843 1.00 97.44 320 ASP A O 1
ATOM 2609 N N . ARG A 1 321 ? -18.849 -6.322 13.709 1.00 96.50 321 ARG A N 1
ATOM 2610 C CA . ARG A 1 321 ? -18.296 -6.831 12.448 1.00 96.50 321 ARG A CA 1
ATOM 2611 C C . ARG A 1 321 ? -19.178 -7.907 11.817 1.00 96.50 321 ARG A C 1
ATOM 2613 O O . ARG A 1 321 ? -19.680 -8.804 12.484 1.00 96.50 321 ARG A O 1
ATOM 2620 N N . ASP A 1 322 ? -19.268 -7.863 10.495 1.00 96.88 322 ASP A N 1
ATOM 2621 C CA . ASP A 1 322 ? -19.843 -8.905 9.652 1.00 96.88 322 ASP A CA 1
ATOM 2622 C C . ASP A 1 322 ? -18.905 -9.179 8.467 1.00 96.88 322 ASP A C 1
ATOM 2624 O O . ASP A 1 322 ? -18.787 -8.385 7.526 1.00 96.88 322 ASP A O 1
ATOM 2628 N N . ASP A 1 323 ? -18.232 -10.330 8.519 1.00 94.38 323 ASP A N 1
ATOM 2629 C CA . ASP A 1 323 ? -17.282 -10.778 7.497 1.00 94.38 323 ASP A CA 1
ATOM 2630 C C . ASP A 1 323 ? -17.916 -10.953 6.114 1.00 94.38 323 ASP A C 1
ATOM 2632 O O . ASP A 1 323 ? -17.226 -10.807 5.103 1.00 94.38 323 ASP A O 1
ATOM 2636 N N . SER A 1 324 ? -19.227 -11.204 6.040 1.00 94.81 324 SER A N 1
ATOM 2637 C CA . SER A 1 324 ? -19.928 -11.371 4.764 1.00 94.81 324 SER A CA 1
ATOM 2638 C C . SER A 1 324 ? -20.053 -10.068 3.967 1.00 94.81 324 SER A C 1
ATOM 2640 O O . SER A 1 324 ? -20.307 -10.100 2.761 1.00 94.81 324 SER A O 1
ATOM 2642 N N . LEU A 1 325 ? -19.847 -8.919 4.620 1.00 94.00 325 LEU A N 1
ATOM 2643 C CA . LEU A 1 325 ? -19.889 -7.599 3.993 1.00 94.00 325 LEU A CA 1
ATOM 2644 C C . LEU A 1 325 ? -18.560 -7.192 3.361 1.00 94.00 325 LEU A C 1
ATOM 2646 O O . LEU A 1 325 ? -18.533 -6.225 2.592 1.00 94.00 325 LEU A O 1
ATOM 2650 N N . LEU A 1 326 ? -17.466 -7.886 3.696 1.00 94.62 326 LEU A N 1
ATOM 2651 C CA . LEU A 1 326 ? -16.138 -7.491 3.265 1.00 94.62 326 LEU A CA 1
ATOM 2652 C C . LEU A 1 326 ? -16.033 -7.541 1.746 1.00 94.62 326 LEU A C 1
ATOM 2654 O O . LEU A 1 326 ? -16.087 -8.592 1.114 1.00 94.62 326 LEU A O 1
ATOM 2658 N N . ASN A 1 327 ? -15.745 -6.388 1.170 1.00 93.25 327 ASN A N 1
ATOM 2659 C CA . ASN A 1 327 ? -15.248 -6.304 -0.191 1.00 93.25 327 ASN A CA 1
ATOM 2660 C C . ASN A 1 327 ? -14.169 -5.226 -0.309 1.00 93.25 327 ASN A C 1
ATOM 2662 O O . ASN A 1 327 ? -13.945 -4.672 -1.378 1.00 93.25 327 ASN A O 1
ATOM 2666 N N . MET A 1 328 ? -13.529 -4.874 0.800 1.00 93.31 328 MET A N 1
ATOM 2667 C CA . MET A 1 328 ? -12.477 -3.872 0.881 1.00 93.31 328 MET A CA 1
ATOM 2668 C C . MET A 1 328 ? -11.154 -4.557 1.183 1.00 93.31 328 MET A C 1
ATOM 2670 O O . MET A 1 328 ? -11.067 -5.357 2.105 1.00 93.31 328 MET A O 1
ATOM 2674 N N . VAL A 1 329 ? -10.109 -4.216 0.440 1.00 92.81 329 VAL A N 1
ATOM 2675 C CA . VAL A 1 329 ? -8.755 -4.704 0.699 1.00 92.81 329 VAL A CA 1
ATOM 2676 C C . VAL A 1 329 ? -7.794 -3.529 0.765 1.00 92.81 329 VAL A C 1
ATOM 2678 O O . VAL A 1 329 ? -7.838 -2.624 -0.075 1.00 92.81 329 VAL A O 1
ATOM 2681 N N . PHE A 1 330 ? -6.916 -3.570 1.764 1.00 93.38 330 PHE A N 1
ATOM 2682 C CA . PHE A 1 330 ? -5.712 -2.759 1.829 1.00 93.38 330 PHE A CA 1
ATOM 2683 C C . PHE A 1 330 ? -4.576 -3.510 1.137 1.00 93.38 330 PHE A C 1
ATOM 2685 O O . PHE A 1 330 ? -4.074 -4.521 1.621 1.00 93.38 330 PHE A O 1
ATOM 2692 N N . GLU A 1 331 ? -4.165 -3.007 -0.019 1.00 92.31 331 GLU A N 1
ATOM 2693 C CA . GLU A 1 331 ? -3.112 -3.616 -0.832 1.00 92.31 331 GLU A CA 1
ATOM 2694 C C . GLU A 1 331 ? -2.133 -2.567 -1.343 1.00 92.31 331 GLU A C 1
ATOM 2696 O O . GLU A 1 331 ? -2.406 -1.365 -1.292 1.00 92.31 331 GLU A O 1
ATOM 2701 N N . THR A 1 332 ? -0.979 -2.996 -1.844 1.00 92.81 332 THR A N 1
ATOM 2702 C CA . THR A 1 332 ? -0.007 -2.057 -2.403 1.00 92.81 332 THR A CA 1
ATOM 2703 C C . THR A 1 332 ? -0.489 -1.476 -3.732 1.00 92.81 332 THR A C 1
ATOM 2705 O O . THR A 1 332 ? -1.241 -2.090 -4.492 1.00 92.81 332 THR A O 1
ATOM 2708 N N . ALA A 1 333 ? -0.040 -0.263 -4.055 1.00 91.25 333 ALA A N 1
ATOM 2709 C CA . ALA A 1 333 ? -0.376 0.395 -5.310 1.00 91.25 333 ALA A CA 1
ATOM 2710 C C . ALA A 1 333 ? 0.062 -0.442 -6.519 1.00 91.25 333 ALA A C 1
ATOM 2712 O O . ALA A 1 333 ? -0.664 -0.483 -7.512 1.00 91.25 333 ALA A O 1
ATOM 2713 N N . VAL A 1 334 ? 1.212 -1.117 -6.421 1.00 91.44 334 VAL A N 1
ATOM 2714 C CA . VAL A 1 334 ? 1.715 -2.005 -7.472 1.00 91.44 334 VAL A CA 1
ATOM 2715 C C . VAL A 1 334 ? 0.807 -3.225 -7.687 1.00 91.44 334 VAL A C 1
ATOM 2717 O O . VAL A 1 334 ? 0.487 -3.526 -8.836 1.00 91.44 334 VAL A O 1
ATOM 2720 N N . GLU A 1 335 ? 0.311 -3.871 -6.624 1.00 91.75 335 GLU A N 1
ATOM 2721 C CA . GLU A 1 335 ? -0.645 -4.989 -6.725 1.00 91.75 335 GLU A CA 1
ATOM 2722 C C . GLU A 1 335 ? -1.976 -4.537 -7.336 1.00 91.75 335 GLU A C 1
ATOM 2724 O O . GLU A 1 335 ? -2.467 -5.141 -8.292 1.00 91.75 335 GLU A O 1
ATOM 2729 N N . ASN A 1 336 ? -2.527 -3.424 -6.852 1.00 90.88 336 ASN A N 1
ATOM 2730 C CA . ASN A 1 336 ? -3.798 -2.907 -7.351 1.00 90.88 336 ASN A CA 1
ATOM 2731 C C . ASN A 1 336 ? -3.710 -2.486 -8.823 1.00 90.88 336 ASN A C 1
ATOM 2733 O O . ASN A 1 336 ? -4.666 -2.660 -9.578 1.00 90.88 336 ASN A O 1
ATOM 2737 N N . TYR A 1 337 ? -2.583 -1.911 -9.254 1.00 89.88 337 TYR A N 1
ATOM 2738 C CA . TYR A 1 337 ? -2.385 -1.595 -10.666 1.00 89.88 337 TYR A CA 1
ATOM 2739 C C . TYR A 1 337 ? -2.238 -2.854 -11.519 1.00 89.88 337 TYR A C 1
ATOM 2741 O O . TYR A 1 337 ? -2.829 -2.890 -12.595 1.00 89.88 337 TYR A O 1
ATOM 2749 N N . ALA A 1 338 ? -1.544 -3.886 -11.028 1.00 89.19 338 ALA A N 1
ATOM 2750 C CA . ALA A 1 338 ? -1.426 -5.166 -11.726 1.00 89.19 338 ALA A CA 1
ATOM 2751 C C . ALA A 1 338 ? -2.794 -5.779 -12.009 1.00 89.19 338 ALA A C 1
ATOM 2753 O O . ALA A 1 338 ? -3.088 -6.153 -13.137 1.00 89.19 338 ALA A O 1
ATOM 2754 N N . LYS A 1 339 ? -3.639 -5.857 -10.977 1.00 88.50 339 LYS A N 1
ATOM 2755 C CA . LYS A 1 339 ? -4.939 -6.536 -11.015 1.00 88.50 339 LYS A CA 1
ATOM 2756 C C . LYS A 1 339 ? -6.032 -5.719 -11.704 1.00 88.50 339 LYS A C 1
ATOM 2758 O O . LYS A 1 339 ? -7.140 -6.207 -11.906 1.00 88.50 339 LYS A O 1
ATOM 2763 N N . ARG A 1 340 ? -5.747 -4.465 -12.067 1.00 81.19 340 ARG A N 1
ATOM 2764 C CA . ARG A 1 340 ? -6.749 -3.480 -12.476 1.00 81.19 340 ARG A CA 1
ATOM 2765 C C . ARG A 1 340 ? -7.574 -3.960 -13.680 1.00 81.19 340 ARG A C 1
ATOM 2767 O O . ARG A 1 340 ? -7.163 -3.806 -14.829 1.00 81.19 340 ARG A O 1
ATOM 2774 N N . ASN A 1 341 ? -8.820 -4.366 -13.421 1.00 77.38 341 ASN A N 1
ATOM 2775 C CA . ASN A 1 341 ? -9.795 -4.878 -14.398 1.00 77.38 341 ASN A CA 1
ATOM 2776 C C . ASN A 1 341 ? -9.536 -6.306 -14.912 1.00 77.38 341 ASN A C 1
ATOM 2778 O O . ASN A 1 341 ? -10.089 -6.666 -15.956 1.00 77.38 341 ASN A O 1
ATOM 2782 N N . TYR A 1 342 ? -8.718 -7.098 -14.225 1.00 85.56 342 TYR A N 1
ATOM 2783 C CA . TYR A 1 342 ? -8.546 -8.512 -14.547 1.00 85.56 342 TYR A CA 1
ATOM 2784 C C . TYR A 1 342 ? -9.314 -9.374 -13.550 1.00 85.56 342 TYR A C 1
ATOM 2786 O O . TYR A 1 342 ? -9.524 -8.996 -12.402 1.00 85.56 342 TYR A O 1
ATOM 2794 N N . ASN A 1 343 ? -9.786 -10.524 -14.020 1.00 85.00 343 ASN A N 1
ATOM 2795 C CA . ASN A 1 343 ? -10.443 -11.506 -13.167 1.00 85.00 343 ASN A CA 1
ATOM 2796 C C . ASN A 1 343 ? -9.395 -12.259 -12.326 1.00 85.00 343 ASN A C 1
ATOM 2798 O O . ASN A 1 343 ? -8.298 -12.535 -12.815 1.00 85.00 343 ASN A O 1
ATOM 2802 N N . GLU A 1 344 ? -9.763 -12.624 -11.098 1.00 86.75 344 GLU A N 1
ATOM 2803 C CA . GLU A 1 344 ? -8.931 -13.364 -10.140 1.00 86.75 344 GLU A CA 1
ATOM 2804 C C . GLU A 1 344 ? -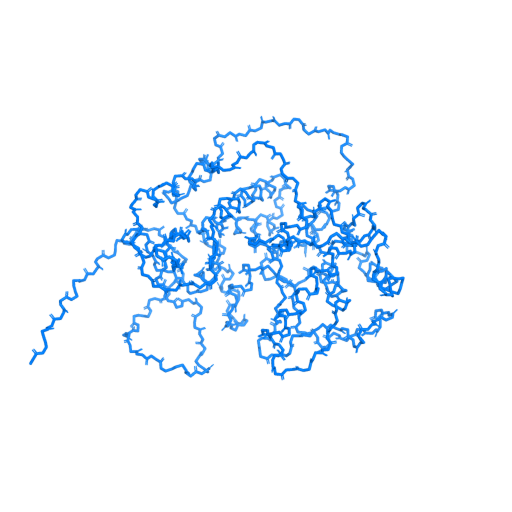8.348 -14.666 -10.696 1.00 86.75 344 GLU A C 1
ATOM 2806 O O . GLU A 1 344 ? -7.243 -15.044 -10.316 1.00 86.75 344 GLU A O 1
ATOM 2811 N N . GLN A 1 345 ? -9.019 -15.304 -11.662 1.00 88.88 345 GLN A N 1
ATOM 2812 C CA . GLN A 1 345 ? -8.510 -16.504 -12.338 1.00 88.88 345 GLN A CA 1
ATOM 2813 C C . GLN A 1 345 ? -7.115 -16.313 -12.967 1.00 88.88 345 GLN A C 1
ATOM 2815 O O . GLN A 1 345 ? -6.408 -17.289 -13.202 1.00 88.88 345 GLN A O 1
ATOM 2820 N N . TRP A 1 346 ? -6.718 -15.069 -13.266 1.00 89.75 346 TRP A N 1
ATOM 2821 C CA . TRP A 1 346 ? -5.417 -14.754 -13.855 1.00 89.75 346 TRP A CA 1
ATOM 2822 C C . TRP A 1 346 ? -4.320 -14.494 -12.822 1.00 89.75 346 TRP A C 1
ATOM 2824 O O . TRP A 1 346 ? -3.147 -14.449 -13.187 1.00 89.75 346 TRP A O 1
ATOM 2834 N N . TYR A 1 347 ? -4.663 -14.305 -11.546 1.00 90.25 347 TYR A N 1
ATOM 2835 C CA . TYR A 1 347 ? -3.723 -13.801 -10.544 1.00 90.25 347 TYR A CA 1
ATOM 2836 C C . TYR A 1 347 ? -2.553 -14.750 -10.293 1.00 90.25 347 TYR A C 1
ATOM 2838 O O . TYR A 1 347 ? -1.426 -14.283 -10.139 1.00 90.25 347 TYR A O 1
ATOM 2846 N N . ASP A 1 348 ? -2.777 -16.064 -10.288 1.00 90.88 348 ASP A N 1
ATOM 2847 C CA . ASP A 1 348 ? -1.686 -17.027 -10.106 1.00 90.88 348 ASP A CA 1
ATOM 2848 C C . ASP A 1 348 ? -0.754 -17.068 -11.321 1.00 90.88 348 ASP A C 1
ATOM 2850 O O . ASP A 1 348 ? 0.467 -17.124 -11.168 1.00 90.88 348 ASP A O 1
ATOM 2854 N N . GLU A 1 349 ? -1.303 -16.962 -12.535 1.00 91.44 349 GLU A N 1
ATOM 2855 C CA . GLU A 1 349 ? -0.494 -16.913 -13.753 1.00 91.44 349 GLU A CA 1
ATOM 2856 C C . GLU A 1 349 ? 0.322 -15.619 -13.835 1.00 91.44 349 GLU A C 1
ATOM 2858 O O . GLU A 1 349 ? 1.512 -15.659 -14.145 1.00 91.44 349 GLU A O 1
ATOM 2863 N N . MET A 1 350 ? -0.301 -14.484 -13.507 1.00 92.31 350 MET A N 1
ATOM 2864 C CA . MET A 1 350 ? 0.369 -13.188 -13.418 1.00 92.31 350 MET A CA 1
ATOM 2865 C C . MET A 1 350 ? 1.459 -13.200 -12.343 1.00 92.31 350 MET A C 1
ATOM 2867 O O . MET A 1 350 ? 2.518 -12.617 -12.554 1.00 92.31 350 MET A O 1
ATOM 2871 N N . ARG A 1 351 ? 1.237 -13.881 -11.206 1.00 92.56 351 ARG A N 1
ATOM 2872 C CA . ARG A 1 351 ? 2.232 -13.985 -10.128 1.00 92.56 351 ARG A CA 1
ATOM 2873 C C . ARG A 1 351 ? 3.440 -14.775 -10.609 1.00 92.56 351 ARG A C 1
ATOM 2875 O O . ARG A 1 351 ? 4.561 -14.311 -10.449 1.00 92.56 351 ARG A O 1
ATOM 2882 N N . ALA A 1 352 ? 3.217 -15.932 -11.230 1.00 91.25 352 ALA A N 1
ATOM 2883 C CA . ALA A 1 352 ? 4.295 -16.762 -11.759 1.00 91.25 352 ALA A CA 1
ATOM 2884 C C . ALA A 1 352 ? 5.114 -16.029 -12.837 1.00 91.25 352 ALA A C 1
ATOM 2886 O O . ALA A 1 352 ? 6.342 -16.101 -12.844 1.00 91.25 352 ALA A O 1
ATOM 2887 N N . ASP A 1 353 ? 4.446 -15.291 -13.726 1.00 90.69 353 ASP A N 1
ATOM 2888 C CA . ASP A 1 353 ? 5.110 -14.490 -14.757 1.00 90.69 353 ASP A CA 1
ATOM 2889 C C . ASP A 1 353 ? 5.886 -13.301 -14.155 1.00 90.69 353 ASP A C 1
ATOM 2891 O O . ASP A 1 353 ? 7.017 -13.033 -14.562 1.00 90.69 353 ASP A O 1
ATOM 2895 N N . PHE A 1 354 ? 5.341 -12.654 -13.116 1.00 91.19 354 PHE A N 1
ATOM 2896 C CA . PHE A 1 354 ? 6.034 -11.616 -12.350 1.00 91.19 354 PHE A CA 1
ATOM 2897 C C . PHE A 1 354 ? 7.265 -12.158 -11.608 1.00 91.19 354 PHE A C 1
ATOM 2899 O O . PHE A 1 354 ? 8.324 -11.540 -11.657 1.00 91.19 354 PHE A O 1
ATOM 2906 N N . GLU A 1 355 ? 7.176 -13.327 -10.967 1.00 91.06 355 GLU A N 1
ATOM 2907 C CA . GLU A 1 355 ? 8.312 -13.994 -10.309 1.00 91.06 355 GLU A CA 1
ATOM 2908 C C . GLU A 1 355 ? 9.447 -14.320 -11.305 1.00 91.06 355 GLU A C 1
ATOM 2910 O O . GLU A 1 355 ? 10.632 -14.276 -10.944 1.00 91.06 355 GLU A O 1
ATOM 2915 N N . GLY A 1 356 ? 9.094 -14.580 -12.569 1.00 86.19 356 GLY A N 1
ATOM 2916 C CA . GLY A 1 356 ? 10.014 -14.792 -13.689 1.00 86.19 356 GLY A CA 1
ATOM 2917 C C . GLY A 1 356 ? 10.629 -13.519 -14.286 1.00 86.19 356 GLY A C 1
ATOM 2918 O O . GLY A 1 356 ? 11.444 -13.618 -15.204 1.00 86.19 356 GLY A O 1
ATOM 2919 N N . LEU A 1 357 ? 10.274 -12.329 -13.790 1.00 84.25 357 LEU A N 1
ATOM 2920 C CA . LEU A 1 357 ? 10.810 -11.063 -14.284 1.00 84.25 357 LEU A CA 1
ATOM 2921 C C . LEU A 1 357 ? 12.331 -10.986 -14.104 1.00 84.25 357 LEU A C 1
ATOM 2923 O O . LEU A 1 357 ? 12.854 -11.057 -12.991 1.00 84.25 357 LEU A O 1
ATOM 2927 N N . HIS A 1 358 ? 13.032 -10.724 -15.205 1.00 79.06 358 HIS A N 1
ATOM 2928 C CA . HIS A 1 358 ? 14.460 -10.444 -15.210 1.00 79.06 358 HIS A CA 1
ATOM 2929 C C . HIS A 1 358 ? 14.753 -9.292 -16.169 1.00 79.06 358 HIS A C 1
ATOM 2931 O O . HIS A 1 358 ? 14.409 -9.369 -17.349 1.00 79.06 358 HIS A O 1
ATOM 2937 N N . MET A 1 359 ? 15.388 -8.220 -15.689 1.00 75.19 359 MET A N 1
ATOM 2938 C CA . MET A 1 359 ? 15.908 -7.196 -16.590 1.00 75.19 359 MET A CA 1
ATOM 2939 C C . MET A 1 359 ? 17.377 -7.459 -16.891 1.00 75.19 359 MET A C 1
ATOM 2941 O O . MET A 1 359 ? 18.175 -7.705 -15.987 1.00 75.19 359 MET A O 1
ATOM 2945 N N . GLY A 1 360 ? 17.744 -7.340 -18.166 1.00 70.56 360 GLY A N 1
ATOM 2946 C CA . GLY A 1 360 ? 19.136 -7.434 -18.579 1.00 70.56 360 GLY A CA 1
ATOM 2947 C C . GLY A 1 360 ? 20.007 -6.378 -17.893 1.00 70.56 360 GLY A C 1
ATOM 2948 O O . GLY A 1 360 ? 19.648 -5.201 -17.817 1.00 70.56 360 GLY A O 1
ATOM 2949 N N . VAL A 1 361 ? 21.204 -6.786 -17.466 1.00 68.62 361 VAL A N 1
ATOM 2950 C CA . VAL A 1 361 ? 22.185 -5.948 -16.740 1.00 68.62 361 VAL A CA 1
ATOM 2951 C C . VAL A 1 361 ? 22.593 -4.661 -17.472 1.00 68.62 361 VAL A C 1
ATOM 2953 O O . VAL A 1 361 ? 23.084 -3.710 -16.869 1.00 68.62 361 VAL A O 1
ATOM 2956 N N . HIS A 1 362 ? 22.384 -4.610 -18.788 1.00 67.56 362 HIS A N 1
ATOM 2957 C CA . HIS A 1 362 ? 22.643 -3.445 -19.633 1.00 67.56 362 HIS A CA 1
ATOM 2958 C C . HIS A 1 362 ? 21.556 -2.354 -19.519 1.00 67.56 362 HIS A C 1
ATOM 2960 O O . HIS A 1 362 ? 21.765 -1.217 -19.956 1.00 67.56 362 HIS A O 1
ATOM 2966 N N . LEU A 1 363 ? 20.381 -2.687 -18.975 1.00 64.81 363 LEU A N 1
ATOM 2967 C CA . LEU A 1 363 ? 19.276 -1.756 -18.714 1.00 64.81 363 LEU A CA 1
ATOM 2968 C C . LEU A 1 363 ? 19.288 -1.253 -17.275 1.00 64.81 363 LEU A C 1
ATOM 2970 O O . LEU A 1 363 ? 18.898 -0.112 -17.028 1.00 64.81 363 LEU A O 1
ATOM 2974 N N . TRP A 1 364 ? 19.743 -2.095 -16.352 1.00 69.00 364 TRP A N 1
ATOM 2975 C CA . TRP A 1 364 ? 19.875 -1.784 -14.940 1.00 69.00 364 TRP A CA 1
ATOM 2976 C C . TRP A 1 364 ? 20.901 -2.726 -14.310 1.00 69.00 364 TRP A C 1
ATOM 2978 O O . TRP A 1 364 ? 20.809 -3.939 -14.478 1.00 69.00 364 TRP A O 1
ATOM 2988 N N . ASN A 1 365 ? 21.873 -2.171 -13.589 1.00 67.38 365 ASN A N 1
ATOM 2989 C CA . ASN A 1 365 ? 22.901 -2.950 -12.912 1.00 67.38 365 ASN A CA 1
ATOM 2990 C C . ASN A 1 365 ? 22.806 -2.742 -11.391 1.00 67.38 365 ASN A C 1
ATOM 2992 O O . ASN A 1 365 ? 23.330 -1.739 -10.898 1.00 67.38 365 ASN A O 1
ATOM 2996 N N . PRO A 1 366 ? 22.212 -3.682 -10.633 1.00 63.03 366 PRO A N 1
ATOM 2997 C CA . PRO A 1 366 ? 22.155 -3.578 -9.175 1.00 63.03 366 PRO A CA 1
ATOM 2998 C C . PRO A 1 366 ? 23.545 -3.539 -8.530 1.00 63.03 366 PRO A C 1
ATOM 3000 O O . PRO A 1 366 ? 23.737 -2.853 -7.533 1.00 63.03 366 PRO A O 1
ATOM 3003 N N . ALA A 1 367 ? 24.544 -4.209 -9.118 1.00 61.66 367 ALA A N 1
ATOM 3004 C CA . ALA A 1 367 ? 25.917 -4.185 -8.609 1.00 61.66 367 ALA A CA 1
ATOM 3005 C C . ALA A 1 367 ? 26.615 -2.832 -8.852 1.00 61.66 367 ALA A C 1
ATOM 3007 O O . ALA A 1 367 ? 27.516 -2.461 -8.106 1.00 61.66 367 ALA A O 1
ATOM 3008 N N . GLY A 1 368 ? 26.187 -2.076 -9.870 1.00 54.88 368 GLY A N 1
ATOM 3009 C CA . GLY A 1 368 ? 26.676 -0.720 -10.150 1.00 54.88 368 GLY A CA 1
ATOM 3010 C C . GLY A 1 368 ? 26.121 0.330 -9.186 1.00 54.88 368 GLY A C 1
ATOM 3011 O O . GLY A 1 368 ? 26.831 1.272 -8.844 1.00 54.88 368 GLY A O 1
ATOM 3012 N N . ALA A 1 369 ? 24.900 0.122 -8.686 1.00 50.47 369 ALA A N 1
ATOM 3013 C CA . ALA A 1 369 ? 24.310 0.911 -7.603 1.00 50.47 369 ALA A CA 1
ATOM 3014 C C . ALA A 1 369 ? 24.941 0.611 -6.224 1.00 50.47 369 ALA A C 1
ATOM 3016 O O . ALA A 1 369 ? 24.714 1.352 -5.274 1.00 50.47 369 ALA A O 1
ATOM 3017 N N . GLY A 1 370 ? 25.750 -0.454 -6.134 1.00 46.34 370 GLY A N 1
ATOM 3018 C CA . GLY A 1 370 ? 26.486 -0.898 -4.948 1.00 46.34 370 GLY A CA 1
ATOM 3019 C C . GLY A 1 370 ? 27.987 -0.586 -4.966 1.00 46.34 370 GLY A C 1
ATOM 3020 O O . GLY A 1 370 ? 28.719 -1.119 -4.135 1.00 46.34 370 GLY A O 1
ATOM 3021 N N . ALA A 1 371 ? 28.472 0.295 -5.851 1.00 41.91 371 ALA A N 1
ATOM 3022 C CA . ALA A 1 371 ? 29.835 0.831 -5.762 1.00 41.91 371 ALA A CA 1
ATOM 3023 C C . ALA A 1 371 ? 29.983 1.888 -4.641 1.00 41.91 371 ALA A C 1
ATOM 3025 O O . ALA A 1 371 ? 30.652 2.896 -4.833 1.00 41.91 371 ALA A O 1
ATOM 3026 N N . GLN A 1 372 ? 29.331 1.657 -3.495 1.00 34.38 372 GLN A N 1
ATOM 3027 C CA . GLN A 1 372 ? 29.915 1.623 -2.148 1.00 34.38 372 GLN A CA 1
ATOM 3028 C C . GLN A 1 372 ? 28.924 0.945 -1.184 1.00 34.38 372 GLN A C 1
ATOM 3030 O O . GLN A 1 372 ? 27.738 1.271 -1.217 1.00 34.38 372 GLN A O 1
ATOM 3035 N N . PRO A 1 373 ? 29.398 0.074 -0.275 1.00 38.12 373 PRO A N 1
ATOM 3036 C CA . PRO A 1 373 ? 28.693 -0.128 0.980 1.00 38.12 373 PRO A CA 1
ATOM 3037 C C . PRO A 1 373 ? 29.586 0.097 2.220 1.00 38.12 373 PRO A C 1
ATOM 3039 O O . PRO A 1 373 ? 30.733 -0.342 2.278 1.00 38.12 373 PRO A O 1
ATOM 3042 N N . VAL A 1 374 ? 28.936 0.676 3.239 1.00 36.62 374 VAL A N 1
ATOM 3043 C CA . VAL A 1 374 ? 29.199 0.651 4.696 1.00 36.62 374 VAL A CA 1
ATOM 3044 C C . VAL A 1 374 ? 30.183 1.677 5.290 1.00 36.62 374 VAL A C 1
ATOM 3046 O O . VAL A 1 374 ? 31.385 1.447 5.340 1.00 36.62 374 VAL A O 1
ATOM 3049 N N . ALA A 1 375 ? 29.647 2.747 5.897 1.00 29.19 375 ALA A N 1
ATOM 3050 C CA . ALA A 1 375 ? 29.548 2.867 7.364 1.00 29.19 375 ALA A CA 1
ATOM 3051 C C . ALA A 1 375 ? 28.981 4.239 7.792 1.00 29.19 375 ALA A C 1
ATOM 3053 O O . ALA A 1 375 ? 29.654 5.258 7.686 1.00 29.19 375 ALA A O 1
ATOM 3054 N N . ALA A 1 376 ? 27.802 4.241 8.411 1.00 27.06 376 ALA A N 1
ATOM 3055 C CA . ALA A 1 376 ? 27.640 4.974 9.661 1.00 27.06 376 ALA A CA 1
ATOM 3056 C C . ALA A 1 376 ? 27.494 3.895 10.745 1.00 27.06 376 ALA A C 1
ATOM 3058 O O . ALA A 1 376 ? 26.722 2.953 10.534 1.00 27.06 376 ALA A O 1
ATOM 3059 N N . PRO A 1 377 ? 28.267 3.932 11.842 1.00 31.81 377 PRO A N 1
ATOM 3060 C CA . PRO A 1 377 ? 28.080 2.978 12.921 1.00 31.81 377 PRO A CA 1
ATOM 3061 C C . PRO A 1 377 ? 26.664 3.172 13.462 1.00 31.81 377 PRO A C 1
ATOM 3063 O O . PRO A 1 377 ? 26.314 4.258 13.920 1.00 31.81 377 PRO A O 1
ATOM 3066 N N . PHE A 1 378 ? 25.847 2.125 13.356 1.00 30.64 378 PHE A N 1
ATOM 3067 C CA . PHE A 1 378 ? 24.595 2.035 14.092 1.00 30.64 378 PHE A CA 1
ATOM 3068 C C . PHE A 1 378 ? 24.907 2.268 15.572 1.00 30.64 378 PHE A C 1
ATOM 3070 O O . PHE A 1 378 ? 25.768 1.590 16.142 1.00 30.64 378 PHE A O 1
ATOM 3077 N N . ASP A 1 379 ? 24.226 3.236 16.179 1.00 30.39 379 ASP A N 1
ATOM 3078 C CA . ASP A 1 379 ? 24.210 3.377 17.625 1.00 30.39 379 ASP A CA 1
ATOM 3079 C C . ASP A 1 379 ? 23.508 2.139 18.198 1.00 30.39 379 ASP A C 1
ATOM 3081 O O . ASP A 1 379 ? 22.303 1.947 18.033 1.00 30.39 379 ASP A O 1
ATOM 3085 N N . LEU A 1 380 ? 24.283 1.267 18.844 1.00 31.36 380 LEU A N 1
ATOM 3086 C CA . LEU A 1 380 ? 23.815 0.047 19.510 1.00 31.36 380 LEU A CA 1
ATOM 3087 C C . LEU A 1 380 ? 22.913 0.331 20.730 1.00 31.36 380 LEU A C 1
ATOM 3089 O O . LEU A 1 380 ? 22.557 -0.607 21.444 1.00 31.36 380 LEU A O 1
ATOM 3093 N N . ASN A 1 381 ? 22.549 1.596 20.963 1.00 31.17 381 ASN A N 1
ATOM 3094 C CA . ASN A 1 381 ? 21.604 2.027 21.989 1.00 31.17 381 ASN A CA 1
ATOM 3095 C C . ASN A 1 381 ? 20.203 2.369 21.451 1.00 31.17 381 ASN A C 1
ATOM 3097 O O . ASN A 1 381 ? 19.346 2.735 22.253 1.00 31.17 381 ASN A O 1
ATOM 3101 N N . ALA A 1 382 ? 19.941 2.254 20.141 1.00 35.88 382 ALA A N 1
ATOM 3102 C CA . ALA A 1 382 ? 18.569 2.324 19.638 1.00 35.88 382 ALA A CA 1
ATOM 3103 C C . ALA A 1 382 ? 17.782 1.101 20.139 1.00 35.88 382 ALA A C 1
ATOM 3105 O O . ALA A 1 382 ? 18.244 -0.039 20.042 1.00 35.88 382 ALA A O 1
ATOM 3106 N N . ASP A 1 383 ? 16.631 1.368 20.747 1.00 37.75 383 ASP A N 1
ATOM 3107 C CA . ASP A 1 383 ? 15.815 0.402 21.469 1.00 37.75 383 ASP A CA 1
ATOM 3108 C C . ASP A 1 383 ? 15.484 -0.825 20.594 1.00 37.75 383 ASP A C 1
ATOM 3110 O O . ASP A 1 383 ? 14.920 -0.720 19.507 1.00 37.75 383 ASP A O 1
ATOM 3114 N N . LYS A 1 384 ? 15.864 -2.020 21.059 1.00 35.59 384 LYS A N 1
ATOM 3115 C CA . LYS A 1 384 ? 15.688 -3.293 20.328 1.00 35.59 384 LYS A CA 1
ATOM 3116 C C . LYS A 1 384 ? 14.221 -3.740 20.242 1.00 35.59 384 LYS A C 1
ATOM 3118 O O . LYS A 1 384 ? 13.934 -4.798 19.679 1.00 35.59 384 LYS A O 1
ATOM 3123 N N . SER A 1 385 ? 13.308 -2.974 20.832 1.00 41.44 385 SER A N 1
ATOM 3124 C CA . SER A 1 385 ? 11.861 -3.171 20.774 1.00 41.44 385 SER A CA 1
ATOM 3125 C C . SER A 1 385 ? 11.312 -2.970 19.351 1.00 41.44 385 SER A C 1
ATOM 3127 O O . SER A 1 385 ? 10.561 -3.823 18.873 1.00 41.44 385 SER A O 1
ATOM 3129 N N . ASP A 1 386 ? 11.779 -1.946 18.630 1.00 42.34 386 ASP A N 1
ATOM 3130 C CA . ASP A 1 386 ? 11.310 -1.612 17.274 1.00 42.34 386 ASP A CA 1
ATOM 3131 C C . ASP A 1 386 ? 11.738 -2.652 16.226 1.00 42.34 386 ASP A C 1
ATOM 3133 O O . ASP A 1 386 ? 10.959 -3.053 15.358 1.00 42.34 386 ASP A O 1
ATOM 3137 N N . GLU A 1 387 ? 12.966 -3.167 16.332 1.00 40.31 387 GLU A N 1
ATOM 3138 C CA . GLU A 1 387 ? 13.495 -4.173 15.403 1.00 40.31 387 GLU A CA 1
ATOM 3139 C C . GLU A 1 387 ? 12.794 -5.533 15.570 1.00 40.31 387 GLU A C 1
ATOM 3141 O O . GLU A 1 387 ? 12.610 -6.276 14.601 1.00 40.31 387 GLU A O 1
ATOM 3146 N N . ARG A 1 388 ? 12.345 -5.856 16.788 1.00 42.75 388 ARG A N 1
ATOM 3147 C CA . ARG A 1 388 ? 11.567 -7.067 17.063 1.00 42.75 388 ARG A CA 1
ATOM 3148 C C . ARG A 1 388 ? 10.155 -6.972 16.485 1.00 42.75 388 ARG A C 1
ATOM 3150 O O . ARG A 1 388 ? 9.747 -7.906 15.801 1.00 42.75 388 ARG A O 1
ATOM 3157 N N . ALA A 1 389 ? 9.467 -5.842 16.659 1.00 46.66 389 ALA A N 1
ATOM 3158 C CA . ALA A 1 389 ? 8.131 -5.618 16.099 1.00 46.66 389 ALA A CA 1
ATOM 3159 C C . ALA A 1 389 ? 8.129 -5.668 14.559 1.00 46.66 389 ALA A C 1
ATOM 3161 O O . ALA A 1 389 ? 7.275 -6.319 13.955 1.00 46.66 389 ALA A O 1
ATOM 3162 N N . CYS A 1 390 ? 9.140 -5.072 13.914 1.00 43.12 390 CYS A N 1
ATOM 3163 C CA . CYS A 1 390 ? 9.337 -5.172 12.465 1.00 43.12 390 CYS A CA 1
ATOM 3164 C C . CYS A 1 390 ? 9.581 -6.615 11.994 1.00 43.12 390 CYS A C 1
ATOM 3166 O O . CYS A 1 390 ? 9.048 -7.044 10.968 1.00 43.12 390 CYS A O 1
ATOM 3168 N N . ASN A 1 391 ? 10.399 -7.375 12.727 1.00 42.44 391 ASN A N 1
ATOM 3169 C CA . ASN A 1 391 ? 10.727 -8.751 12.368 1.00 42.44 391 ASN A CA 1
ATOM 3170 C C . ASN A 1 391 ? 9.565 -9.719 12.627 1.00 42.44 391 ASN A C 1
ATOM 3172 O O . ASN A 1 391 ? 9.351 -10.608 11.809 1.00 42.44 391 ASN A O 1
ATOM 3176 N N . GLU A 1 392 ? 8.787 -9.533 13.693 1.00 51.03 392 GLU A N 1
ATOM 3177 C CA . GLU A 1 392 ? 7.597 -10.339 13.995 1.00 51.03 392 GLU A CA 1
ATOM 3178 C C . GLU A 1 392 ? 6.464 -10.051 12.991 1.00 51.03 392 GLU A C 1
ATOM 3180 O O . GLU A 1 392 ? 5.876 -10.994 12.461 1.00 51.03 392 GLU A O 1
ATOM 3185 N N . GLN A 1 393 ? 6.255 -8.785 12.593 1.00 47.50 393 GLN A N 1
ATOM 3186 C CA . GLN A 1 393 ? 5.355 -8.429 11.483 1.00 47.50 393 GLN A CA 1
ATOM 3187 C C . GLN A 1 393 ? 5.768 -9.076 10.153 1.00 47.50 393 GLN A C 1
ATOM 3189 O O . GLN A 1 393 ? 4.914 -9.542 9.408 1.00 47.50 393 GLN A O 1
ATOM 3194 N N . LEU A 1 394 ? 7.063 -9.109 9.821 1.00 41.88 394 LEU A N 1
ATOM 3195 C CA . LEU A 1 394 ? 7.545 -9.690 8.561 1.00 41.88 394 LEU A CA 1
ATOM 3196 C C . LEU A 1 394 ? 7.572 -11.226 8.568 1.00 41.88 394 LEU A C 1
ATOM 3198 O O . LEU A 1 394 ? 7.355 -11.833 7.519 1.00 41.88 394 LEU A O 1
ATOM 3202 N N . LEU A 1 395 ? 7.834 -11.855 9.717 1.00 44.19 395 LEU A N 1
ATOM 3203 C CA . LEU A 1 395 ? 7.826 -13.314 9.872 1.00 44.19 395 LEU A CA 1
ATOM 3204 C C . LEU A 1 395 ? 6.401 -13.877 9.852 1.00 44.19 395 LEU A C 1
ATOM 3206 O O . LEU A 1 395 ? 6.166 -14.861 9.157 1.00 44.19 395 LEU A O 1
ATOM 3210 N N . ALA A 1 396 ? 5.437 -13.203 10.485 1.00 49.19 396 ALA A N 1
ATOM 3211 C CA . ALA A 1 396 ? 4.026 -13.591 10.432 1.00 49.19 396 ALA A CA 1
ATOM 3212 C C . ALA A 1 396 ? 3.401 -13.467 9.025 1.00 49.19 396 ALA A C 1
ATOM 3214 O O . ALA A 1 396 ? 2.351 -14.038 8.754 1.00 49.19 396 ALA A O 1
ATOM 3215 N N . LEU A 1 397 ? 4.048 -12.736 8.108 1.00 41.34 397 LEU A N 1
ATOM 3216 C CA . LEU A 1 397 ? 3.672 -12.674 6.688 1.00 41.34 397 LEU A CA 1
ATOM 3217 C C . LEU A 1 397 ? 4.353 -13.755 5.827 1.00 41.34 397 LEU A C 1
ATOM 3219 O O . LEU A 1 397 ? 3.969 -13.951 4.666 1.00 41.34 397 LEU A O 1
ATOM 3223 N N . GLY A 1 398 ? 5.390 -14.405 6.363 1.00 37.06 398 GLY A N 1
ATOM 3224 C CA . GLY A 1 398 ? 6.159 -15.475 5.724 1.00 37.06 398 GLY A CA 1
ATOM 3225 C C . GLY A 1 398 ? 5.676 -16.890 6.063 1.00 37.06 398 GLY A C 1
ATOM 3226 O O . GLY A 1 398 ? 5.894 -17.791 5.253 1.00 37.06 398 GLY A O 1
ATOM 3227 N N . GLU A 1 399 ? 5.005 -17.073 7.203 1.00 34.09 399 GLU A N 1
ATOM 3228 C CA . GLU A 1 399 ? 4.211 -18.273 7.540 1.00 34.09 399 GLU A CA 1
ATOM 3229 C C . GLU A 1 399 ? 2.783 -18.192 6.953 1.00 34.09 399 GLU A C 1
ATOM 3231 O O . GLU A 1 399 ? 2.107 -19.245 6.883 1.00 34.09 399 GLU A O 1
#

pLDDT: mean 71.99, std 21.9, range [25.45, 98.06]

Secondary structure (DSSP, 8-state):
-PPP-----------S-S-TT-B------------TTSPP-TTBEEEEESS-------BTTB--------TTSEEEEEHHHHHHTTTS-HHHHHHHHHHHHHHHTT--HHHHHHHHHHHHHHHHHHHTSPPPS---S--PPPHHHHHHHHHHHHH---TT--SS-----HHHHHSSPPPPPPTT---TTHHHHHHHHHHHHHHTGGG-PPPEE-TTT--EE-S-GGG--TT--HHHHHHHHHHHHHHHHHHT-TTS-----HHHHHHHHHHHHHH----TT-PPPB--TT-TTBEEEEESSTTS----SBSSSS--SGGGB-GGG--EEEEEHHHHHHTTT--GGGHHHHHHHHHT----TTT--TTTTTS----S---TTS-HHHHHHHHHHHHTTT-

Foldseek 3Di:
DDDDDPPDPPPQPDPDDEFPQQDPPPDPPDPDPPDVPDFDDQSDKDKAFQDAAFDFDDDPNDTATDGDDDRPGIDIYRNLLRLLCVQFRVVLLVLLLVLLVCLQVVPDPVSNVLSVVLLVLRLLLSVVGDDDPDDDDDDDDDPVVVVVSLVCLAQSDDPPDDVDPDFQALCQLLVDDDDDDDVPDADPCVVLLVQQLVQLCVVLVVLVADFDAQPPARHTDLFQLVQQGNPDDNVSLLSLLVVQLVCCVVPPCPPHDDQEDSSLSVSQSNNCSSVLPFELSSATAHSGDSRQNDWHKDFQDPPDRQDGQARHRRDRHPVSGDPVRHGIDTYGSSRCSSCPSHDPVCSVVSSVSSNVGDDDCSSHPPVSNPVDDDDDPPPPPDDCPSVSSNVSSSVSNND

Radius of gyration: 22.76 Å; Cα contacts (8 Å, |Δi|>4): 530; chains: 1; bounding box: 54×48×79 Å